Protein AF-0000000084641157 (afdb_homodimer)

Secondary structure (DSSP, 8-state):
--HHHHHHHHHTT-TTSHHHHHHHHHHHHHHHH-TTGGG-EEEEET--HHHHHT-SS--SEEEEEESS-----STTEEEEE-BTTB--HHHHT---SEEEEES-GGGS-SHHHHHHHHHHHHHH-S-EEEEEEBTTSSEETTTTEETGGGS-HHHHHHHHHHH--SS----SHHHHHHHHHH---B-HHHHHHH-TTSEEEEEEETTEEEEEEEEE-GGG-/--HHHHHHHHHTT-TTSHHHHHHHHHHHHHHHH-TTGGG-EEEEET--HHHHHT-SS--SEEEEEESS-----STTEEEEE-BTTB--HHHHT---SEEEEES-GGGS-SHHHHHHHHHHHHHH-S-EEEEEEBTTSSEETTTTEETGGGS-HHHHHHHHHHH--SS----SHHHHHHHHHH---B-HHHHHHHSTTSEEEEEEETTEEEEEEEEE-GGG-

pLDDT: mean 89.85, std 15.3, range [28.67, 98.81]

InterPro domains:
  IPR029063 S-adenosyl-L-methionine-dependent methyltransferase superfamily [G3DSA:3.40.50.150] (8-185)
  IPR029063 S-adenosyl-L-methionine-dependent methyltransferase superfamily [SSF53335] (21-195)

Sequence (442 aa):
MSNWLRDTATDINSRRSLSGRAHARRWRHVIEVFPSFAEMRVLDLGGTPESWRLAPVRPTAVTTVNLPPIESQITGITAIQGDACELPSTIANDHFDLVFSNSLLEHVGGHVRRQRLADNVHRLADRHWVQTPYRYFPIEPHWLFPGIQWLPYEARVQISMRWNRGYIRTHTREEAQEQVDEIDLIGIAQMRRYFPSSLILYERFAGLIKSLVAIKTDHDGMSNWLRDTATDINSRRSLSGRAHARRWRHVIEVFPSFAEMRVLDLGGTPESWRLAPVRPTAVTTVNLPPIESQITGITAIQGDACELPSTIANDHFDLVFSNSLLEHVGGHVRRQRLADNVHRLADRHWVQTPYRYFPIEPHWLFPGIQWLPYEARVQISMRWNRGYIRTHTREEAQEQVDEIDLIGIAQMRRYFPSSLILYERFAGLIKSLVAIKTDHDG

Radius of gyration: 23.69 Å; Cα contacts (8 Å, |Δi|>4): 798; chains: 2; bounding box: 46×70×58 Å

Nearest PDB structures (foldseek):
  3bkx-assembly1_B  TM=5.830E-01  e=1.241E-06  Lacticaseibacillus paracasei ATCC 334
  5mpt-assembly1_A  TM=5.544E-01  e=1.204E-05  Monascus purpureus
  7ec0-assembly1_A  TM=6.098E-01  e=2.913E-05  Bombyx mori
  7ebx-assembly1_A  TM=4.605E-01  e=1.812E-06  Bombyx mori
  7veo-assembly1_B  TM=4.694E-01  e=6.617E-05  Bombyx mori

Organism: NCBI:txid1299332

Solvent-accessible surface area (backbone atoms only — not comparable to full-atom values): 23690 Å² total; per-residue (Å²): 132,65,65,62,59,54,58,58,58,60,63,57,64,46,65,81,39,75,69,18,44,52,51,52,51,50,50,53,48,52,47,69,73,34,78,60,45,51,72,25,40,35,36,25,41,56,42,53,65,71,68,54,71,73,46,92,67,65,45,59,30,36,38,24,25,22,72,65,84,52,82,51,89,46,90,59,40,47,51,41,65,29,42,65,53,63,55,49,66,82,59,66,74,44,77,36,58,28,28,37,28,62,69,33,69,30,56,55,17,38,47,55,42,37,49,35,30,38,50,44,44,60,71,34,15,80,17,35,43,41,30,31,61,31,51,82,28,62,57,34,78,51,48,62,37,76,49,48,87,75,49,56,69,66,57,37,32,53,45,35,44,66,61,54,74,31,80,46,72,27,86,40,71,68,52,14,45,51,52,60,54,26,53,49,66,47,47,69,70,56,51,40,66,63,39,69,85,37,50,74,46,72,42,67,55,95,89,36,54,44,26,39,30,41,35,33,54,83,78,78,109,130,65,66,63,58,56,59,60,60,60,63,58,65,44,64,83,38,75,68,19,46,54,51,52,52,49,48,55,50,50,46,68,75,34,78,61,45,52,73,26,39,34,36,25,41,56,42,50,65,71,68,55,71,73,46,94,67,65,46,60,29,38,37,23,26,22,71,62,84,52,82,50,91,47,90,58,40,45,51,40,64,30,42,66,53,61,56,48,65,82,59,66,74,45,76,36,57,26,28,36,29,63,67,34,69,31,56,56,16,37,48,56,42,35,49,35,31,37,51,45,45,60,70,34,14,80,17,35,42,41,31,31,60,32,51,83,28,63,56,33,79,52,49,63,36,77,48,48,88,75,47,57,69,65,57,38,33,53,45,37,44,67,61,54,76,32,81,47,70,27,85,41,70,68,52,15,44,52,51,59,53,24,53,48,66,47,47,69,71,55,49,41,64,65,39,69,85,35,49,74,45,73,43,66,56,98,89,36,55,44,26,40,30,41,35,33,54,82,80,77,108

Foldseek 3Di:
DPCLVVLVLVVCPPCPDPNNVVLVVVLVVVCVQPVCQQAWEEEEEADALSSCVPRPHHHQAYEYEHQDDHQDPDPRYGYDYDHLLDGDPVQQVAAIAEYEYEAPLQQQQDDVSSLSNLVSRVRRHQKYKYKHWALPDQADQALRDGPLLPDDLVSQLVCQCPSCPGSRHDPDSVSSNSRSRRGGHDHPVVVCVSQVQFDWDFDDDPRHGTMIITTGDPVSD/DPCLVVLVLPVCPDCPDPNNVVLVVVLVVVCVQPVCQQAWEEEEEQDALSSCVPRPHHHQAYEYEHQDDHQDPDPRYGYDYDHLLDGDPVQQVAAIAEYEYEAPLQQQQDDVSSLSNLVSRVRRHQKYKYKHWALPDQADQALRDGPLLPDDLVSQLVCQCPSCPGSRHDPDSVSSNSRSRRGGHDHPVVVCVSQVQFDWDFDDDPRHGTMIITTGDPVSD

Structure (mmCIF, N/CA/C/O backbone):
data_AF-0000000084641157-model_v1
#
loop_
_entity.id
_entity.type
_entity.pdbx_description
1 polymer 'Methyltransferase type 11'
#
loop_
_atom_site.group_PDB
_atom_site.id
_atom_site.type_symbol
_atom_site.label_atom_id
_atom_site.label_alt_id
_atom_site.label_comp_id
_atom_site.label_asym_id
_atom_site.label_entity_id
_atom_site.label_seq_id
_atom_site.pdbx_PDB_ins_code
_atom_site.Cartn_x
_atom_site.Cartn_y
_atom_site.Cartn_z
_atom_site.occupancy
_atom_site.B_iso_or_equiv
_atom_site.auth_seq_id
_atom_site.auth_comp_id
_atom_site.auth_asym_id
_atom_site.auth_atom_id
_atom_site.pdbx_PDB_model_num
ATOM 1 N N . MET A 1 1 ? -11.992 -10.875 4.426 1 29.5 1 MET A N 1
ATOM 2 C CA . MET A 1 1 ? -10.922 -11.719 3.898 1 29.5 1 MET A CA 1
ATOM 3 C C . MET A 1 1 ? -11.484 -12.93 3.162 1 29.5 1 MET A C 1
ATOM 5 O O . MET A 1 1 ? -10.828 -13.484 2.281 1 29.5 1 MET A O 1
ATOM 9 N N . SER A 1 2 ? -12.609 -13.336 3.758 1 35.28 2 SER A N 1
ATOM 10 C CA . SER A 1 2 ? -13.07 -14.719 3.662 1 35.28 2 SER A CA 1
ATOM 11 C C . SER A 1 2 ? -13.664 -15.008 2.289 1 35.28 2 SER A C 1
ATOM 13 O O . SER A 1 2 ? -13.438 -16.078 1.717 1 35.28 2 SER A O 1
ATOM 15 N N . ASN A 1 3 ? -14.57 -14.188 1.964 1 37.5 3 ASN A N 1
ATOM 16 C CA . ASN A 1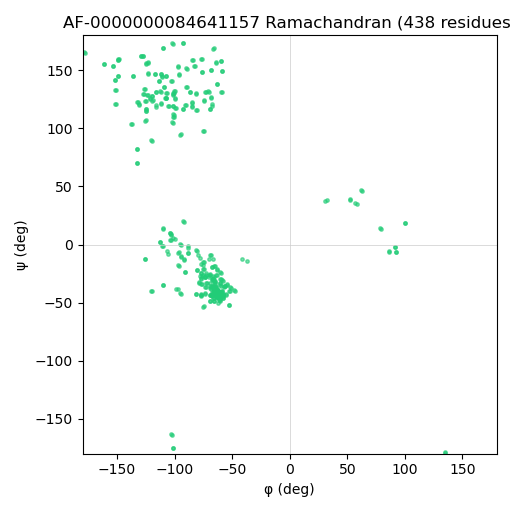 3 ? -15.539 -14.617 0.957 1 37.5 3 ASN A CA 1
ATOM 17 C C . ASN A 1 3 ? -14.914 -14.656 -0.436 1 37.5 3 ASN A C 1
ATOM 19 O O . ASN A 1 3 ? -15.492 -15.219 -1.364 1 37.5 3 ASN A O 1
ATOM 23 N N . TRP A 1 4 ? -13.961 -13.922 -0.547 1 37.59 4 TRP A N 1
ATOM 24 C CA . TRP A 1 4 ? -13.445 -13.812 -1.908 1 37.59 4 TRP A CA 1
ATOM 25 C C . TRP A 1 4 ? -12.836 -15.133 -2.365 1 37.59 4 TRP A C 1
ATOM 27 O O . TRP A 1 4 ? -13.016 -15.547 -3.514 1 37.59 4 TRP A O 1
ATOM 37 N N . LEU A 1 5 ? -12.289 -15.906 -1.414 1 38.06 5 LEU A N 1
ATOM 38 C CA . LEU A 1 5 ? -11.719 -17.203 -1.789 1 38.06 5 LEU A CA 1
ATOM 39 C C . LEU A 1 5 ? -12.797 -18.125 -2.332 1 38.06 5 LEU A C 1
ATOM 41 O O . LEU A 1 5 ? -12.562 -18.875 -3.287 1 38.06 5 LEU A O 1
ATOM 45 N N . ARG A 1 6 ? -13.906 -17.969 -1.627 1 40.38 6 ARG A N 1
ATOM 46 C CA . ARG A 1 6 ? -14.953 -18.922 -1.96 1 40.38 6 ARG A CA 1
ATOM 47 C C . ARG A 1 6 ? -15.391 -18.766 -3.41 1 40.38 6 ARG A C 1
ATOM 49 O O . ARG A 1 6 ? -15.57 -19.766 -4.121 1 40.38 6 ARG A O 1
ATOM 56 N N . ASP A 1 7 ? -15.648 -17.656 -3.736 1 40.81 7 ASP A N 1
ATOM 57 C CA . ASP A 1 7 ? -16.281 -17.484 -5.039 1 40.81 7 ASP A CA 1
ATOM 58 C C . ASP A 1 7 ? -15.289 -17.703 -6.172 1 40.81 7 ASP A C 1
ATOM 60 O O . ASP A 1 7 ? -15.68 -18.031 -7.297 1 40.81 7 ASP A O 1
ATOM 64 N N . THR A 1 8 ? -14.07 -17.469 -5.953 1 43.41 8 THR A N 1
ATOM 65 C CA . THR A 1 8 ? -13.078 -17.688 -7.004 1 43.41 8 THR A CA 1
ATOM 66 C C . THR A 1 8 ? -12.898 -19.188 -7.262 1 43.41 8 THR A C 1
ATOM 68 O O . THR A 1 8 ? -12.727 -19.609 -8.406 1 43.41 8 THR A O 1
ATOM 71 N N . ALA A 1 9 ? -13.141 -20 -6.254 1 43 9 ALA A N 1
ATOM 72 C CA . ALA A 1 9 ? -13.031 -21.453 -6.34 1 43 9 ALA A CA 1
ATOM 73 C C . ALA A 1 9 ? -14.133 -22.031 -7.223 1 43 9 ALA A C 1
ATOM 75 O O . ALA A 1 9 ? -13.891 -22.969 -7.996 1 43 9 ALA A O 1
ATOM 76 N N . THR A 1 10 ? -15.312 -21.453 -7.176 1 41.72 10 THR A N 1
ATOM 77 C CA . THR A 1 10 ? -16.438 -22.078 -7.875 1 41.72 10 THR A CA 1
ATOM 78 C C . THR A 1 10 ? -16.297 -21.891 -9.383 1 41.72 10 THR A C 1
ATOM 80 O O . THR A 1 10 ? -16.594 -22.812 -10.156 1 41.72 10 THR A O 1
ATOM 83 N N . ASP A 1 11 ? -15.914 -20.734 -9.797 1 43.72 11 ASP A N 1
ATOM 84 C CA . ASP A 1 11 ? -15.969 -20.5 -11.234 1 43.72 11 ASP A CA 1
ATOM 85 C C . ASP A 1 11 ? -14.789 -21.156 -11.945 1 43.72 11 ASP A C 1
ATOM 87 O O . ASP A 1 11 ? -14.781 -21.266 -13.18 1 43.72 11 ASP A O 1
ATOM 91 N N . ILE A 1 12 ? -13.812 -21.609 -11.281 1 45.88 12 ILE A N 1
ATOM 92 C CA . ILE A 1 12 ? -12.68 -22.312 -11.867 1 45.88 12 ILE A CA 1
ATOM 93 C C . ILE A 1 12 ? -13.133 -23.688 -12.375 1 45.88 12 ILE A C 1
ATOM 95 O O . ILE A 1 12 ? -12.406 -24.344 -13.117 1 45.88 12 ILE A O 1
ATOM 99 N N . ASN A 1 13 ? -14.25 -24.016 -11.977 1 45.12 13 ASN A N 1
ATOM 100 C CA . ASN A 1 13 ? -14.594 -25.406 -12.281 1 45.12 13 ASN A CA 1
ATOM 101 C C . ASN A 1 13 ? -14.969 -25.578 -13.75 1 45.12 13 ASN A C 1
ATOM 103 O O . ASN A 1 13 ? -14.977 -26.688 -14.266 1 45.12 13 ASN A O 1
ATOM 107 N N . SER A 1 14 ? -15.484 -24.562 -14.5 1 47.91 14 SER A N 1
ATOM 108 C CA . SER A 1 14 ? -15.867 -25.062 -15.82 1 47.91 14 SER A CA 1
ATOM 109 C C . SER A 1 14 ? -14.758 -24.844 -16.844 1 47.91 14 SER A C 1
ATOM 111 O O . SER A 1 14 ? -14.414 -23.703 -17.141 1 47.91 14 SER A O 1
ATOM 113 N N . ARG A 1 15 ? -13.875 -25.766 -17.109 1 54.28 15 ARG A N 1
ATOM 114 C CA . ARG A 1 15 ? -12.828 -25.781 -18.125 1 54.28 15 A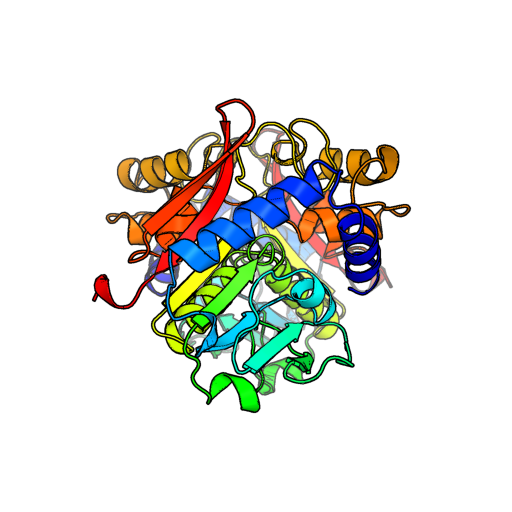RG A CA 1
ATOM 115 C C . ARG A 1 15 ? -13.312 -25.125 -19.422 1 54.28 15 ARG A C 1
ATOM 117 O O . ARG A 1 15 ? -12.508 -24.781 -20.281 1 54.28 15 ARG A O 1
ATOM 124 N N . ARG A 1 16 ? -14.586 -24.906 -19.594 1 58.34 16 ARG A N 1
ATOM 125 C CA . ARG A 1 16 ? -15.141 -24.375 -20.844 1 58.34 16 ARG A CA 1
ATOM 126 C C . ARG A 1 16 ? -15.336 -22.875 -20.766 1 58.34 16 ARG A C 1
ATOM 128 O O . ARG A 1 16 ? -15.578 -22.219 -21.781 1 58.34 16 ARG A O 1
ATOM 135 N N . SER A 1 17 ? -15.109 -22.328 -19.547 1 67.31 17 SER A N 1
ATOM 136 C CA . SER A 1 17 ? -15.266 -20.875 -19.406 1 67.31 17 SER A CA 1
ATOM 137 C C . SER A 1 17 ? -14.008 -20.141 -19.859 1 67.31 17 SER A C 1
ATOM 139 O O . SER A 1 17 ? -12.945 -20.766 -20.031 1 67.31 17 SER A O 1
ATOM 141 N N . LEU A 1 18 ? -14.094 -18.891 -20.312 1 69.94 18 LEU A N 1
ATOM 142 C CA . LEU A 1 18 ? -12.953 -18.062 -20.672 1 69.94 18 LEU A CA 1
ATOM 143 C C . LEU A 1 18 ? -11.883 -18.094 -19.594 1 69.94 18 LEU A C 1
ATOM 145 O O . LEU A 1 18 ? -10.688 -18.172 -19.891 1 69.94 18 LEU A O 1
ATOM 149 N N . SER A 1 19 ? -12.32 -18.078 -18.328 1 71.25 19 SER A N 1
ATOM 150 C CA . SER A 1 19 ? -11.391 -18.156 -17.203 1 71.25 19 SER A CA 1
ATOM 151 C C . SER A 1 19 ? -10.719 -19.516 -17.125 1 71.25 19 SER A C 1
ATOM 153 O O . SER A 1 19 ? -9.516 -19.609 -16.859 1 71.25 19 SER A O 1
ATOM 155 N N . GLY A 1 20 ? -11.469 -20.531 -17.469 1 75.12 20 GLY A N 1
ATOM 156 C CA . GLY A 1 20 ? -10.93 -21.875 -17.469 1 75.12 20 GLY A CA 1
ATOM 157 C C . GLY A 1 20 ? -9.875 -22.094 -18.547 1 75.12 20 GLY A C 1
ATOM 158 O O . GLY A 1 20 ? -8.844 -22.719 -18.297 1 75.12 20 GLY A O 1
ATOM 159 N N . ARG A 1 21 ? -10.094 -21.562 -19.719 1 78 21 ARG A N 1
ATOM 160 C CA . ARG A 1 21 ? -9.141 -21.656 -20.828 1 78 21 ARG A CA 1
ATOM 161 C C . ARG A 1 21 ? -7.848 -20.906 -20.5 1 78 21 ARG A C 1
ATOM 163 O O . ARG A 1 21 ? -6.754 -21.391 -20.812 1 78 21 ARG A O 1
ATOM 170 N N . ALA A 1 22 ? -8.016 -19.75 -19.859 1 78.56 22 ALA A N 1
ATOM 171 C CA . ALA A 1 22 ? -6.84 -18.969 -19.484 1 78.56 22 ALA A CA 1
ATOM 172 C C . ALA A 1 22 ? -5.992 -19.719 -18.469 1 78.56 22 ALA A C 1
ATOM 174 O O . ALA A 1 22 ? -4.762 -19.703 -18.547 1 78.56 22 ALA A O 1
ATOM 175 N N . HIS A 1 23 ? -6.656 -20.406 -17.609 1 80.31 23 HIS A N 1
ATOM 176 C CA . HIS A 1 23 ? -5.957 -21.188 -16.594 1 80.31 23 HIS A CA 1
ATOM 177 C C . HIS A 1 23 ? -5.219 -22.359 -17.234 1 80.31 23 HIS A C 1
ATOM 179 O O . HIS A 1 23 ? -4.059 -22.625 -16.906 1 80.31 23 HIS A O 1
ATOM 185 N N . ALA A 1 24 ? -5.898 -23 -18.141 1 83.31 24 ALA A N 1
ATOM 186 C CA . ALA A 1 24 ? -5.289 -24.125 -18.828 1 83.31 24 ALA A CA 1
ATOM 187 C C . ALA A 1 24 ? -4.07 -23.688 -19.641 1 83.31 24 ALA A C 1
ATOM 189 O O . ALA A 1 24 ? -3.039 -24.375 -19.641 1 83.31 24 ALA A O 1
ATOM 190 N N . ARG A 1 25 ? -4.227 -22.641 -20.312 1 85.94 25 ARG A N 1
ATOM 191 C CA . ARG A 1 25 ? -3.125 -22.109 -21.109 1 85.94 25 ARG A CA 1
ATOM 192 C C . ARG A 1 25 ? -1.938 -21.75 -20.219 1 85.94 25 ARG A C 1
ATOM 194 O O . ARG A 1 25 ? -0.788 -22.016 -20.578 1 85.94 25 ARG A O 1
ATOM 201 N N . ARG A 1 26 ? -2.24 -21.172 -19.125 1 88.19 26 ARG A N 1
ATOM 202 C CA . ARG A 1 26 ? -1.174 -20.781 -18.219 1 88.19 26 ARG A CA 1
ATOM 203 C C . ARG A 1 26 ? -0.411 -22 -17.703 1 88.19 26 ARG A C 1
ATOM 205 O O . ARG A 1 26 ? 0.82 -21.984 -17.641 1 88.19 26 ARG A O 1
ATOM 212 N N . TRP A 1 27 ? -1.146 -23.031 -17.453 1 90.69 27 TRP A N 1
ATOM 213 C CA . TRP A 1 27 ? -0.504 -24.266 -16.969 1 90.69 27 TRP A CA 1
ATOM 214 C C . TRP A 1 27 ? 0.416 -24.844 -18.031 1 90.69 27 TRP A C 1
ATOM 216 O O . TRP A 1 27 ? 1.516 -25.312 -17.734 1 90.69 27 TRP A O 1
ATOM 226 N N . ARG A 1 28 ? -0.034 -24.797 -19.25 1 89.69 28 ARG A N 1
ATOM 227 C CA . ARG A 1 28 ? 0.792 -25.297 -20.344 1 89.69 28 ARG A CA 1
ATOM 228 C C . ARG A 1 28 ? 2.102 -24.516 -20.438 1 89.69 28 ARG A C 1
ATOM 230 O O . ARG A 1 28 ? 3.168 -25.109 -20.625 1 89.69 28 ARG A O 1
ATOM 237 N N . HIS A 1 29 ? 2 -23.266 -20.266 1 93.19 29 HIS A N 1
ATOM 238 C CA . HIS A 1 29 ? 3.191 -22.422 -20.328 1 93.19 29 HIS A CA 1
ATOM 239 C C . HIS A 1 29 ? 4.145 -22.719 -19.188 1 93.19 29 HIS A C 1
ATOM 241 O O . HIS A 1 29 ? 5.363 -22.75 -19.359 1 93.19 29 HIS A O 1
ATOM 247 N N . VAL A 1 30 ? 3.623 -22.922 -17.984 1 94.56 30 VAL A N 1
ATOM 248 C CA . VAL A 1 30 ? 4.438 -23.219 -16.812 1 94.56 30 VAL A CA 1
ATOM 249 C C . VAL A 1 30 ? 5.266 -24.469 -17.078 1 94.56 30 VAL A C 1
ATOM 251 O O . VAL A 1 30 ? 6.473 -24.5 -16.812 1 94.56 30 VAL A O 1
ATOM 254 N N . ILE A 1 31 ? 4.66 -25.453 -17.625 1 92.69 31 ILE A N 1
ATOM 255 C CA . ILE A 1 31 ? 5.316 -26.734 -17.875 1 92.69 31 ILE A CA 1
ATOM 256 C C . ILE A 1 31 ? 6.379 -26.578 -18.953 1 92.69 31 ILE A C 1
ATOM 258 O O . ILE A 1 31 ? 7.441 -27.203 -18.891 1 92.69 31 ILE A O 1
ATOM 262 N N . GLU A 1 32 ? 6.059 -25.766 -19.938 1 93.94 32 GLU A N 1
ATOM 263 C CA . GLU A 1 32 ? 7.016 -25.516 -21.016 1 93.94 32 GLU A CA 1
ATOM 264 C C . GLU A 1 32 ? 8.25 -24.781 -20.5 1 93.94 32 GLU A C 1
ATOM 266 O O . GLU A 1 32 ? 9.375 -25.078 -20.906 1 93.94 32 GLU A O 1
ATOM 271 N N . VAL A 1 33 ? 8.023 -23.875 -19.641 1 95.25 33 VAL A N 1
ATOM 272 C CA . VAL A 1 33 ? 9.086 -23.016 -19.125 1 95.25 33 VAL A CA 1
ATOM 273 C C . VAL A 1 33 ? 9.93 -23.797 -18.109 1 95.25 33 VAL A C 1
ATOM 275 O O . VAL A 1 33 ? 11.141 -23.562 -18.016 1 95.25 33 VAL A O 1
ATOM 278 N N . PHE A 1 34 ? 9.266 -24.688 -17.359 1 96.19 34 PHE A N 1
ATOM 279 C CA . PHE A 1 34 ? 9.953 -25.469 -16.344 1 96.19 34 PHE A CA 1
ATOM 280 C C . PHE A 1 34 ? 9.828 -26.953 -16.625 1 96.19 34 PHE A C 1
ATOM 282 O O . PHE A 1 34 ? 9.031 -27.656 -16.016 1 96.19 34 PHE A O 1
ATOM 289 N N . PRO A 1 35 ? 10.703 -27.516 -17.344 1 93.56 35 PRO A N 1
ATOM 290 C CA . PRO A 1 35 ? 10.594 -28.922 -17.75 1 93.56 35 PRO A CA 1
ATOM 291 C C . PRO A 1 35 ? 10.695 -29.875 -16.578 1 93.56 35 PRO A C 1
ATOM 293 O O . PRO A 1 35 ? 10.156 -30.984 -16.625 1 93.56 35 PRO A O 1
ATOM 296 N N . SER A 1 36 ? 11.391 -29.5 -15.531 1 95.31 36 SER A N 1
ATOM 297 C CA . SER A 1 36 ? 11.547 -30.359 -14.367 1 95.31 36 SER A CA 1
ATOM 298 C C . SER A 1 36 ? 10.461 -30.094 -13.328 1 95.31 36 SER A C 1
ATOM 300 O O . SER A 1 36 ? 10.625 -30.406 -12.148 1 95.31 36 SER A O 1
ATOM 302 N N . PHE A 1 37 ? 9.391 -29.484 -13.781 1 96.62 37 PHE A N 1
ATOM 303 C CA . PHE A 1 37 ? 8.312 -29.047 -12.898 1 96.62 37 PHE A CA 1
ATOM 304 C C . PHE A 1 37 ? 7.836 -30.188 -12.016 1 96.62 37 PHE A C 1
ATOM 306 O O . PHE A 1 37 ? 7.648 -30.016 -10.805 1 96.62 37 PHE A O 1
ATOM 313 N N . ALA A 1 38 ? 7.723 -31.391 -12.531 1 95.81 38 ALA A N 1
ATOM 314 C CA . ALA A 1 38 ? 7.168 -32.531 -11.836 1 95.81 38 ALA A CA 1
ATOM 315 C C . ALA A 1 38 ? 8.07 -32.969 -10.68 1 95.81 38 ALA A C 1
ATOM 317 O O . ALA A 1 38 ? 7.629 -33.656 -9.758 1 95.81 38 ALA A O 1
ATOM 318 N N . GLU A 1 39 ? 9.297 -32.594 -10.68 1 97.31 39 GLU A N 1
ATOM 319 C CA . GLU A 1 39 ? 10.273 -33 -9.688 1 97.31 39 GLU A CA 1
ATOM 320 C C . GLU A 1 39 ? 10.492 -31.938 -8.625 1 97.31 39 GLU A C 1
ATOM 322 O O . GLU A 1 39 ? 11.281 -32.125 -7.699 1 97.31 39 GLU A O 1
ATOM 327 N N . MET A 1 40 ? 9.742 -30.906 -8.68 1 97.44 40 MET A N 1
ATOM 328 C CA . MET A 1 40 ? 10.055 -29.719 -7.887 1 97.44 40 MET A CA 1
ATOM 329 C C . MET A 1 40 ? 9.258 -29.703 -6.586 1 97.44 40 MET A C 1
ATOM 331 O O . MET A 1 40 ? 8.164 -30.266 -6.52 1 97.44 40 MET A O 1
ATOM 335 N N . ARG A 1 41 ? 9.859 -29.047 -5.613 1 98.44 41 ARG A N 1
ATOM 336 C CA . ARG A 1 41 ? 9.133 -28.531 -4.457 1 98.44 41 ARG A CA 1
ATOM 337 C C . ARG A 1 41 ? 8.695 -27.094 -4.691 1 98.44 41 ARG A C 1
ATOM 339 O O . ARG A 1 41 ? 9.531 -26.188 -4.801 1 98.44 41 ARG A O 1
ATOM 346 N N . VAL A 1 42 ? 7.375 -26.828 -4.727 1 98.44 42 VAL A N 1
ATOM 347 C CA . VAL A 1 42 ? 6.836 -25.547 -5.152 1 98.44 42 VAL A CA 1
ATOM 348 C C . VAL A 1 42 ? 6.191 -24.828 -3.965 1 98.44 42 VAL A C 1
ATOM 350 O O . VAL A 1 42 ? 5.469 -25.453 -3.182 1 98.44 42 VAL A O 1
ATOM 353 N N . LEU A 1 43 ? 6.527 -23.609 -3.797 1 98.69 43 LEU A N 1
ATOM 354 C CA . LEU A 1 43 ? 5.809 -22.719 -2.883 1 98.69 43 LEU A CA 1
ATOM 355 C C . LEU A 1 43 ? 4.824 -21.844 -3.643 1 98.69 43 LEU A C 1
ATOM 357 O O . LEU A 1 43 ? 5.223 -21.062 -4.512 1 98.69 43 LEU A O 1
ATOM 361 N N . ASP A 1 44 ? 3.564 -22 -3.352 1 98.5 44 ASP A N 1
ATOM 362 C CA . ASP A 1 44 ? 2.508 -21.203 -3.949 1 98.5 44 ASP A CA 1
ATOM 363 C C . ASP A 1 44 ? 2.033 -20.109 -2.982 1 98.5 44 ASP A C 1
ATOM 365 O O . ASP A 1 44 ? 1.291 -20.391 -2.039 1 98.5 44 ASP A O 1
ATOM 369 N N . LEU A 1 45 ? 2.424 -18.891 -3.24 1 98.62 45 LEU A N 1
ATOM 370 C CA . LEU A 1 45 ? 1.997 -17.766 -2.422 1 98.62 45 LEU A CA 1
ATOM 371 C C . LEU A 1 45 ? 0.644 -17.234 -2.887 1 98.62 45 LEU A C 1
ATOM 373 O O . LEU A 1 45 ? 0.503 -16.797 -4.031 1 98.62 45 LEU A O 1
ATOM 377 N N . GLY A 1 46 ? -0.322 -17.281 -2.041 1 97.75 46 GLY A N 1
ATOM 378 C CA . GLY A 1 46 ? -1.655 -16.781 -2.328 1 97.75 46 GLY A CA 1
ATOM 379 C C . GLY A 1 46 ? -2.582 -17.828 -2.904 1 97.75 46 GLY A C 1
ATOM 380 O O . GLY A 1 46 ? -3.76 -17.562 -3.148 1 97.75 46 GLY A O 1
ATOM 381 N N . GLY A 1 47 ? -2.076 -19 -3.104 1 95.81 47 GLY A N 1
ATOM 382 C CA . GLY A 1 47 ? -2.873 -20.047 -3.725 1 95.81 47 GLY A CA 1
ATOM 383 C C . GLY A 1 47 ? -3.596 -20.922 -2.721 1 95.81 47 GLY A C 1
ATOM 384 O O . GLY A 1 47 ? -3.467 -20.719 -1.511 1 95.81 47 GLY A O 1
ATOM 385 N N . THR A 1 48 ? -4.418 -21.781 -3.312 1 95.06 48 THR A N 1
ATOM 386 C CA . THR A 1 48 ? -5.152 -22.781 -2.531 1 95.06 48 THR A CA 1
ATOM 387 C C . THR A 1 48 ? -4.879 -24.188 -3.051 1 95.06 48 THR A C 1
ATOM 389 O O . THR A 1 48 ? -4.523 -24.359 -4.219 1 95.06 48 THR A O 1
ATOM 392 N N . PRO A 1 49 ? -5.082 -25.156 -2.113 1 95.38 49 PRO A N 1
ATOM 393 C CA . PRO A 1 49 ? -4.922 -26.531 -2.582 1 95.38 49 PRO A CA 1
ATOM 394 C C . PRO A 1 49 ? -5.828 -26.859 -3.77 1 95.38 49 PRO A C 1
ATOM 396 O O . PRO A 1 49 ? -5.398 -27.531 -4.707 1 95.38 49 PRO A O 1
ATOM 399 N N . GLU A 1 50 ? -6.957 -26.328 -3.785 1 91.38 50 GLU A N 1
ATOM 400 C CA . GLU A 1 50 ? -7.938 -26.641 -4.824 1 91.38 50 GLU A CA 1
ATOM 401 C C . GLU A 1 50 ? -7.453 -26.156 -6.191 1 91.38 50 GLU A C 1
ATOM 403 O O . GLU A 1 50 ? -7.746 -26.781 -7.215 1 91.38 50 GLU A O 1
ATOM 408 N N . SER A 1 51 ? -6.742 -25.125 -6.191 1 89.81 51 SER A N 1
ATOM 409 C CA . SER A 1 51 ? -6.246 -24.594 -7.453 1 89.81 51 SER A CA 1
ATOM 410 C C . SER A 1 51 ? -5.27 -25.562 -8.117 1 89.81 51 SER A C 1
ATOM 412 O O . SER A 1 51 ? -5.047 -25.484 -9.328 1 89.81 51 SER A O 1
ATOM 414 N N . TRP A 1 52 ? -4.742 -26.469 -7.402 1 92.69 52 TRP A N 1
ATOM 415 C CA . TRP A 1 52 ? -3.736 -27.391 -7.918 1 92.69 52 TRP A CA 1
ATOM 416 C C . TRP A 1 52 ? -4.379 -28.688 -8.391 1 92.69 52 TRP A C 1
ATOM 418 O O . TRP A 1 52 ? -3.732 -29.5 -9.055 1 92.69 52 TRP A O 1
ATOM 428 N N . ARG A 1 53 ? -5.602 -28.828 -8.062 1 85.44 53 ARG A N 1
ATOM 429 C CA . ARG A 1 53 ? -6.324 -30 -8.547 1 85.44 53 ARG A CA 1
ATOM 430 C C . ARG A 1 53 ? -6.422 -30 -10.062 1 85.44 53 ARG A C 1
ATOM 432 O O . ARG A 1 53 ? -6.453 -31.062 -10.688 1 85.44 53 ARG A O 1
ATOM 439 N N . LEU A 1 54 ? -6.363 -28.812 -10.594 1 78.75 54 LEU A N 1
ATOM 440 C CA . LEU A 1 54 ? -6.562 -28.672 -12.031 1 78.75 54 LEU A CA 1
ATOM 441 C C . LEU A 1 54 ? -5.227 -28.656 -12.766 1 78.75 54 LEU A C 1
ATOM 443 O O . LEU A 1 54 ? -5.191 -28.609 -14 1 78.75 54 LEU A O 1
ATOM 447 N N . ALA A 1 55 ? -4.16 -28.766 -12.047 1 87.19 55 ALA A N 1
ATOM 448 C CA . ALA A 1 55 ? -2.855 -28.75 -12.703 1 87.19 55 ALA A CA 1
ATOM 449 C C . ALA A 1 55 ? -2.633 -30.031 -13.508 1 87.19 55 ALA A C 1
ATOM 451 O O . ALA A 1 55 ? -2.844 -31.141 -13.008 1 87.19 55 ALA A O 1
ATOM 452 N N . PRO A 1 56 ? -2.193 -29.859 -14.781 1 87.44 56 PRO A N 1
ATOM 453 C CA . PRO A 1 56 ? -1.98 -31.047 -15.609 1 87.44 56 PRO A CA 1
ATOM 454 C C . PRO A 1 56 ? -0.838 -31.922 -15.109 1 87.44 56 PRO A C 1
ATOM 456 O O . PRO A 1 56 ? -0.813 -33.125 -15.383 1 87.44 56 PRO A O 1
ATOM 459 N N . VAL A 1 57 ? 0.16 -31.328 -14.477 1 89.75 57 VAL A N 1
ATOM 460 C CA . VAL A 1 57 ? 1.297 -32 -13.867 1 89.75 57 VAL A CA 1
ATOM 461 C C . VAL A 1 57 ? 1.438 -31.594 -12.406 1 89.75 57 VAL A C 1
ATOM 463 O O . VAL A 1 57 ? 1.351 -30.406 -12.086 1 89.75 57 VAL A O 1
ATOM 466 N N . ARG A 1 58 ? 1.645 -32.656 -11.586 1 91.25 58 ARG A N 1
ATOM 467 C CA . ARG A 1 58 ? 1.816 -32.344 -10.164 1 91.25 58 ARG A CA 1
ATOM 468 C C . ARG A 1 58 ? 3.291 -32.375 -9.773 1 91.25 58 ARG A C 1
ATOM 470 O O . ARG A 1 58 ? 4 -33.344 -10.086 1 91.25 58 ARG A O 1
ATOM 477 N N . PRO A 1 59 ? 3.664 -31.312 -9.133 1 96.19 59 PRO A N 1
ATOM 478 C CA . PRO A 1 59 ? 5.016 -31.344 -8.57 1 96.19 59 PRO A CA 1
ATOM 479 C C . PRO A 1 59 ? 5.16 -32.375 -7.457 1 96.19 59 PRO A C 1
ATOM 481 O O . PRO A 1 59 ? 4.164 -32.938 -7 1 96.19 59 PRO A O 1
ATOM 484 N N . THR A 1 60 ? 6.477 -32.625 -7.062 1 96.12 60 THR A N 1
ATOM 485 C CA . THR A 1 60 ? 6.746 -33.562 -5.98 1 96.12 60 THR A CA 1
ATOM 486 C C . THR A 1 60 ? 6.043 -33.125 -4.695 1 96.12 60 THR A C 1
ATOM 488 O O . THR A 1 60 ? 5.492 -33.969 -3.971 1 96.12 60 THR A O 1
ATOM 491 N N . ALA A 1 61 ? 6.102 -31.844 -4.438 1 97.56 61 ALA A N 1
ATOM 492 C CA . ALA A 1 61 ? 5.461 -31.266 -3.256 1 97.56 61 ALA A CA 1
ATOM 493 C C . ALA A 1 61 ? 5.062 -29.812 -3.498 1 97.56 61 ALA A C 1
ATOM 495 O O . ALA A 1 61 ? 5.773 -29.078 -4.18 1 97.56 61 ALA A O 1
ATOM 496 N N . VAL A 1 62 ? 3.887 -29.422 -2.965 1 98 62 VAL A N 1
ATOM 497 C CA . VAL A 1 62 ? 3.4 -28.062 -3.051 1 98 62 VAL A CA 1
ATOM 498 C C . VAL A 1 62 ? 3.049 -27.547 -1.656 1 98 62 VAL A C 1
ATOM 500 O O . VAL A 1 62 ? 2.4 -28.25 -0.875 1 98 62 VAL A O 1
ATOM 503 N N . THR A 1 63 ? 3.527 -26.422 -1.312 1 98.12 63 THR A N 1
ATOM 504 C CA . THR A 1 63 ? 3.1 -25.688 -0.129 1 98.12 63 THR A CA 1
ATOM 505 C C . THR A 1 63 ? 2.357 -24.422 -0.527 1 98.12 63 THR A C 1
ATOM 507 O O . THR A 1 63 ? 2.896 -23.578 -1.255 1 98.12 63 THR A O 1
ATOM 510 N N . THR A 1 64 ? 1.135 -24.281 -0.093 1 97.88 64 THR A N 1
ATOM 511 C CA . THR A 1 64 ? 0.373 -23.062 -0.34 1 97.88 64 THR A CA 1
ATOM 512 C C . THR A 1 64 ? 0.321 -22.203 0.914 1 97.88 64 THR A C 1
ATOM 514 O O . THR A 1 64 ? 0.23 -22.719 2.029 1 97.88 64 THR A O 1
ATOM 517 N N . VAL A 1 65 ? 0.423 -20.938 0.744 1 98 65 VAL A N 1
ATOM 518 C CA . VAL A 1 65 ? 0.278 -19.969 1.821 1 98 65 VAL A CA 1
ATOM 519 C C . VAL A 1 65 ? -0.859 -19 1.496 1 98 65 VAL A C 1
ATOM 521 O O . VAL A 1 65 ? -0.88 -18.391 0.421 1 98 65 VAL A O 1
ATOM 524 N N . ASN A 1 66 ? -1.76 -18.875 2.355 1 97.38 66 ASN A N 1
ATOM 525 C CA . ASN A 1 66 ? -2.891 -17.969 2.199 1 97.38 66 ASN A CA 1
ATOM 526 C C . ASN A 1 66 ? -3.365 -17.438 3.547 1 97.38 66 ASN A C 1
ATOM 528 O O . ASN A 1 66 ? -3.092 -18.031 4.59 1 97.38 66 ASN A O 1
ATOM 532 N N . LEU A 1 67 ? -4.059 -16.344 3.541 1 95.62 67 LEU A N 1
ATOM 533 C CA . LEU A 1 67 ? -4.52 -15.695 4.762 1 95.62 67 LEU A CA 1
ATOM 534 C C . LEU A 1 67 ? -5.602 -16.531 5.445 1 95.62 67 LEU A C 1
ATOM 536 O O . LEU A 1 67 ? -5.539 -16.75 6.656 1 95.62 67 LEU A O 1
ATOM 540 N N . PRO A 1 68 ? -6.609 -16.969 4.695 1 93.38 68 PRO A N 1
ATOM 541 C CA . PRO A 1 68 ? -7.598 -17.828 5.359 1 93.38 68 PRO A CA 1
ATOM 542 C C . PRO A 1 68 ? -7.031 -19.188 5.754 1 93.38 68 PRO A C 1
ATOM 544 O O . PRO A 1 68 ? -6.121 -19.703 5.09 1 93.38 68 PRO A O 1
ATOM 547 N N . PRO A 1 69 ? -7.613 -19.641 6.785 1 92.88 69 PRO A N 1
ATOM 548 C CA . PRO A 1 69 ? -7.195 -20.984 7.164 1 92.88 69 PRO A CA 1
ATOM 549 C C . PRO A 1 69 ? -7.773 -22.062 6.25 1 92.88 69 PRO A C 1
ATOM 551 O O . PRO A 1 69 ? -8.945 -22.438 6.379 1 92.88 69 PRO A O 1
ATOM 554 N N . ILE A 1 70 ? -7.035 -22.5 5.312 1 90.44 70 ILE A N 1
ATOM 555 C CA . ILE A 1 70 ? -7.457 -23.531 4.367 1 90.44 70 ILE A CA 1
ATOM 556 C C . ILE A 1 70 ? -6.734 -24.844 4.672 1 90.44 70 ILE A C 1
ATOM 558 O O . ILE A 1 70 ? -5.516 -24.859 4.859 1 90.44 70 ILE A O 1
ATOM 562 N N . GLU A 1 71 ? -7.465 -25.844 4.758 1 90.75 71 GLU A N 1
ATOM 563 C CA . GLU A 1 71 ? -6.863 -27.156 4.926 1 90.75 71 GLU A CA 1
ATOM 564 C C . GLU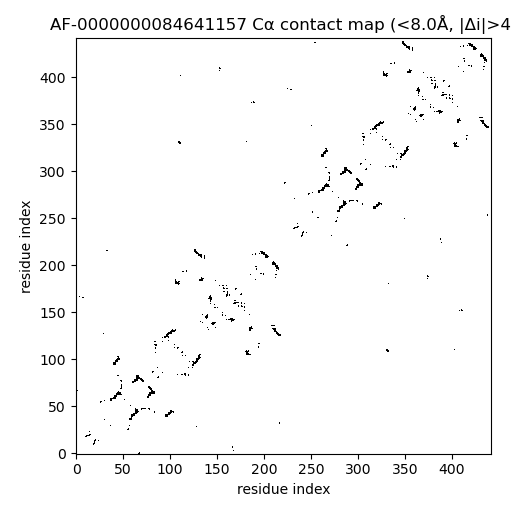 A 1 71 ? -6.715 -27.875 3.584 1 90.75 71 GLU A C 1
ATOM 566 O O . GLU A 1 71 ? -7.527 -27.672 2.678 1 90.75 71 GLU A O 1
ATOM 571 N N . SER A 1 72 ? -5.656 -28.625 3.553 1 91.69 72 SER A N 1
ATOM 572 C CA . SER A 1 72 ? -5.477 -29.422 2.34 1 91.69 72 SER A CA 1
ATOM 573 C C . SER A 1 72 ? -5.926 -30.859 2.549 1 91.69 72 SER A C 1
ATOM 575 O O . SER A 1 72 ? -5.574 -31.484 3.549 1 91.69 72 SER A O 1
ATOM 577 N N . GLN A 1 73 ? -6.738 -31.344 1.578 1 89.75 73 GLN A N 1
ATOM 578 C CA . GLN A 1 73 ? -7.117 -32.75 1.566 1 89.75 73 GLN A CA 1
ATOM 579 C C . GLN A 1 73 ? -6.457 -33.5 0.405 1 89.75 73 GLN A C 1
ATOM 581 O O . GLN A 1 73 ? -6.812 -34.625 0.103 1 89.75 73 GLN A O 1
ATOM 586 N N . ILE A 1 74 ? -5.531 -32.875 -0.159 1 91.44 74 ILE A N 1
ATOM 587 C CA . ILE A 1 74 ? -4.871 -33.438 -1.337 1 91.44 74 ILE A CA 1
ATOM 588 C C . ILE A 1 74 ? -3.469 -33.906 -0.968 1 91.44 74 ILE A C 1
ATOM 590 O O . ILE A 1 74 ? -2.674 -33.156 -0.411 1 91.44 74 ILE A O 1
ATOM 594 N N . THR A 1 75 ? -3.193 -35.125 -1.269 1 91.06 75 THR A N 1
ATOM 595 C CA . THR A 1 75 ? -1.876 -35.688 -0.986 1 91.06 75 THR A CA 1
ATOM 596 C C . THR A 1 75 ? -0.79 -34.906 -1.712 1 91.06 75 THR A C 1
ATOM 598 O O . THR A 1 75 ? -0.941 -34.562 -2.889 1 91.06 75 THR A O 1
ATOM 601 N N . GLY A 1 76 ? 0.288 -34.531 -0.97 1 94.38 76 GLY A N 1
ATOM 602 C CA . GLY A 1 76 ? 1.409 -33.844 -1.591 1 94.38 76 GLY A CA 1
ATOM 603 C C . GLY A 1 76 ? 1.289 -32.344 -1.533 1 94.38 76 GLY A C 1
ATOM 604 O O . GLY A 1 76 ? 2.195 -31.625 -1.963 1 94.38 76 GLY A O 1
ATOM 605 N N . ILE A 1 77 ? 0.151 -31.844 -1.057 1 96.88 77 ILE A N 1
ATOM 606 C CA . ILE A 1 77 ? -0.052 -30.406 -0.93 1 96.88 77 ILE A CA 1
ATOM 607 C C . ILE A 1 77 ? -0.225 -30.031 0.541 1 96.88 77 ILE A C 1
ATOM 609 O O . ILE A 1 77 ? -1.107 -30.562 1.221 1 96.88 77 ILE A O 1
ATOM 613 N N . THR A 1 78 ? 0.63 -29.234 1.054 1 96.75 78 THR A N 1
ATOM 614 C CA . THR A 1 78 ? 0.545 -28.688 2.404 1 96.75 78 THR A CA 1
ATOM 615 C C . THR A 1 78 ? 0.004 -27.25 2.379 1 96.75 78 THR A C 1
ATOM 617 O O . THR A 1 78 ? 0.462 -26.422 1.59 1 96.75 78 THR A O 1
ATOM 620 N N . ALA A 1 79 ? -0.975 -26.984 3.195 1 97.31 79 ALA A N 1
ATOM 621 C CA . ALA A 1 79 ? -1.542 -25.641 3.293 1 97.31 79 ALA A CA 1
ATOM 622 C C . ALA A 1 79 ? -1.136 -24.969 4.602 1 97.31 79 ALA A C 1
ATOM 624 O O . ALA A 1 79 ? -1.326 -25.547 5.684 1 97.31 79 ALA A O 1
ATOM 625 N N . ILE A 1 80 ? -0.592 -23.844 4.488 1 97.19 80 ILE A N 1
ATOM 626 C CA . ILE A 1 80 ? -0.159 -23.078 5.652 1 97.19 80 ILE A CA 1
ATOM 627 C C . ILE A 1 80 ? -0.9 -21.75 5.695 1 97.19 80 ILE A C 1
ATOM 629 O O . ILE A 1 80 ? -0.993 -21.047 4.684 1 97.19 80 ILE A O 1
ATOM 633 N N . GLN A 1 81 ? -1.49 -21.469 6.832 1 97.06 81 GLN A N 1
ATOM 634 C CA . GLN A 1 81 ? -2.057 -20.141 7.027 1 97.06 81 GLN A CA 1
ATOM 635 C C . GLN A 1 81 ? -0.96 -19.109 7.266 1 97.06 81 GLN A C 1
ATOM 637 O O . GLN A 1 81 ? -0.13 -19.266 8.164 1 97.06 81 GLN A O 1
ATOM 642 N N . GLY A 1 82 ? -0.971 -18.078 6.434 1 97.38 82 GLY A N 1
ATOM 643 C CA . GLY A 1 82 ? 0.033 -17.047 6.605 1 97.38 82 GLY A CA 1
ATOM 644 C C . GLY A 1 82 ? -0.11 -15.898 5.613 1 97.38 82 GLY A C 1
ATOM 645 O O . GLY A 1 82 ? -0.883 -15.992 4.66 1 97.38 82 GLY A O 1
ATOM 646 N N . ASP A 1 83 ? 0.565 -14.836 5.91 1 97.69 83 ASP A N 1
ATOM 647 C CA . ASP A 1 83 ? 0.667 -13.672 5.039 1 97.69 83 ASP A CA 1
ATOM 648 C C . ASP A 1 83 ? 1.871 -13.781 4.109 1 97.69 83 ASP A C 1
ATOM 650 O O . ASP A 1 83 ? 3.016 -13.805 4.562 1 97.69 83 ASP A O 1
ATOM 654 N N . ALA A 1 84 ? 1.617 -13.766 2.852 1 98.31 84 ALA A N 1
ATOM 655 C CA . ALA A 1 84 ? 2.668 -13.953 1.854 1 98.31 84 ALA A CA 1
ATOM 656 C C . ALA A 1 84 ? 3.691 -12.82 1.92 1 98.31 84 ALA A C 1
ATOM 658 O O . ALA A 1 84 ? 4.816 -12.961 1.44 1 98.31 84 ALA A O 1
ATOM 659 N N . CYS A 1 85 ? 3.273 -11.672 2.5 1 98.06 85 CYS A N 1
ATOM 660 C CA . CYS A 1 85 ? 4.172 -10.523 2.604 1 98.06 85 CYS A CA 1
ATOM 661 C C . CYS A 1 85 ? 4.949 -10.555 3.916 1 98.06 85 CYS A C 1
ATOM 663 O O . CYS A 1 85 ? 5.949 -9.852 4.066 1 98.06 85 CYS A O 1
ATOM 665 N N . GLU A 1 86 ? 4.43 -11.211 4.879 1 96.75 86 GLU A N 1
ATOM 666 C CA . GLU A 1 86 ? 5.043 -11.43 6.188 1 96.75 86 GLU A CA 1
ATOM 667 C C . GLU A 1 86 ? 4.953 -12.898 6.598 1 96.75 86 GLU A C 1
ATOM 669 O O . GLU A 1 86 ? 4.145 -13.258 7.457 1 96.75 86 GLU A O 1
ATOM 674 N N . LEU A 1 87 ? 5.824 -13.656 6.125 1 97.62 87 LEU A N 1
ATOM 675 C CA . LEU A 1 87 ? 5.715 -15.109 6.184 1 97.62 87 LEU A CA 1
ATOM 676 C C . LEU A 1 87 ? 6.035 -15.625 7.582 1 97.62 87 LEU A C 1
ATOM 678 O O . LEU A 1 87 ? 6.918 -15.094 8.258 1 97.62 87 LEU A O 1
ATOM 682 N N . PRO A 1 88 ? 5.387 -16.719 7.953 1 95.75 88 PRO A N 1
ATOM 683 C CA . PRO A 1 88 ? 5.824 -17.391 9.172 1 95.75 88 PRO A CA 1
ATOM 684 C C . PRO A 1 88 ? 7.242 -17.953 9.062 1 95.75 88 PRO A C 1
ATOM 686 O O . PRO A 1 88 ? 7.723 -18.219 7.961 1 95.75 88 PRO A O 1
ATOM 689 N N . SER A 1 89 ? 7.793 -18.109 10.172 1 95.06 89 SER A N 1
ATOM 690 C CA . SER A 1 89 ? 9.188 -18.547 10.219 1 95.06 89 SER A CA 1
ATOM 691 C C . SER A 1 89 ? 9.375 -19.891 9.547 1 95.06 89 SER A C 1
ATOM 693 O O . SER A 1 89 ? 10.414 -20.156 8.945 1 95.06 89 SER A O 1
ATOM 695 N N . THR A 1 90 ? 8.43 -20.75 9.664 1 92.75 90 THR A N 1
ATOM 696 C CA . THR A 1 90 ? 8.5 -22.094 9.094 1 92.75 90 THR A CA 1
ATOM 697 C C . THR A 1 90 ? 8.711 -22.031 7.582 1 92.75 90 THR A C 1
ATOM 699 O O . THR A 1 90 ? 9.375 -22.891 7.004 1 92.75 90 THR A O 1
ATOM 702 N N . ILE A 1 91 ? 8.195 -21 6.973 1 96.69 91 ILE A N 1
ATOM 703 C CA . ILE A 1 91 ? 8.336 -20.828 5.531 1 96.69 91 ILE A CA 1
ATOM 704 C C . ILE A 1 91 ? 9.539 -19.938 5.23 1 96.69 91 ILE A C 1
ATOM 706 O O . ILE A 1 91 ? 10.344 -20.25 4.348 1 96.69 91 ILE A O 1
ATOM 710 N N . ALA A 1 92 ? 9.648 -18.891 6.027 1 95.19 92 ALA A N 1
ATOM 711 C CA . ALA A 1 92 ? 10.672 -17.891 5.785 1 95.19 92 ALA A CA 1
ATOM 712 C C . ALA A 1 92 ? 12.07 -18.5 5.836 1 95.19 92 ALA A C 1
ATOM 714 O O . ALA A 1 92 ? 13 -17.984 5.203 1 95.19 92 ALA A O 1
ATOM 715 N N . ASN A 1 93 ? 12.234 -19.562 6.496 1 94 93 ASN A N 1
ATOM 716 C CA . ASN A 1 93 ? 13.539 -20.172 6.668 1 94 93 ASN A CA 1
ATOM 717 C C . ASN A 1 93 ? 13.711 -21.391 5.766 1 94 93 ASN A C 1
ATOM 719 O O . ASN A 1 93 ? 14.688 -22.141 5.887 1 94 93 ASN A O 1
ATOM 723 N N . ASP A 1 94 ? 12.852 -21.625 4.914 1 94.94 94 ASP A N 1
ATOM 724 C CA . ASP A 1 94 ? 12.898 -22.75 3.984 1 94.94 94 ASP A CA 1
ATOM 725 C C . ASP A 1 94 ? 13.359 -22.297 2.602 1 94.94 94 ASP A C 1
ATOM 727 O O . ASP A 1 94 ? 13.625 -21.109 2.387 1 94.94 94 ASP A O 1
ATOM 731 N N . HIS A 1 95 ? 13.578 -23.266 1.769 1 96.88 95 HIS A N 1
ATOM 732 C CA . HIS A 1 95 ? 13.914 -23.016 0.371 1 96.88 95 HIS A CA 1
ATOM 733 C C . HIS A 1 95 ? 13.133 -23.953 -0.558 1 96.88 95 HIS A C 1
ATOM 735 O O . HIS A 1 95 ? 12.922 -25.125 -0.238 1 96.88 95 HIS A O 1
ATOM 741 N N . PHE A 1 96 ? 12.781 -23.438 -1.688 1 98.56 96 PHE A N 1
ATOM 742 C CA . PHE A 1 96 ? 11.969 -24.172 -2.658 1 98.56 96 PHE A CA 1
ATOM 743 C C . PHE A 1 96 ? 12.633 -24.156 -4.031 1 98.56 96 PHE A C 1
ATOM 745 O O . PHE A 1 96 ? 13.555 -23.375 -4.277 1 98.56 96 PHE A O 1
ATOM 752 N N . ASP A 1 97 ? 12.203 -25.031 -4.824 1 98.31 97 ASP A N 1
ATOM 753 C CA . ASP A 1 97 ? 12.711 -25.047 -6.191 1 98.31 97 ASP A CA 1
ATOM 754 C C . ASP A 1 97 ? 12.07 -23.953 -7.035 1 98.31 97 ASP A C 1
ATOM 756 O O . ASP A 1 97 ? 12.695 -23.438 -7.969 1 98.31 97 ASP A O 1
ATOM 760 N N . LEU A 1 98 ? 10.844 -23.609 -6.676 1 98.5 98 LEU A N 1
ATOM 761 C CA . LEU A 1 98 ? 10.055 -22.641 -7.43 1 98.5 98 LEU A CA 1
ATOM 762 C C . LEU A 1 98 ? 9.07 -21.906 -6.516 1 98.5 98 LEU A C 1
ATOM 764 O O . LEU A 1 98 ? 8.383 -22.547 -5.711 1 98.5 98 LEU A O 1
ATOM 768 N N . VAL A 1 99 ? 9.031 -20.625 -6.641 1 98.81 99 VAL A N 1
ATOM 769 C CA . VAL A 1 99 ? 7.922 -19.859 -6.074 1 98.81 99 VAL A CA 1
ATOM 770 C C . VAL A 1 99 ? 6.91 -19.531 -7.168 1 98.81 99 VAL A C 1
ATOM 772 O O . VAL A 1 99 ? 7.277 -19.031 -8.234 1 98.81 99 VAL A O 1
ATOM 775 N N . PHE A 1 100 ? 5.73 -19.906 -6.895 1 98.44 100 PHE A N 1
ATOM 776 C CA . PHE A 1 100 ? 4.59 -19.719 -7.785 1 98.44 100 PHE A CA 1
ATOM 777 C C . PHE A 1 100 ? 3.553 -18.797 -7.156 1 98.44 100 PHE A C 1
ATOM 779 O O . PHE A 1 100 ? 3.219 -18.938 -5.977 1 98.44 100 PHE A O 1
ATOM 786 N N . SER A 1 101 ? 3.088 -17.812 -7.895 1 98.5 101 SER A N 1
ATOM 787 C CA . SER A 1 101 ? 2.047 -16.922 -7.402 1 98.5 101 SER A CA 1
ATOM 788 C C . SER A 1 101 ? 1.207 -16.359 -8.547 1 98.5 101 SER A C 1
ATOM 790 O O . SER A 1 101 ? 1.732 -15.711 -9.453 1 98.5 101 SER A O 1
ATOM 792 N N . ASN A 1 102 ? -0.05 -16.641 -8.477 1 96.19 102 ASN A N 1
ATOM 793 C CA . ASN A 1 102 ? -0.992 -16.125 -9.469 1 96.19 102 ASN A CA 1
ATOM 794 C C . ASN A 1 102 ? -2.051 -15.234 -8.828 1 96.19 102 ASN A C 1
ATOM 796 O O . ASN A 1 102 ? -2.746 -15.656 -7.902 1 96.19 102 ASN A O 1
ATOM 800 N N . SER A 1 103 ? -2.143 -14.016 -9.352 1 95.88 103 SER A N 1
ATOM 801 C CA . SER A 1 103 ? -3.213 -13.102 -8.969 1 95.88 103 SER A CA 1
ATOM 802 C C . SER A 1 103 ? -3.143 -12.766 -7.484 1 95.88 103 SER A C 1
ATOM 804 O O . SER A 1 103 ? -4.148 -12.836 -6.777 1 95.88 103 SER A O 1
ATOM 806 N N . LEU A 1 104 ? -2.01 -12.445 -6.969 1 97.94 104 LEU A N 1
ATOM 807 C CA . LEU A 1 104 ? -1.825 -12.039 -5.582 1 97.94 104 LEU A CA 1
ATOM 808 C C . LEU A 1 104 ? -1.238 -10.633 -5.5 1 97.94 104 LEU A C 1
ATOM 810 O O . LEU A 1 104 ? -1.668 -9.828 -4.672 1 97.94 104 LEU A O 1
ATOM 814 N N . LEU A 1 105 ? -0.299 -10.328 -6.371 1 98.25 105 LEU A N 1
ATOM 815 C CA . LEU A 1 105 ? 0.467 -9.086 -6.336 1 98.25 105 LEU A CA 1
ATOM 816 C C . LEU A 1 105 ? -0.46 -7.879 -6.254 1 98.25 105 LEU A C 1
ATOM 818 O O . LEU A 1 105 ? -0.147 -6.898 -5.574 1 98.25 105 LEU A O 1
ATOM 822 N N . GLU A 1 106 ? -1.618 -7.891 -6.922 1 97.75 106 GLU A N 1
ATOM 823 C CA . GLU A 1 106 ? -2.568 -6.781 -6.992 1 97.75 106 GLU A CA 1
ATOM 824 C C . GLU A 1 106 ? -3.447 -6.73 -5.746 1 97.75 106 GLU A C 1
ATOM 826 O O . GLU A 1 106 ? -4.164 -5.754 -5.527 1 97.75 106 GLU A O 1
ATOM 831 N N . HIS A 1 107 ? -3.322 -7.68 -4.875 1 97.19 107 HIS A N 1
ATOM 832 C CA . HIS A 1 107 ? -4.25 -7.785 -3.758 1 97.19 107 HIS A CA 1
ATOM 833 C C . HIS A 1 107 ? -3.551 -7.512 -2.432 1 97.19 107 HIS A C 1
ATOM 835 O O . HIS A 1 107 ? -4.164 -7.613 -1.366 1 97.19 107 HIS A O 1
ATOM 841 N N . VAL A 1 108 ? -2.309 -7.188 -2.453 1 96.75 108 VAL A N 1
ATOM 842 C CA . VAL A 1 108 ? -1.589 -7.188 -1.184 1 96.75 108 VAL A CA 1
ATOM 843 C C . VAL A 1 108 ? -1.722 -5.82 -0.514 1 96.75 108 VAL A C 1
ATOM 845 O O . VAL A 1 108 ? -1.293 -5.637 0.628 1 96.75 108 VAL A O 1
ATOM 848 N N . GLY A 1 109 ? -2.285 -4.848 -1.176 1 93.81 109 GLY A N 1
ATOM 849 C CA . GLY A 1 109 ? -2.717 -3.658 -0.458 1 93.81 109 GLY A CA 1
ATOM 850 C C . GLY A 1 109 ? -1.744 -2.502 -0.578 1 93.81 109 GLY A C 1
ATOM 851 O O . GLY A 1 109 ? -1.736 -1.601 0.263 1 93.81 109 GLY A O 1
ATOM 852 N N . GLY A 1 110 ? -0.795 -2.529 -1.636 1 94 110 GLY A N 1
ATOM 853 C CA . GLY A 1 110 ? 0.046 -1.363 -1.859 1 94 110 GLY A CA 1
ATOM 854 C C . GLY A 1 110 ? 1.505 -1.715 -2.084 1 94 110 GLY A C 1
ATOM 855 O O . GLY A 1 110 ? 1.893 -2.879 -1.971 1 94 110 GLY A O 1
ATOM 856 N N . HIS A 1 111 ? 2.295 -0.661 -2.27 1 95.25 111 HIS A N 1
ATOM 857 C CA . HIS A 1 111 ? 3.672 -0.792 -2.729 1 95.25 111 HIS A CA 1
ATOM 858 C C . HIS A 1 111 ? 4.531 -1.509 -1.692 1 95.25 111 HIS A C 1
ATOM 860 O O . HIS A 1 111 ? 5.27 -2.439 -2.027 1 95.25 111 HIS A O 1
ATOM 866 N N . VAL A 1 112 ? 4.426 -1.057 -0.453 1 95.81 112 VAL A N 1
ATOM 867 C CA . VAL A 1 112 ? 5.324 -1.592 0.562 1 95.81 112 VAL A CA 1
ATOM 868 C C . VAL A 1 112 ? 5.125 -3.1 0.69 1 95.81 112 VAL A C 1
ATOM 870 O O . VAL A 1 112 ? 6.094 -3.859 0.741 1 95.81 112 VAL A O 1
ATOM 873 N N . ARG A 1 113 ? 3.877 -3.492 0.691 1 96.94 113 ARG A N 1
ATOM 874 C CA . ARG A 1 113 ? 3.598 -4.918 0.819 1 96.94 113 ARG A CA 1
ATOM 875 C C . ARG A 1 113 ? 3.947 -5.66 -0.466 1 96.94 113 ARG A C 1
ATOM 877 O O . ARG A 1 113 ? 4.391 -6.809 -0.423 1 96.94 113 ARG A O 1
ATOM 884 N N . ARG A 1 114 ? 3.787 -5.035 -1.642 1 97.94 114 ARG A N 1
ATOM 885 C CA . ARG A 1 114 ? 4.211 -5.645 -2.896 1 97.94 114 ARG A CA 1
ATOM 886 C C . ARG A 1 114 ? 5.715 -5.906 -2.898 1 97.94 114 ARG A C 1
ATOM 888 O O . ARG A 1 114 ? 6.164 -6.965 -3.34 1 97.94 114 ARG A O 1
ATOM 895 N N . GLN A 1 115 ? 6.43 -4.926 -2.428 1 97.69 115 GLN A N 1
ATOM 896 C CA . GLN A 1 115 ? 7.879 -5.086 -2.361 1 97.69 115 GLN A CA 1
ATOM 897 C C . GLN A 1 115 ? 8.258 -6.23 -1.427 1 97.69 115 GLN A C 1
ATOM 899 O O . GLN A 1 115 ? 9.156 -7.016 -1.734 1 97.69 115 GLN A O 1
ATOM 904 N N . ARG A 1 116 ? 7.598 -6.328 -0.316 1 97.69 116 ARG A N 1
ATOM 905 C CA . ARG A 1 116 ? 7.863 -7.418 0.617 1 97.69 116 ARG A CA 1
ATOM 906 C C . ARG A 1 116 ? 7.586 -8.773 -0.029 1 97.69 116 ARG A C 1
ATOM 908 O O . ARG A 1 116 ? 8.352 -9.719 0.15 1 97.69 116 ARG A O 1
ATOM 915 N N . LEU A 1 117 ? 6.48 -8.859 -0.774 1 98.62 117 LEU A N 1
ATOM 916 C CA . LEU A 1 117 ? 6.156 -10.086 -1.488 1 98.62 117 LEU A CA 1
ATOM 917 C C . LEU A 1 117 ? 7.25 -10.438 -2.492 1 98.62 117 LEU A C 1
ATOM 919 O O . LEU A 1 117 ? 7.711 -11.578 -2.535 1 98.62 117 LEU A O 1
ATOM 923 N N . ALA A 1 118 ? 7.641 -9.469 -3.256 1 98.69 118 ALA A N 1
ATOM 924 C CA . ALA A 1 118 ? 8.688 -9.688 -4.25 1 98.69 118 ALA A CA 1
ATOM 925 C C . ALA A 1 118 ? 9.984 -10.141 -3.584 1 98.69 118 ALA A C 1
ATOM 927 O O . ALA A 1 118 ? 10.648 -11.055 -4.07 1 98.69 118 ALA A O 1
ATOM 928 N N . ASP A 1 119 ? 10.336 -9.508 -2.457 1 98.38 119 ASP A N 1
ATOM 929 C CA . ASP A 1 119 ? 11.539 -9.891 -1.725 1 98.38 119 ASP A CA 1
ATOM 930 C C . ASP A 1 119 ? 11.469 -11.352 -1.279 1 98.38 119 ASP A C 1
ATOM 932 O O . ASP A 1 119 ? 12.453 -12.086 -1.375 1 98.38 119 ASP A O 1
ATOM 936 N N . ASN A 1 120 ? 10.312 -11.719 -0.797 1 98.62 120 ASN A N 1
ATOM 937 C CA . ASN A 1 120 ? 10.117 -13.102 -0.381 1 98.62 120 ASN A CA 1
ATOM 938 C C . ASN A 1 120 ? 10.258 -14.07 -1.557 1 98.62 120 ASN A C 1
ATOM 940 O O . ASN A 1 120 ? 10.883 -15.125 -1.432 1 98.62 120 ASN A O 1
ATOM 944 N N . VAL A 1 121 ? 9.703 -13.695 -2.662 1 98.75 121 VAL A N 1
ATOM 945 C CA . VAL A 1 121 ? 9.805 -14.516 -3.861 1 98.75 121 VAL A CA 1
ATOM 946 C C . VAL A 1 121 ? 11.273 -14.734 -4.223 1 98.75 121 VAL A C 1
ATOM 948 O O . VAL A 1 121 ? 11.703 -15.859 -4.453 1 98.75 121 VAL A O 1
ATOM 951 N N . HIS A 1 122 ? 12.062 -13.664 -4.191 1 98.06 122 HIS A N 1
ATOM 952 C CA . HIS A 1 122 ? 13.469 -13.727 -4.566 1 98.06 122 HIS A CA 1
ATOM 953 C C . HIS A 1 122 ? 14.266 -14.57 -3.574 1 98.06 122 HIS A C 1
ATOM 955 O O . HIS A 1 122 ? 15.188 -15.289 -3.963 1 98.06 122 HIS A O 1
ATOM 961 N N . ARG A 1 123 ? 13.906 -14.492 -2.334 1 97.69 123 ARG A N 1
ATOM 962 C CA . ARG A 1 123 ? 14.672 -15.133 -1.274 1 97.69 123 ARG A CA 1
ATOM 963 C C . ARG A 1 123 ? 14.383 -16.625 -1.216 1 97.69 123 ARG A C 1
ATOM 965 O O . ARG A 1 123 ? 15.273 -17.438 -0.929 1 97.69 123 ARG A O 1
ATOM 972 N N . LEU A 1 124 ? 13.188 -17.031 -1.533 1 98.38 124 LEU A N 1
ATOM 973 C CA . LEU A 1 124 ? 12.711 -18.375 -1.183 1 98.38 124 LEU A CA 1
ATOM 974 C C . LEU A 1 124 ? 12.992 -19.359 -2.309 1 98.38 124 LEU A C 1
ATOM 976 O O . LEU A 1 124 ? 12.922 -20.578 -2.105 1 98.38 124 LEU A O 1
ATOM 980 N N . ALA A 1 125 ? 13.359 -18.844 -3.516 1 98.06 125 ALA A N 1
ATOM 981 C CA . ALA A 1 125 ? 13.719 -19.719 -4.633 1 98.06 125 ALA A CA 1
ATOM 982 C C . ALA A 1 125 ? 14.516 -18.953 -5.688 1 98.06 125 ALA A C 1
ATOM 984 O O . ALA A 1 125 ? 14.352 -17.75 -5.844 1 98.06 125 ALA A O 1
ATOM 985 N N . ASP A 1 126 ? 15.266 -19.703 -6.395 1 96.62 126 ASP A N 1
ATOM 986 C CA . ASP A 1 126 ? 15.992 -19.125 -7.523 1 96.62 126 ASP A CA 1
ATOM 987 C C . ASP A 1 126 ? 15.086 -18.984 -8.742 1 96.62 126 ASP A C 1
ATOM 989 O O . ASP A 1 126 ? 15.375 -18.203 -9.648 1 96.62 126 ASP A O 1
ATOM 993 N N . ARG A 1 127 ? 14.016 -19.766 -8.781 1 98.25 127 ARG A N 1
ATOM 994 C CA . ARG A 1 127 ? 13.039 -19.719 -9.859 1 98.25 127 ARG A CA 1
ATOM 995 C C . ARG A 1 127 ? 11.703 -19.172 -9.367 1 98.25 127 ARG A C 1
ATOM 997 O O . ARG A 1 127 ? 11.32 -19.406 -8.219 1 98.25 127 ARG A O 1
ATOM 1004 N N . HIS A 1 128 ? 11.055 -18.469 -10.289 1 98.75 128 HIS A N 1
ATOM 1005 C CA . HIS A 1 128 ? 9.711 -18.047 -9.891 1 98.75 128 HIS A CA 1
ATOM 1006 C C . HIS A 1 128 ? 8.812 -17.844 -11.109 1 98.75 128 HIS A C 1
ATOM 1008 O O . HIS A 1 128 ? 9.305 -17.719 -12.234 1 98.75 128 HIS A O 1
ATOM 1014 N N . TRP A 1 129 ? 7.59 -18 -10.906 1 98.56 129 TRP A N 1
ATOM 1015 C CA . TRP A 1 129 ? 6.457 -17.656 -11.758 1 98.56 129 TRP A CA 1
ATOM 1016 C C . TRP A 1 129 ? 5.465 -16.766 -11.008 1 98.56 129 TRP A C 1
ATOM 1018 O O . TRP A 1 129 ? 4.754 -17.25 -10.117 1 98.56 129 TRP A O 1
ATOM 1028 N N . VAL A 1 130 ? 5.383 -15.461 -11.32 1 98.75 130 VAL A N 1
ATOM 1029 C CA . VAL A 1 130 ? 4.5 -14.523 -10.633 1 98.75 130 VAL A CA 1
ATOM 1030 C C . VAL A 1 130 ? 3.609 -13.82 -11.648 1 98.75 130 VAL A C 1
ATOM 1032 O O . VAL A 1 130 ? 4.098 -13.062 -12.492 1 98.75 130 VAL A O 1
ATOM 1035 N N . GLN A 1 131 ? 2.352 -14.062 -11.555 1 98.19 131 GLN A N 1
ATOM 1036 C CA . GLN A 1 131 ? 1.393 -13.547 -12.523 1 98.19 131 GLN A CA 1
ATOM 1037 C C . GLN A 1 131 ? 0.457 -12.523 -11.875 1 98.19 131 GLN A C 1
ATOM 1039 O O . GLN A 1 131 ? 0.019 -12.711 -10.742 1 98.19 131 GLN A O 1
ATOM 1044 N N . THR A 1 132 ? 0.118 -11.438 -12.578 1 98.12 132 THR A N 1
ATOM 1045 C CA . THR A 1 132 ? -0.859 -10.453 -12.133 1 98.12 132 THR A CA 1
ATOM 1046 C C . THR A 1 132 ? -1.582 -9.828 -13.32 1 98.12 132 THR A C 1
ATOM 1048 O O . THR A 1 132 ? -0.996 -9.672 -14.391 1 98.12 132 THR A O 1
ATOM 1051 N N . PRO A 1 133 ? -2.865 -9.5 -13.195 1 97.19 133 PRO A N 1
ATOM 1052 C CA . PRO A 1 133 ? -3.537 -8.781 -14.281 1 97.19 133 PRO A CA 1
ATOM 1053 C C . PRO A 1 133 ? -2.873 -7.441 -14.602 1 97.19 133 PRO A C 1
ATOM 1055 O O . PRO A 1 133 ? -2.258 -6.828 -13.727 1 97.19 133 PRO A O 1
ATOM 1058 N N . TYR A 1 134 ? -2.98 -7.051 -15.914 1 97.94 134 TYR A N 1
ATOM 1059 C CA . TYR A 1 134 ? -2.338 -5.848 -16.438 1 97.94 134 TYR A CA 1
ATOM 1060 C C . TYR A 1 134 ? -3.227 -4.625 -16.234 1 97.94 134 TYR A C 1
ATOM 1062 O O . TYR A 1 134 ? -4.395 -4.625 -16.625 1 97.94 134 TYR A O 1
ATOM 1070 N N . ARG A 1 135 ? -2.672 -3.582 -15.711 1 97.12 135 ARG A N 1
ATOM 1071 C CA . ARG A 1 135 ? -3.402 -2.377 -15.328 1 97.12 135 ARG A CA 1
ATOM 1072 C C . ARG A 1 135 ? -4.086 -1.749 -16.547 1 97.12 135 ARG A C 1
ATOM 1074 O O . ARG A 1 135 ? -5.168 -1.168 -16.422 1 97.12 135 ARG A O 1
ATOM 1081 N N . TYR A 1 136 ? -3.52 -1.833 -17.703 1 96.25 136 TYR A N 1
ATOM 1082 C CA . TYR A 1 136 ? -4.016 -1.034 -18.812 1 96.25 136 TYR A CA 1
ATOM 1083 C C . TYR A 1 136 ? -4.828 -1.891 -19.781 1 96.25 136 TYR A C 1
ATOM 1085 O O . TYR A 1 136 ? -5.066 -1.493 -20.922 1 96.25 136 TYR A O 1
ATOM 1093 N N . PHE A 1 137 ? -5.137 -3.162 -19.359 1 96.56 137 PHE A N 1
ATOM 1094 C CA . PHE A 1 137 ? -6.184 -3.881 -20.078 1 96.56 137 PHE A CA 1
ATOM 1095 C C . PHE A 1 137 ? -7.523 -3.17 -19.938 1 96.56 137 PHE A C 1
ATOM 1097 O O . PHE A 1 137 ? -7.879 -2.707 -18.859 1 96.56 137 PHE A O 1
ATOM 1104 N N . PRO A 1 138 ? -8.289 -3.055 -20.938 1 96.06 138 PRO A N 1
ATOM 1105 C CA . PRO A 1 138 ? -9.469 -2.184 -20.922 1 96.06 138 PRO A CA 1
ATOM 1106 C C . PRO A 1 138 ? -10.547 -2.658 -19.953 1 96.06 138 PRO A C 1
ATOM 1108 O O . PRO A 1 138 ? -11.352 -1.854 -19.484 1 96.06 138 PRO A O 1
ATOM 1111 N N . ILE A 1 139 ? -10.633 -3.963 -19.719 1 94.38 139 ILE A N 1
ATOM 1112 C CA . ILE A 1 139 ? -11.625 -4.5 -18.781 1 94.38 139 ILE A CA 1
ATOM 1113 C C . ILE A 1 139 ? -10.938 -4.91 -17.484 1 94.38 139 ILE A C 1
ATOM 1115 O O . ILE A 1 139 ? -10.047 -5.766 -17.484 1 94.38 139 ILE A O 1
ATOM 1119 N N . GLU A 1 140 ? -11.359 -4.262 -16.406 1 94 140 GLU A N 1
ATOM 1120 C CA . GLU A 1 140 ? -10.859 -4.684 -15.109 1 94 140 GLU A CA 1
ATOM 1121 C C . GLU A 1 140 ? -11.391 -6.062 -14.734 1 94 140 GLU A C 1
ATOM 1123 O O . GLU A 1 140 ? -12.602 -6.289 -14.742 1 94 140 GLU A O 1
ATOM 1128 N N . PRO A 1 141 ? -10.516 -6.945 -14.406 1 91.25 141 PRO A N 1
ATOM 1129 C CA . PRO A 1 141 ? -10.922 -8.352 -14.336 1 91.25 141 PRO A CA 1
ATOM 1130 C C . PRO A 1 141 ? -11.742 -8.672 -13.094 1 91.25 141 PRO A C 1
ATOM 1132 O O . PRO A 1 141 ? -12.461 -9.672 -13.062 1 91.25 141 PRO A O 1
ATOM 1135 N N . HIS A 1 142 ? -11.695 -7.941 -12.094 1 93.56 142 HIS A N 1
ATOM 1136 C CA . HIS A 1 142 ? -12.375 -8.289 -10.852 1 93.56 142 HIS A CA 1
ATOM 1137 C C . HIS A 1 142 ? -13.852 -7.914 -10.906 1 93.56 142 HIS A C 1
ATOM 1139 O O . HIS A 1 142 ? -14.719 -8.719 -10.547 1 93.56 142 HIS A O 1
ATOM 1145 N N . TRP A 1 143 ? -14.125 -6.789 -11.414 1 93.88 143 TRP A N 1
ATOM 1146 C CA . TRP A 1 143 ? -15.5 -6.312 -11.531 1 93.88 143 TRP A CA 1
ATOM 1147 C C . TRP A 1 143 ? -16.062 -6.609 -12.922 1 93.88 143 TRP A C 1
ATOM 1149 O O . TRP A 1 143 ? -17.281 -6.582 -13.117 1 93.88 143 TRP A O 1
ATOM 1159 N N . LEU A 1 144 ? -15.141 -6.871 -13.875 1 92.88 144 LEU A N 1
ATOM 1160 C CA . LEU A 1 144 ? -15.523 -7.035 -15.273 1 92.88 144 LEU A CA 1
ATOM 1161 C C . LEU A 1 144 ? -16.234 -5.789 -15.789 1 92.88 144 LEU A C 1
ATOM 1163 O O . LEU A 1 144 ? -17.266 -5.895 -16.469 1 92.88 144 LEU A O 1
ATOM 1167 N N . PHE A 1 145 ? -15.875 -4.676 -15.367 1 93.31 145 PHE A N 1
ATOM 1168 C CA . PHE A 1 145 ? -16.359 -3.361 -15.773 1 93.31 145 PHE A CA 1
ATOM 1169 C C . PHE A 1 145 ? -15.297 -2.627 -16.578 1 93.31 145 PHE A C 1
ATOM 1171 O O . PHE A 1 145 ? -14.117 -2.617 -16.219 1 93.31 145 PHE A O 1
ATOM 1178 N N . PRO A 1 146 ? -15.734 -2.029 -17.641 1 95.12 146 PRO A N 1
ATOM 1179 C CA . PRO A 1 146 ? -14.75 -1.349 -18.484 1 95.12 146 PRO A CA 1
ATOM 1180 C C . PRO A 1 146 ? -14.164 -0.105 -17.828 1 95.12 146 PRO A C 1
ATOM 1182 O O . PRO A 1 146 ? -14.898 0.83 -17.5 1 95.12 146 PRO A O 1
ATOM 1185 N N . GLY A 1 147 ? -12.93 -0.065 -17.562 1 95.5 147 GLY A N 1
ATOM 1186 C CA . GLY A 1 147 ? -12.156 1.114 -17.219 1 95.5 147 GLY A CA 1
ATOM 1187 C C . GLY A 1 147 ? -12.336 1.541 -15.766 1 95.5 147 GLY A C 1
ATOM 1188 O O . GLY A 1 147 ? -12.016 2.672 -15.406 1 95.5 147 GLY A O 1
ATOM 1189 N N . ILE A 1 148 ? -12.914 0.713 -14.93 1 95.19 148 ILE A N 1
ATOM 1190 C CA . ILE A 1 148 ? -13.195 1.115 -13.555 1 95.19 148 ILE A CA 1
ATOM 1191 C C . ILE A 1 148 ? -11.891 1.477 -12.844 1 95.19 148 ILE A C 1
ATOM 1193 O O . ILE A 1 148 ? -11.867 2.369 -12 1 95.19 148 ILE A O 1
ATOM 1197 N N . GLN A 1 149 ? -10.719 0.864 -13.203 1 93.62 149 GLN A N 1
ATOM 1198 C CA . GLN A 1 149 ? -9.438 1.056 -12.531 1 93.62 149 GLN A CA 1
ATOM 1199 C C . GLN A 1 149 ? -8.898 2.465 -12.758 1 93.62 149 GLN A C 1
ATOM 1201 O O . GLN A 1 149 ? -7.973 2.9 -12.078 1 93.62 149 GLN A O 1
ATOM 1206 N N . TRP A 1 150 ? -9.484 3.242 -13.617 1 93.12 150 TRP A N 1
ATOM 1207 C CA . TRP A 1 150 ? -8.992 4.578 -13.93 1 93.12 150 TRP A CA 1
ATOM 1208 C C . TRP A 1 150 ? -9.938 5.648 -13.391 1 93.12 150 TRP A C 1
ATOM 1210 O O . TRP A 1 150 ? -9.68 6.848 -13.531 1 93.12 150 TRP A O 1
ATOM 1220 N N . LEU A 1 151 ? -11.008 5.277 -12.789 1 94.5 151 LEU A N 1
ATOM 1221 C CA . LEU A 1 151 ? -12 6.223 -12.273 1 94.5 151 LEU A CA 1
ATOM 1222 C C . LEU A 1 151 ? -11.609 6.719 -10.891 1 94.5 151 LEU A C 1
ATOM 1224 O O . LEU A 1 151 ? -10.82 6.074 -10.188 1 94.5 151 LEU A O 1
ATOM 1228 N N . PRO A 1 152 ? -12.172 7.898 -10.5 1 93.69 152 PRO A N 1
ATOM 1229 C CA . PRO A 1 152 ? -11.938 8.375 -9.133 1 93.69 152 PRO A CA 1
ATOM 1230 C C . PRO A 1 152 ? -12.438 7.395 -8.078 1 93.69 152 PRO A C 1
ATOM 1232 O O . PRO A 1 152 ? -13.336 6.59 -8.344 1 93.69 152 PRO A O 1
ATOM 1235 N N . TYR A 1 153 ? -11.898 7.508 -6.945 1 95.25 153 TYR A N 1
ATOM 1236 C CA . TYR A 1 153 ? -12.133 6.57 -5.852 1 95.25 153 TYR A CA 1
ATOM 1237 C C . TYR A 1 153 ? -13.625 6.395 -5.598 1 95.25 153 TYR A C 1
ATOM 1239 O O . TYR A 1 153 ? -14.133 5.27 -5.59 1 95.25 153 TYR A O 1
ATOM 1247 N N . GLU A 1 154 ? -14.328 7.488 -5.43 1 95.19 154 GLU A N 1
ATOM 1248 C CA . GLU A 1 154 ? -15.742 7.398 -5.082 1 95.19 154 GLU A CA 1
ATOM 1249 C C . GLU A 1 154 ? -16.547 6.75 -6.203 1 95.19 154 GLU A C 1
ATOM 1251 O O . GLU A 1 154 ? -17.5 6.012 -5.945 1 95.19 154 GLU A O 1
ATOM 1256 N N . ALA A 1 155 ? -16.203 7.039 -7.414 1 96.62 155 ALA A N 1
ATOM 1257 C CA . ALA A 1 155 ? -16.891 6.402 -8.539 1 96.62 155 ALA A CA 1
ATOM 1258 C C . ALA A 1 155 ? -16.672 4.895 -8.531 1 96.62 155 ALA A C 1
ATOM 1260 O O . ALA A 1 155 ? -17.594 4.125 -8.797 1 96.62 155 ALA A O 1
ATOM 1261 N N . ARG A 1 156 ? -15.492 4.48 -8.195 1 97.12 156 ARG A N 1
ATOM 1262 C CA . ARG A 1 156 ? -15.195 3.051 -8.109 1 97.12 156 ARG A CA 1
ATOM 1263 C C . ARG A 1 156 ? -16.031 2.387 -7.016 1 97.12 156 ARG A C 1
ATOM 1265 O O . ARG A 1 156 ? -16.562 1.295 -7.211 1 97.12 156 ARG A O 1
ATOM 1272 N N . VAL A 1 157 ? -16.109 3.061 -5.938 1 96.75 157 VAL A N 1
ATOM 1273 C CA . VAL A 1 157 ? -16.891 2.543 -4.812 1 96.75 157 VAL A CA 1
ATOM 1274 C C . VAL A 1 157 ? -18.359 2.393 -5.223 1 96.75 157 VAL A C 1
ATOM 1276 O O . VAL A 1 157 ? -18.969 1.344 -4.992 1 96.75 157 VAL A O 1
ATOM 1279 N N . GLN A 1 158 ? -18.922 3.389 -5.871 1 96.5 158 GLN A N 1
ATOM 1280 C CA . GLN A 1 158 ? -20.312 3.363 -6.285 1 96.5 158 GLN A CA 1
ATOM 1281 C C . GLN A 1 158 ? -20.562 2.264 -7.309 1 96.5 158 GLN A C 1
ATOM 1283 O O . GLN A 1 158 ? -21.578 1.552 -7.23 1 96.5 158 GLN A O 1
ATOM 1288 N N . ILE A 1 159 ? -19.656 2.137 -8.242 1 96.31 159 ILE A N 1
ATOM 1289 C CA . ILE A 1 159 ? -19.781 1.095 -9.25 1 96.31 159 ILE A CA 1
ATOM 1290 C C . ILE A 1 159 ? -19.719 -0.28 -8.586 1 96.31 159 ILE A C 1
ATOM 1292 O O . ILE A 1 159 ? -20.5 -1.175 -8.906 1 96.31 159 ILE A O 1
ATOM 1296 N N . SER A 1 160 ? -18.766 -0.427 -7.664 1 95.31 160 SER A N 1
ATOM 1297 C CA . SER A 1 160 ? -18.641 -1.699 -6.961 1 95.31 160 SER A CA 1
ATOM 1298 C C . SER A 1 160 ? -19.938 -2.076 -6.254 1 95.31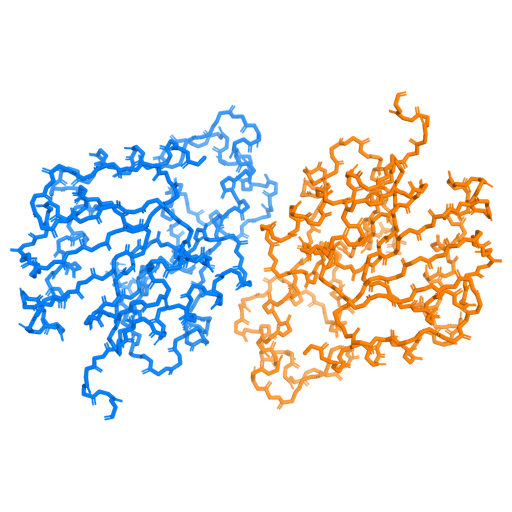 160 SER A C 1
ATOM 1300 O O . SER A 1 160 ? -20.328 -3.244 -6.25 1 95.31 160 SER A O 1
ATOM 1302 N N . MET A 1 161 ? -20.641 -1.135 -5.73 1 94.19 161 MET A N 1
ATOM 1303 C CA . MET A 1 161 ? -21.859 -1.381 -4.973 1 94.19 161 MET A CA 1
ATOM 1304 C C . MET A 1 161 ? -23.031 -1.704 -5.906 1 94.19 161 MET A C 1
ATOM 1306 O O . MET A 1 161 ? -23.938 -2.447 -5.539 1 94.19 161 MET A O 1
ATOM 1310 N N . ARG A 1 162 ? -23 -1.281 -7.148 1 93.88 162 ARG A N 1
ATOM 1311 C CA . ARG A 1 162 ? -24.172 -1.328 -8.008 1 93.88 162 ARG A CA 1
ATOM 1312 C C . ARG A 1 162 ? -24.016 -2.367 -9.109 1 93.88 162 ARG A C 1
ATOM 1314 O O . ARG A 1 162 ? -25 -2.912 -9.609 1 93.88 162 ARG A O 1
ATOM 1321 N N . TRP A 1 163 ? -22.938 -2.607 -9.641 1 87 163 TRP A N 1
ATOM 1322 C CA . TRP A 1 163 ? -22.688 -3.434 -10.82 1 87 163 TRP A CA 1
ATOM 1323 C C . TRP A 1 163 ? -22.75 -4.914 -10.469 1 87 163 TRP A C 1
ATOM 1325 O O . TRP A 1 163 ? -23.469 -5.68 -11.109 1 87 163 TRP A O 1
ATOM 1335 N N . ASN A 1 164 ? -22.203 -5.453 -9.422 1 82.38 164 ASN A N 1
ATOM 1336 C CA . ASN A 1 164 ? -22.156 -6.809 -8.875 1 82.38 164 ASN A CA 1
ATOM 1337 C C . ASN A 1 164 ? -22.188 -7.859 -9.984 1 82.38 164 ASN A C 1
ATOM 1339 O O . ASN A 1 164 ? -22.891 -8.875 -9.859 1 82.38 164 ASN A O 1
ATOM 1343 N N . ARG A 1 165 ? -21.562 -7.785 -11.195 1 81.62 165 ARG A N 1
ATOM 1344 C CA . ARG A 1 165 ? -21.516 -8.734 -12.305 1 81.62 165 ARG A CA 1
ATOM 1345 C C . ARG A 1 165 ? -20.156 -9.406 -12.398 1 81.62 165 ARG A C 1
ATOM 1347 O O . ARG A 1 165 ? -20 -10.406 -13.102 1 81.62 165 ARG A O 1
ATOM 1354 N N . GLY A 1 166 ? -19.281 -9.062 -11.703 1 82.12 166 GLY A N 1
ATOM 1355 C CA . GLY A 1 166 ? -17.953 -9.664 -11.688 1 82.12 166 GLY A CA 1
ATOM 1356 C C . GLY A 1 166 ? -17.734 -10.586 -10.508 1 82.12 166 GLY A C 1
ATOM 1357 O O . GLY A 1 166 ? -18.688 -11.133 -9.945 1 82.12 166 GLY A O 1
ATOM 1358 N N . TYR A 1 167 ? -16.5 -10.852 -10.266 1 83.75 167 TYR A N 1
ATOM 1359 C CA . TYR A 1 167 ? -16.125 -11.766 -9.188 1 83.75 167 TYR A CA 1
ATOM 1360 C C . TYR A 1 167 ? -16.234 -11.086 -7.832 1 83.75 167 TYR A C 1
ATOM 1362 O O . TYR A 1 167 ? -16.234 -11.75 -6.797 1 83.75 167 TYR A O 1
ATOM 1370 N N . ILE A 1 168 ? -16.281 -9.789 -7.934 1 84.12 168 ILE A N 1
ATOM 1371 C CA . ILE A 1 168 ? -16.453 -9.008 -6.719 1 84.12 168 ILE A CA 1
ATOM 1372 C C . ILE A 1 168 ? -17.906 -8.547 -6.594 1 84.12 168 ILE A C 1
ATOM 1374 O O . ILE A 1 168 ? -18.422 -7.859 -7.477 1 84.12 168 ILE A O 1
ATOM 1378 N N . ARG A 1 169 ? -18.516 -8.953 -5.566 1 87.19 169 ARG A N 1
ATOM 1379 C CA . ARG A 1 169 ? -19.875 -8.547 -5.242 1 87.19 169 ARG A CA 1
ATOM 1380 C C . ARG A 1 169 ? -19.938 -7.945 -3.84 1 87.19 169 ARG A C 1
ATOM 1382 O O . ARG A 1 169 ? -19.578 -8.602 -2.861 1 87.19 169 ARG A O 1
ATOM 1389 N N . THR A 1 170 ? -20.297 -6.676 -3.855 1 89.94 170 THR A N 1
ATOM 1390 C CA . THR A 1 170 ? -20.391 -5.953 -2.592 1 89.94 170 THR A CA 1
ATOM 1391 C C . THR A 1 170 ? -21.797 -5.367 -2.404 1 89.94 170 THR A C 1
ATOM 1393 O O . THR A 1 170 ? -22.469 -5.027 -3.379 1 89.94 170 THR A O 1
ATOM 1396 N N . HIS A 1 171 ? -22.188 -5.328 -1.176 1 90.12 171 HIS A N 1
ATOM 1397 C CA . HIS A 1 171 ? -23.547 -4.887 -0.908 1 90.12 171 HIS A CA 1
ATOM 1398 C C . HIS A 1 171 ? -23.562 -3.73 0.084 1 90.12 171 HIS A C 1
ATOM 1400 O O . HIS A 1 171 ? -24.625 -3.146 0.34 1 90.12 171 HIS A O 1
ATOM 1406 N N . THR A 1 172 ? -22.5 -3.498 0.682 1 94.25 172 THR A N 1
ATOM 1407 C CA . THR A 1 172 ? -22.375 -2.352 1.575 1 94.25 172 THR A CA 1
ATOM 1408 C C . THR A 1 172 ? -21.219 -1.45 1.136 1 94.25 172 THR A C 1
ATOM 1410 O O . THR A 1 172 ? -20.312 -1.895 0.432 1 94.25 172 THR A O 1
ATOM 1413 N N . ARG A 1 173 ? -21.328 -0.233 1.526 1 95.25 173 ARG A N 1
ATOM 1414 C CA . ARG A 1 173 ? -20.266 0.717 1.212 1 95.25 173 ARG A CA 1
ATOM 1415 C C . ARG A 1 173 ? -18.938 0.251 1.782 1 95.25 173 ARG A C 1
ATOM 1417 O O . ARG A 1 173 ? -17.891 0.369 1.125 1 95.25 173 ARG A O 1
ATOM 1424 N N . GLU A 1 174 ? -18.922 -0.263 2.92 1 93.81 174 GLU A N 1
ATOM 1425 C CA . GLU A 1 174 ? -17.719 -0.738 3.572 1 93.81 174 GLU A CA 1
ATOM 1426 C C . GLU A 1 174 ? -17.062 -1.871 2.779 1 93.81 174 GLU A C 1
ATOM 1428 O O . GLU A 1 174 ? -15.852 -1.878 2.572 1 93.81 174 GLU A O 1
ATOM 1433 N N . GLU A 1 175 ? -17.906 -2.773 2.344 1 94.62 175 GLU A N 1
ATOM 1434 C CA . GLU A 1 175 ? -17.391 -3.875 1.53 1 94.62 175 GLU A CA 1
ATOM 1435 C C . GLU A 1 175 ? -16.781 -3.361 0.235 1 94.62 175 GLU A C 1
ATOM 1437 O O . GLU A 1 175 ? -15.703 -3.814 -0.165 1 94.62 175 GLU A O 1
ATOM 1442 N N . ALA A 1 176 ? -17.484 -2.459 -0.387 1 96.12 176 ALA A N 1
ATOM 1443 C CA . ALA A 1 176 ? -17 -1.882 -1.642 1 96.12 176 ALA A CA 1
ATOM 1444 C C . ALA A 1 176 ? -15.672 -1.166 -1.447 1 96.12 176 ALA A C 1
ATOM 1446 O O . ALA A 1 176 ? -14.742 -1.351 -2.234 1 96.12 176 ALA A O 1
ATOM 1447 N N . GLN A 1 177 ? -15.562 -0.387 -0.374 1 95.75 177 GLN A N 1
ATOM 1448 C CA . GLN A 1 177 ? -14.328 0.341 -0.075 1 95.75 177 GLN A CA 1
ATOM 1449 C C . GLN A 1 177 ? -13.172 -0.618 0.18 1 95.75 177 GLN A C 1
ATOM 1451 O O . GLN A 1 177 ? -12.047 -0.375 -0.266 1 95.75 177 GLN A O 1
ATOM 1456 N N . GLU A 1 178 ? -13.453 -1.675 0.846 1 94.06 178 GLU A N 1
ATOM 1457 C CA . GLU A 1 178 ? -12.414 -2.66 1.128 1 94.06 178 GLU A CA 1
ATOM 1458 C C . GLU A 1 178 ? -11.836 -3.238 -0.16 1 94.06 178 GLU A C 1
ATOM 1460 O O . GLU A 1 178 ? -10.617 -3.352 -0.304 1 94.06 178 GLU A O 1
ATOM 1465 N N . GLN A 1 179 ? -12.703 -3.59 -1.082 1 94.75 179 GLN A N 1
ATOM 1466 C CA . GLN A 1 179 ? -12.258 -4.168 -2.344 1 94.75 179 GLN A CA 1
ATOM 1467 C C . GLN A 1 179 ? -11.5 -3.145 -3.184 1 94.75 179 GLN A C 1
ATOM 1469 O O . GLN A 1 179 ? -10.422 -3.438 -3.713 1 94.75 179 GLN A O 1
ATOM 1474 N N . VAL A 1 180 ? -12.008 -1.918 -3.264 1 95.88 180 VAL A N 1
ATOM 1475 C CA . VAL A 1 180 ? -11.414 -0.859 -4.07 1 95.88 180 VAL A CA 1
ATOM 1476 C C . VAL A 1 180 ? -10.047 -0.487 -3.504 1 95.88 180 VAL A C 1
ATOM 1478 O O . VAL A 1 180 ? -9.102 -0.243 -4.258 1 95.88 180 VAL A O 1
ATOM 1481 N N . ASP A 1 181 ? -9.914 -0.49 -2.221 1 94.38 181 ASP A N 1
ATOM 1482 C CA . ASP A 1 181 ? -8.664 -0.131 -1.564 1 94.38 181 ASP A CA 1
ATOM 1483 C C . ASP A 1 181 ? -7.625 -1.238 -1.722 1 94.38 181 ASP A C 1
ATOM 1485 O O . ASP A 1 181 ? -6.434 -0.962 -1.862 1 94.38 181 ASP A O 1
ATOM 1489 N N . GLU A 1 182 ? -8.102 -2.4 -1.677 1 92.69 182 GLU A N 1
ATOM 1490 C CA . GLU A 1 182 ? -7.195 -3.547 -1.672 1 92.69 182 GLU A CA 1
ATOM 1491 C C . GLU A 1 182 ? -6.645 -3.822 -3.068 1 92.69 182 GLU A C 1
ATOM 1493 O O . GLU A 1 182 ? -5.457 -4.105 -3.229 1 92.69 182 GLU A O 1
ATOM 1498 N N . ILE A 1 183 ? -7.492 -3.766 -4.012 1 95.19 183 ILE A N 1
ATOM 1499 C CA . ILE A 1 183 ? -7.117 -4.156 -5.363 1 95.19 183 ILE A CA 1
ATOM 1500 C C . ILE A 1 183 ? -6.379 -3.006 -6.047 1 95.19 183 ILE A C 1
ATOM 1502 O O . ILE A 1 183 ? -6.945 -1.925 -6.234 1 95.19 183 ILE A O 1
ATOM 1506 N N . ASP A 1 184 ? -5.223 -3.223 -6.344 1 94.88 184 ASP A N 1
ATOM 1507 C CA . ASP A 1 184 ? -4.371 -2.244 -7.016 1 94.88 184 ASP A CA 1
ATOM 1508 C C . ASP A 1 184 ? -3.537 -2.9 -8.109 1 94.88 184 ASP A C 1
ATOM 1510 O O . ASP A 1 184 ? -2.539 -3.564 -7.82 1 94.88 184 ASP A O 1
ATOM 1514 N N . LEU A 1 185 ? -3.938 -2.695 -9.391 1 97.12 185 LEU A N 1
ATOM 1515 C CA . LEU A 1 185 ? -3.252 -3.303 -10.523 1 97.12 185 LEU A CA 1
ATOM 1516 C C . LEU A 1 185 ? -1.95 -2.568 -10.828 1 97.12 185 LEU A C 1
ATOM 1518 O O . LEU A 1 185 ? -1.781 -1.409 -10.445 1 97.12 185 LEU A O 1
ATOM 1522 N N . ILE A 1 186 ? -1.053 -3.236 -11.531 1 96.94 186 ILE A N 1
ATOM 1523 C CA . ILE A 1 186 ? 0.223 -2.6 -11.844 1 96.94 186 ILE A CA 1
ATOM 1524 C C . ILE A 1 186 ? 0.504 -2.715 -13.336 1 96.94 186 ILE A C 1
ATOM 1526 O O . ILE A 1 186 ? -0.139 -3.5 -14.039 1 96.94 186 ILE A O 1
ATOM 1530 N N . GLY A 1 187 ? 1.423 -1.868 -13.773 1 96.75 187 GLY A N 1
ATOM 1531 C CA . GLY A 1 187 ? 1.867 -1.897 -15.156 1 96.75 187 GLY A CA 1
ATOM 1532 C C . GLY A 1 187 ? 3.205 -2.588 -15.344 1 96.75 187 GLY A C 1
ATOM 1533 O O . GLY A 1 187 ? 3.756 -3.148 -14.391 1 96.75 187 GLY A O 1
ATOM 1534 N N . ILE A 1 188 ? 3.664 -2.527 -16.562 1 97.44 188 ILE A N 1
ATOM 1535 C CA . ILE A 1 188 ? 4.891 -3.203 -16.969 1 97.44 188 ILE A CA 1
ATOM 1536 C C . ILE A 1 188 ? 6.078 -2.607 -16.219 1 97.44 188 ILE A C 1
ATOM 1538 O O . ILE A 1 188 ? 6.926 -3.34 -15.695 1 97.44 188 ILE A O 1
ATOM 1542 N N . ALA A 1 189 ? 6.164 -1.271 -16.125 1 96 189 ALA A N 1
ATOM 1543 C CA . ALA A 1 189 ? 7.285 -0.61 -15.453 1 96 189 ALA A CA 1
ATOM 1544 C C . ALA A 1 189 ? 7.379 -1.032 -13.992 1 96 189 ALA A C 1
ATOM 1546 O O . ALA A 1 189 ? 8.477 -1.278 -13.484 1 96 189 ALA A O 1
ATOM 1547 N N . GLN A 1 190 ? 6.285 -1.134 -13.367 1 96.88 190 GLN A N 1
ATOM 1548 C CA . GLN A 1 190 ? 6.27 -1.561 -11.977 1 96.88 190 GLN A CA 1
ATOM 1549 C C . GLN A 1 190 ? 6.664 -3.029 -11.844 1 96.88 190 GLN A C 1
ATOM 1551 O O . GLN A 1 190 ? 7.406 -3.398 -10.93 1 96.88 190 GLN A O 1
ATOM 1556 N N . MET A 1 191 ? 6.129 -3.861 -12.727 1 98.06 191 MET A N 1
ATOM 1557 C CA . MET A 1 191 ? 6.512 -5.27 -12.711 1 98.06 191 MET A CA 1
ATOM 1558 C C . MET A 1 191 ? 8.023 -5.422 -12.828 1 98.06 191 MET A C 1
ATOM 1560 O O . MET A 1 191 ? 8.633 -6.207 -12.102 1 98.06 191 MET A O 1
ATOM 1564 N N . ARG A 1 192 ? 8.648 -4.684 -13.688 1 96.88 192 ARG A N 1
ATOM 1565 C CA . ARG A 1 192 ? 10.094 -4.73 -13.891 1 96.88 192 ARG A CA 1
ATOM 1566 C C . ARG A 1 192 ? 10.844 -4.266 -12.648 1 96.88 192 ARG A C 1
ATOM 1568 O O . ARG A 1 192 ? 11.93 -4.762 -12.344 1 96.88 192 ARG A O 1
ATOM 1575 N N . ARG A 1 193 ? 10.203 -3.352 -11.992 1 95.69 193 ARG A N 1
ATOM 1576 C CA . ARG A 1 193 ? 10.82 -2.859 -10.758 1 95.69 193 ARG A CA 1
ATOM 1577 C C . ARG A 1 193 ? 10.875 -3.953 -9.703 1 95.69 193 ARG A C 1
ATOM 1579 O O . ARG A 1 193 ? 11.906 -4.145 -9.047 1 95.69 193 ARG A O 1
ATOM 1586 N N . TYR A 1 194 ? 9.797 -4.656 -9.523 1 97.62 194 TYR A N 1
ATOM 1587 C CA . TYR A 1 194 ? 9.711 -5.688 -8.492 1 97.62 194 TYR A CA 1
ATOM 1588 C C . TYR A 1 194 ? 10.508 -6.922 -8.891 1 97.62 194 TYR A C 1
ATOM 1590 O O . TYR A 1 194 ? 11.008 -7.652 -8.031 1 97.62 194 TYR A O 1
ATOM 1598 N N . PHE A 1 195 ? 10.641 -7.141 -10.195 1 98.19 195 PHE A N 1
ATOM 1599 C CA . PHE A 1 195 ? 11.32 -8.32 -10.703 1 98.19 195 PHE A CA 1
ATOM 1600 C C . PHE A 1 195 ? 12.32 -7.945 -11.789 1 98.19 195 PHE A C 1
ATOM 1602 O O . PHE A 1 195 ? 12.18 -8.352 -12.945 1 98.19 195 PHE A O 1
ATOM 1609 N N . PRO A 1 196 ? 13.359 -7.32 -11.43 1 96.06 196 PRO A N 1
ATOM 1610 C CA . PRO A 1 196 ? 14.266 -6.699 -12.391 1 96.06 196 PRO A CA 1
ATOM 1611 C C . PRO A 1 196 ? 15.031 -7.727 -13.227 1 96.06 196 PRO A C 1
ATOM 1613 O O . PRO A 1 196 ? 15.438 -7.434 -14.352 1 96.06 196 PRO A O 1
ATOM 1616 N N . SER A 1 197 ? 15.242 -8.906 -12.75 1 95.44 197 SER A N 1
ATOM 1617 C CA . SER A 1 197 ? 16.047 -9.883 -13.477 1 95.44 197 SER A CA 1
ATOM 1618 C C . SER A 1 197 ? 15.164 -10.93 -14.148 1 95.44 197 SER A C 1
ATOM 1620 O O . SER A 1 197 ? 15.664 -11.883 -14.742 1 95.44 197 SER A O 1
ATOM 1622 N N . SER A 1 198 ? 13.914 -10.773 -14.062 1 97.94 198 SER A N 1
ATOM 1623 C CA . SER A 1 198 ? 12.984 -11.75 -14.625 1 97.94 198 SER A CA 1
ATOM 1624 C C . SER A 1 198 ? 12.648 -11.43 -16.078 1 97.94 198 SER A C 1
ATOM 1626 O O . SER A 1 198 ? 12.711 -10.266 -16.484 1 97.94 198 SER A O 1
ATOM 1628 N N . LEU A 1 199 ? 12.344 -12.445 -16.828 1 97.31 199 LEU A N 1
ATOM 1629 C CA . LEU A 1 199 ? 11.625 -12.258 -18.078 1 97.31 199 LEU A CA 1
ATOM 1630 C C . LEU A 1 199 ? 10.164 -11.914 -17.828 1 97.31 199 LEU A C 1
ATOM 1632 O O . LEU A 1 199 ? 9.5 -12.562 -17.016 1 97.31 199 LEU A O 1
ATOM 1636 N N . ILE A 1 200 ? 9.719 -10.898 -18.484 1 98.19 200 ILE A N 1
ATOM 1637 C CA . ILE A 1 200 ? 8.312 -10.547 -18.359 1 98.19 200 ILE A CA 1
ATOM 1638 C C . ILE A 1 200 ? 7.535 -11.047 -19.578 1 98.19 200 ILE A C 1
ATOM 1640 O O . ILE A 1 200 ? 7.73 -10.562 -20.688 1 98.19 200 ILE A O 1
ATOM 1644 N N . LEU A 1 201 ? 6.707 -11.992 -19.328 1 97.19 201 LEU A N 1
ATOM 1645 C CA . LEU A 1 201 ? 5.828 -12.539 -20.359 1 97.19 201 LEU A CA 1
ATOM 1646 C C . LEU A 1 201 ? 4.504 -11.781 -20.391 1 97.19 201 LEU A C 1
ATOM 1648 O O . LEU A 1 201 ? 3.922 -11.477 -19.359 1 97.19 201 LEU A O 1
ATOM 1652 N N . TYR A 1 202 ? 4.059 -11.469 -21.578 1 97.06 202 TYR A N 1
ATOM 1653 C CA . TYR A 1 202 ? 2.773 -10.812 -21.797 1 97.06 202 TYR A CA 1
ATOM 1654 C C . TYR A 1 202 ? 1.718 -11.82 -22.25 1 97.06 202 TYR A C 1
ATOM 1656 O O . TYR A 1 202 ? 1.818 -12.383 -23.328 1 97.06 202 TYR A O 1
ATOM 1664 N N . GLU A 1 203 ? 0.792 -12.062 -21.344 1 95.38 203 GLU A N 1
ATOM 1665 C CA . GLU A 1 203 ? -0.367 -12.844 -21.781 1 95.38 203 GLU A CA 1
ATOM 1666 C C . GLU A 1 203 ? -1.384 -11.961 -22.5 1 95.38 203 GLU A C 1
ATOM 1668 O O . GLU A 1 203 ? -1.83 -10.945 -21.953 1 95.38 203 GLU A O 1
ATOM 1673 N N . ARG A 1 204 ? -1.797 -12.406 -23.656 1 93.62 204 ARG A N 1
ATOM 1674 C CA . ARG A 1 204 ? -2.609 -11.531 -24.5 1 93.62 204 ARG A CA 1
ATOM 1675 C C . ARG A 1 204 ? -3.998 -12.125 -24.719 1 93.62 204 ARG A C 1
ATOM 1677 O O . ARG A 1 204 ? -4.172 -13.344 -24.688 1 93.62 204 ARG A O 1
ATOM 1684 N N . PHE A 1 205 ? -4.973 -11.266 -24.828 1 91.25 205 PHE A N 1
ATOM 1685 C CA . PHE A 1 205 ? -6.344 -11.531 -25.25 1 91.25 205 PHE A CA 1
ATOM 1686 C C . PHE A 1 205 ? -6.797 -10.516 -26.297 1 91.25 205 PHE A C 1
ATOM 1688 O O . PHE A 1 205 ? -6.754 -9.312 -26.047 1 91.25 205 PHE A O 1
ATOM 1695 N N . ALA A 1 206 ? -7.223 -11.016 -27.5 1 92.62 206 ALA A N 1
ATOM 1696 C CA . ALA A 1 206 ? -7.664 -10.188 -28.609 1 92.62 206 ALA A CA 1
ATOM 1697 C C . ALA A 1 206 ? -6.625 -9.125 -28.953 1 92.62 206 ALA A C 1
ATOM 1699 O O . ALA A 1 206 ? -6.965 -7.957 -29.141 1 92.62 206 ALA A O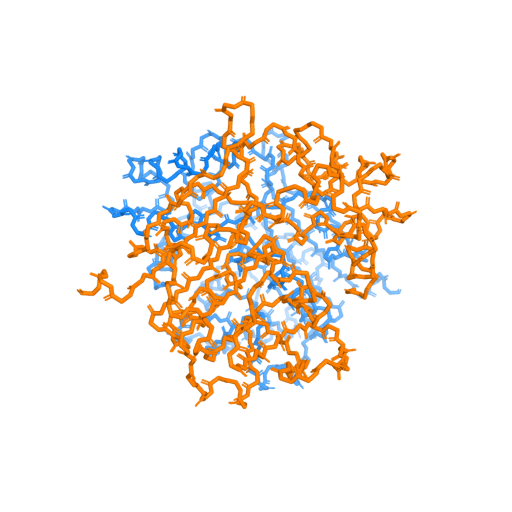 1
ATOM 1700 N N . GLY A 1 207 ? -5.348 -9.453 -28.891 1 93.88 207 GLY A N 1
ATOM 1701 C CA . GLY A 1 207 ? -4.246 -8.602 -29.312 1 93.88 207 GLY A CA 1
ATOM 1702 C C . GLY A 1 207 ? -3.777 -7.66 -28.219 1 93.88 207 GLY A C 1
ATOM 1703 O O . GLY A 1 207 ? -2.748 -6.996 -28.359 1 93.88 207 GLY A O 1
ATOM 1704 N N . LEU A 1 208 ? -4.48 -7.648 -27.125 1 96.31 208 LEU A N 1
ATOM 1705 C CA . LEU A 1 208 ? -4.125 -6.742 -26.031 1 96.31 208 LEU A CA 1
ATOM 1706 C C . LEU A 1 208 ? -3.51 -7.512 -24.875 1 96.31 208 LEU A C 1
ATOM 1708 O O . LEU A 1 208 ? -3.902 -8.648 -24.594 1 96.31 208 LEU A O 1
ATOM 1712 N N . ILE A 1 209 ? -2.562 -6.922 -24.188 1 96.62 209 ILE A N 1
ATOM 1713 C CA . ILE A 1 209 ? -1.973 -7.539 -23 1 96.62 209 ILE A CA 1
ATOM 1714 C C . ILE A 1 209 ? -3.012 -7.602 -21.891 1 96.62 209 ILE A C 1
ATOM 1716 O O . ILE A 1 209 ? -3.537 -6.574 -21.453 1 96.62 209 ILE A O 1
ATOM 1720 N N . LYS A 1 210 ? -3.303 -8.781 -21.438 1 96 210 LYS A N 1
ATOM 1721 C CA . LYS A 1 210 ? -4.301 -9 -20.406 1 96 210 LYS A CA 1
ATOM 1722 C C . LYS A 1 210 ? -3.645 -9.156 -19.031 1 96 210 LYS A C 1
ATOM 1724 O O . LYS A 1 210 ? -4.191 -8.703 -18.031 1 96 210 LYS A O 1
ATOM 1729 N N . SER A 1 211 ? -2.502 -9.836 -18.984 1 97.19 211 SER A N 1
ATOM 1730 C CA . SER A 1 211 ? -1.788 -10.062 -17.734 1 97.19 211 SER A CA 1
ATOM 1731 C C . SER A 1 211 ? -0.282 -10.148 -17.969 1 97.19 211 SER A C 1
ATOM 1733 O O . SER A 1 211 ? 0.172 -10.258 -19.109 1 97.19 211 SER A O 1
ATOM 1735 N N . LEU A 1 212 ? 0.445 -9.914 -16.938 1 98.12 212 LEU A N 1
ATOM 1736 C CA . LEU A 1 212 ? 1.901 -9.984 -16.922 1 98.12 212 LEU A CA 1
ATOM 1737 C C . LEU A 1 212 ? 2.371 -11.172 -16.078 1 98.12 212 LEU A C 1
ATOM 1739 O O . LEU A 1 212 ? 1.773 -11.484 -15.047 1 98.12 212 LEU A O 1
ATOM 1743 N N . VAL A 1 213 ? 3.457 -11.805 -16.5 1 98.56 213 VAL A N 1
ATOM 1744 C CA . VAL A 1 213 ? 4.078 -12.867 -15.711 1 98.56 213 VAL A CA 1
ATOM 1745 C C . VAL A 1 213 ? 5.578 -12.617 -15.594 1 98.56 213 VAL A C 1
ATOM 1747 O O . VAL A 1 213 ? 6.273 -12.484 -16.609 1 98.56 213 VAL A O 1
ATOM 1750 N N . ALA A 1 214 ? 6.094 -12.477 -14.391 1 98.75 214 ALA A N 1
ATOM 1751 C CA . ALA A 1 214 ? 7.535 -12.477 -14.148 1 98.75 214 ALA A CA 1
ATOM 1752 C C . ALA A 1 214 ? 8.062 -13.906 -14 1 98.75 214 ALA A C 1
ATOM 1754 O O . ALA A 1 214 ? 7.625 -14.648 -13.117 1 98.75 214 ALA A O 1
ATOM 1755 N N . ILE A 1 215 ? 9.023 -14.242 -14.859 1 98.62 215 ILE A N 1
ATOM 1756 C CA . ILE A 1 215 ? 9.555 -15.602 -14.883 1 98.62 215 ILE A CA 1
ATOM 1757 C C . ILE A 1 215 ? 11.062 -15.57 -14.68 1 98.62 215 ILE A C 1
ATOM 1759 O O . ILE A 1 215 ? 11.773 -14.781 -15.32 1 98.62 215 ILE A O 1
ATOM 1763 N N . LYS A 1 216 ? 11.531 -16.297 -13.797 1 98.12 216 LYS A N 1
ATOM 1764 C CA . LYS A 1 216 ? 12.961 -16.562 -13.648 1 98.12 216 LYS A CA 1
ATOM 1765 C C . LYS A 1 216 ? 13.25 -18.062 -13.656 1 98.12 216 LYS A C 1
ATOM 1767 O O . LYS A 1 216 ? 12.664 -18.828 -12.867 1 98.12 216 LYS A O 1
ATOM 1772 N N . THR A 1 217 ? 14.109 -18.453 -14.586 1 96 217 THR A N 1
ATOM 1773 C CA . THR A 1 217 ? 14.523 -19.859 -14.703 1 96 217 THR A CA 1
ATOM 1774 C C . THR A 1 217 ? 15.984 -20.016 -14.289 1 96 217 THR A C 1
ATOM 1776 O O . THR A 1 217 ? 16.656 -19.047 -13.945 1 96 217 THR A O 1
ATOM 1779 N N . ASP A 1 218 ? 16.562 -21.344 -14.094 1 79.56 218 ASP A N 1
ATOM 1780 C CA . ASP A 1 218 ? 17.969 -21.609 -13.781 1 79.56 218 ASP A CA 1
ATOM 1781 C C . ASP A 1 218 ? 18.891 -20.953 -14.805 1 79.56 218 ASP A C 1
ATOM 1783 O O . ASP A 1 218 ? 20.031 -20.594 -14.484 1 79.56 218 ASP A O 1
ATOM 1787 N N . HIS A 1 219 ? 18.531 -20.875 -16.047 1 60 219 HIS A N 1
ATOM 1788 C CA . HIS A 1 219 ? 19.438 -20.469 -17.109 1 60 219 HIS A CA 1
ATOM 1789 C C . HIS A 1 219 ? 19.703 -18.953 -17.062 1 60 219 HIS A C 1
ATOM 1791 O O . HIS A 1 219 ? 20.625 -18.469 -17.719 1 60 219 HIS A O 1
ATOM 1797 N N . ASP A 1 220 ? 18.969 -18.25 -16.391 1 51.5 220 ASP A N 1
ATOM 1798 C CA . ASP A 1 220 ? 19.141 -16.797 -16.453 1 51.5 220 ASP A CA 1
ATOM 1799 C C . ASP A 1 220 ? 20.156 -16.328 -15.414 1 51.5 220 ASP A C 1
ATOM 1801 O O . ASP A 1 220 ? 20.391 -15.125 -15.273 1 51.5 220 ASP A O 1
ATOM 1805 N N . GLY A 1 221 ? 20.734 -17.188 -14.594 1 39.41 221 GLY A N 1
ATOM 1806 C CA . GLY A 1 221 ? 21.922 -16.812 -13.844 1 39.41 221 GLY A CA 1
ATOM 1807 C C . GLY A 1 221 ? 23.203 -16.953 -14.641 1 39.41 221 GLY A C 1
ATOM 1808 O O . GLY A 1 221 ? 23.234 -17.672 -15.641 1 39.41 221 GLY A O 1
ATOM 1809 N N . MET B 1 1 ? 15.375 6.449 2.062 1 28.67 1 MET B N 1
ATOM 1810 C CA . MET B 1 1 ? 14.547 6.926 3.164 1 28.67 1 MET B CA 1
ATOM 1811 C C . MET B 1 1 ? 15.008 8.305 3.637 1 28.67 1 MET B C 1
ATOM 1813 O O . MET B 1 1 ? 14.219 9.07 4.195 1 28.67 1 MET B O 1
ATOM 1817 N N . SER B 1 2 ? 16.328 8.422 3.516 1 34.78 2 SER B N 1
ATOM 1818 C CA . SER B 1 2 ? 17.078 9.375 4.324 1 34.78 2 SER B CA 1
ATOM 1819 C C . SER B 1 2 ? 16.875 10.805 3.828 1 34.78 2 SER B C 1
ATOM 1821 O O . SER B 1 2 ? 16.75 11.727 4.629 1 34.78 2 SER B O 1
ATOM 1823 N N . ASN B 1 3 ? 17.109 10.945 2.605 1 36.03 3 ASN B N 1
ATOM 1824 C CA . ASN B 1 3 ? 17.422 12.281 2.119 1 36.03 3 ASN B CA 1
ATOM 1825 C C . ASN B 1 3 ? 16.188 13.18 2.104 1 36.03 3 ASN B C 1
ATOM 1827 O O . ASN B 1 3 ? 16.297 14.398 2.027 1 36.03 3 ASN B O 1
ATOM 1831 N N . TRP B 1 4 ? 15.125 12.562 1.993 1 36.91 4 TRP B N 1
ATOM 1832 C CA . TRP B 1 4 ? 13.945 13.391 1.785 1 36.91 4 TRP B CA 1
ATOM 1833 C C . TRP B 1 4 ? 13.633 14.219 3.029 1 36.91 4 TRP B C 1
ATOM 1835 O O . TRP B 1 4 ? 13.281 15.391 2.928 1 36.91 4 TRP B O 1
ATOM 1845 N N . LEU B 1 5 ? 13.984 13.695 4.223 1 37.34 5 LEU B N 1
ATOM 1846 C CA . LEU B 1 5 ? 13.75 14.469 5.434 1 37.34 5 LEU B CA 1
ATOM 1847 C C . LEU B 1 5 ? 14.578 15.75 5.426 1 37.34 5 LEU B C 1
ATOM 1849 O O . LEU B 1 5 ? 14.125 16.797 5.91 1 37.34 5 LEU B O 1
ATOM 1853 N N . ARG B 1 6 ? 15.766 15.5 4.867 1 39.41 6 ARG B N 1
ATOM 1854 C CA . ARG B 1 6 ? 16.688 16.625 4.953 1 39.41 6 ARG B CA 1
ATOM 1855 C C . ARG B 1 6 ? 16.156 17.844 4.215 1 39.41 6 ARG B C 1
ATOM 1857 O O . ARG B 1 6 ? 16.219 18.969 4.719 1 39.41 6 ARG B O 1
ATOM 1864 N N . ASP B 1 7 ? 15.75 17.625 3.104 1 39.97 7 ASP B N 1
ATOM 1865 C CA . ASP B 1 7 ? 15.445 18.781 2.289 1 39.97 7 ASP B CA 1
ATOM 1866 C C . ASP B 1 7 ? 14.125 19.422 2.721 1 39.97 7 ASP B C 1
ATOM 1868 O O . ASP B 1 7 ? 13.883 20.609 2.439 1 39.97 7 ASP B O 1
ATOM 1872 N N . THR B 1 8 ? 13.242 18.703 3.283 1 43.22 8 THR B N 1
ATOM 1873 C CA . THR B 1 8 ? 11.984 19.281 3.725 1 43.22 8 THR B CA 1
ATOM 1874 C C . THR B 1 8 ? 12.203 20.203 4.93 1 43.22 8 THR B C 1
ATOM 1876 O O . THR B 1 8 ? 11.539 21.234 5.066 1 43.22 8 THR B O 1
ATOM 1879 N N . ALA B 1 9 ? 13.227 19.953 5.684 1 42.22 9 ALA B N 1
ATOM 1880 C CA . ALA B 1 9 ? 13.586 20.734 6.859 1 42.22 9 ALA B CA 1
ATOM 1881 C C . ALA B 1 9 ? 14.078 22.125 6.461 1 42.22 9 ALA B C 1
ATOM 1883 O O . ALA B 1 9 ? 13.797 23.109 7.145 1 42.22 9 ALA B O 1
ATOM 1884 N N . THR B 1 10 ? 14.742 22.234 5.316 1 40.78 10 THR B N 1
ATOM 1885 C CA . THR B 1 10 ? 15.383 23.5 5.004 1 40.78 10 THR B CA 1
ATOM 1886 C C . THR B 1 10 ? 14.352 24.562 4.609 1 40.78 10 THR B C 1
ATOM 1888 O O . THR B 1 10 ? 14.469 25.719 4.992 1 40.78 10 THR B O 1
ATOM 1891 N N . ASP B 1 11 ? 13.398 24.156 3.826 1 43.41 11 ASP B N 1
ATOM 1892 C CA . ASP B 1 11 ? 12.555 25.219 3.271 1 43.41 11 ASP B CA 1
ATOM 1893 C C . ASP B 1 11 ? 11.516 25.688 4.293 1 43.41 11 ASP B C 1
ATOM 1895 O O . ASP B 1 11 ? 10.797 26.656 4.055 1 43.41 11 ASP B O 1
ATOM 1899 N N . ILE B 1 12 ? 11.359 25.078 5.355 1 45.25 12 ILE B N 1
ATOM 1900 C CA . ILE B 1 12 ? 10.445 25.5 6.418 1 45.25 12 ILE B CA 1
ATOM 1901 C C . ILE B 1 12 ? 10.938 26.812 7.039 1 45.25 12 ILE B C 1
ATOM 1903 O O . ILE B 1 12 ? 10.203 27.469 7.773 1 45.25 12 ILE B O 1
ATOM 1907 N N . ASN B 1 13 ? 12.094 27.125 6.715 1 44.81 13 ASN B N 1
ATOM 1908 C CA . ASN B 1 13 ? 12.656 28.219 7.484 1 44.81 13 ASN B CA 1
ATOM 1909 C C . ASN B 1 13 ? 12.109 29.562 7.012 1 44.81 13 ASN B C 1
ATOM 1911 O O . ASN B 1 13 ? 12.203 30.562 7.73 1 44.81 13 ASN B O 1
ATOM 1915 N N . SER B 1 14 ? 11.68 29.781 5.75 1 47.72 14 SER B N 1
ATOM 1916 C CA . SER B 1 14 ? 11.359 31.188 5.562 1 47.72 14 SER B CA 1
ATOM 1917 C C . SER B 1 14 ? 9.875 31.453 5.789 1 47.72 14 SER B C 1
ATOM 1919 O O . SER B 1 14 ? 9.031 30.953 5.047 1 47.72 14 SER B O 1
ATOM 1921 N N . ARG B 1 15 ? 9.406 31.859 6.93 1 53.84 15 ARG B N 1
ATOM 1922 C CA . ARG B 1 15 ? 8.055 32.25 7.305 1 53.84 15 ARG B CA 1
ATOM 1923 C C . ARG B 1 15 ? 7.398 33.094 6.199 1 53.84 15 ARG B C 1
ATOM 1925 O O . ARG B 1 15 ? 6.18 33.281 6.195 1 53.84 15 ARG B O 1
ATOM 1932 N N . ARG B 1 16 ? 8.141 33.562 5.23 1 57.97 16 ARG B N 1
ATOM 1933 C CA . ARG B 1 16 ? 7.613 34.438 4.188 1 57.97 16 ARG B CA 1
ATOM 1934 C C . ARG B 1 16 ? 7.258 33.656 2.936 1 57.97 16 ARG B C 1
ATOM 1936 O O . ARG B 1 16 ? 6.598 34.156 2.033 1 57.97 16 ARG B O 1
ATOM 1943 N N . SER B 1 17 ? 7.629 32.344 2.947 1 66.69 17 SER B N 1
ATOM 1944 C CA . SER B 1 17 ? 7.305 31.516 1.785 1 66.69 17 SER B CA 1
ATOM 1945 C C . SER B 1 17 ? 5.867 31.016 1.847 1 66.69 17 SER B C 1
ATOM 1947 O O . SER B 1 17 ? 5.219 31.094 2.895 1 66.69 17 SER B O 1
ATOM 1949 N N . LEU B 1 18 ? 5.219 30.719 0.705 1 69.62 18 LEU B N 1
ATOM 1950 C CA . LEU B 1 18 ? 3.875 30.141 0.653 1 69.62 18 LEU B CA 1
ATOM 1951 C C . LEU B 1 18 ? 3.754 28.953 1.597 1 69.62 18 LEU B C 1
ATOM 1953 O O . LEU B 1 18 ? 2.736 28.797 2.275 1 69.62 18 LEU B O 1
ATOM 1957 N N . SER B 1 19 ? 4.801 28.141 1.671 1 70.56 19 SER B N 1
ATOM 1958 C CA . SER B 1 19 ? 4.82 26.984 2.574 1 70.56 19 SER B CA 1
ATOM 1959 C C . SER B 1 19 ? 4.855 27.438 4.031 1 70.56 19 SER B C 1
ATOM 1961 O O . SER B 1 19 ? 4.184 26.844 4.883 1 70.56 19 SER B O 1
ATOM 1963 N N . GLY B 1 20 ? 5.566 28.516 4.262 1 74 20 GLY B N 1
ATOM 1964 C CA . GLY B 1 20 ? 5.645 29.062 5.605 1 74 20 GLY B CA 1
ATOM 1965 C C . GLY B 1 20 ? 4.324 29.609 6.102 1 74 20 GLY B C 1
ATOM 1966 O O . GLY B 1 20 ? 3.947 29.391 7.254 1 74 20 GLY B O 1
ATOM 1967 N N . ARG B 1 21 ? 3.586 30.297 5.27 1 77.94 21 ARG B N 1
ATOM 1968 C CA . ARG B 1 21 ? 2.277 30.859 5.617 1 77.94 21 ARG B CA 1
ATOM 1969 C C . ARG B 1 21 ? 1.272 29.734 5.887 1 77.94 21 ARG B C 1
ATOM 1971 O O . ARG B 1 21 ? 0.459 29.844 6.809 1 77.94 21 ARG B O 1
ATOM 1978 N N . ALA B 1 22 ? 1.359 28.688 5.062 1 78.12 22 ALA B N 1
ATOM 1979 C CA . ALA B 1 22 ? 0.456 27.547 5.258 1 78.12 22 ALA B CA 1
ATOM 1980 C C . ALA B 1 22 ? 0.71 26.859 6.598 1 78.12 22 ALA B C 1
ATOM 1982 O O . ALA B 1 22 ? -0.231 26.469 7.289 1 78.12 22 ALA B O 1
ATOM 1983 N N . HIS B 1 23 ? 1.942 26.828 6.961 1 80 23 HIS B N 1
ATOM 1984 C CA . HIS B 1 23 ? 2.312 26.234 8.242 1 80 23 HIS B CA 1
ATOM 1985 C C . HIS B 1 23 ? 1.816 27.078 9.406 1 80 23 HIS B C 1
ATOM 1987 O O . HIS B 1 23 ? 1.265 26.547 10.375 1 80 23 HIS B O 1
ATOM 1993 N N . ALA B 1 24 ? 1.995 28.375 9.25 1 83.19 24 ALA B N 1
ATOM 1994 C CA . ALA B 1 24 ? 1.548 29.281 10.297 1 83.19 24 ALA B CA 1
ATOM 1995 C C . ALA B 1 24 ? 0.033 29.219 10.469 1 83.19 24 ALA B C 1
ATOM 1997 O O . ALA B 1 24 ? -0.471 29.219 11.594 1 83.19 24 ALA B O 1
ATOM 1998 N N . ARG B 1 25 ? -0.627 29.219 9.406 1 85.81 25 ARG B N 1
ATOM 1999 C CA . ARG B 1 25 ? -2.084 29.141 9.438 1 85.81 25 ARG B CA 1
ATOM 2000 C C . ARG B 1 25 ? -2.545 27.844 10.086 1 85.81 25 ARG B C 1
ATOM 2002 O O . ARG B 1 25 ? -3.49 27.844 10.883 1 85.81 25 ARG B O 1
ATOM 2009 N N . ARG B 1 26 ? -1.883 26.812 9.758 1 88.06 26 ARG B N 1
ATOM 2010 C CA . ARG B 1 26 ? -2.252 25.516 10.328 1 88.06 26 ARG B CA 1
ATOM 2011 C C . ARG B 1 26 ? -2.068 25.516 11.844 1 88.06 26 ARG B C 1
ATOM 2013 O O . ARG B 1 26 ? -2.926 25.016 12.578 1 88.06 26 ARG B O 1
ATOM 2020 N N . TRP B 1 27 ? -1.017 26.141 12.266 1 90.56 27 TRP B N 1
ATOM 2021 C CA . TRP B 1 27 ? -0.762 26.203 13.703 1 90.56 27 TRP B CA 1
ATOM 2022 C C . TRP B 1 27 ? -1.852 27 14.414 1 90.56 27 TRP B C 1
ATOM 2024 O O . TRP B 1 27 ? -2.297 26.625 15.5 1 90.56 27 TRP B O 1
ATOM 2034 N N . ARG B 1 28 ? -2.256 28.062 13.797 1 89.62 28 ARG B N 1
ATOM 2035 C CA . ARG B 1 28 ? -3.322 28.875 14.383 1 89.62 28 ARG B CA 1
ATOM 2036 C C . ARG B 1 28 ? -4.602 28.062 14.539 1 89.62 28 ARG B C 1
ATOM 2038 O O . ARG B 1 28 ? -5.266 28.125 15.578 1 89.62 28 ARG B O 1
ATOM 2045 N N . HIS B 1 29 ? -4.875 27.281 13.555 1 93.12 29 HIS B N 1
ATOM 2046 C CA . HIS B 1 29 ? -6.074 26.453 13.602 1 93.12 29 HIS B CA 1
ATOM 2047 C C . HIS B 1 29 ? -5.977 25.406 14.695 1 93.12 29 HIS B C 1
ATOM 2049 O O . HIS B 1 29 ? -6.957 25.125 15.391 1 93.12 29 HIS B O 1
ATOM 2055 N N . VAL B 1 30 ? -4.824 24.781 14.852 1 94.44 30 VAL B N 1
ATOM 2056 C CA . VAL B 1 30 ? -4.613 23.75 15.875 1 94.44 30 VAL B CA 1
ATOM 2057 C C . VAL B 1 30 ? -4.914 24.344 17.25 1 94.44 30 VAL B C 1
ATOM 2059 O O . VAL B 1 30 ? -5.633 23.719 18.047 1 94.44 30 VAL B O 1
ATOM 2062 N N . ILE B 1 31 ? -4.453 25.516 17.5 1 92.62 31 ILE B N 1
ATOM 2063 C CA . ILE B 1 31 ? -4.609 26.141 18.797 1 92.62 31 ILE B CA 1
ATOM 2064 C C . ILE B 1 31 ? -6.074 26.5 19.031 1 92.62 31 ILE B C 1
ATOM 2066 O O . ILE B 1 31 ? -6.578 26.406 20.156 1 92.62 31 ILE B O 1
ATOM 2070 N N . GLU B 1 32 ? -6.715 26.922 17.969 1 93.88 32 GLU B N 1
ATOM 2071 C CA . GLU B 1 32 ? -8.133 27.266 18.062 1 93.88 32 GLU B CA 1
ATOM 2072 C C . GLU B 1 32 ? -8.977 26.047 18.359 1 93.88 32 GLU B C 1
ATOM 2074 O O . GLU B 1 32 ? -9.922 26.109 19.156 1 93.88 32 GLU B O 1
ATOM 2079 N N . VAL B 1 33 ? -8.625 25 17.766 1 95.19 33 VAL B N 1
ATOM 2080 C CA . VAL B 1 33 ? -9.398 23.766 17.859 1 95.19 33 VAL B CA 1
ATOM 2081 C C . VAL B 1 33 ? -9.133 23.094 19.219 1 95.19 33 VAL B C 1
ATOM 2083 O O . VAL B 1 33 ? -10.031 22.469 19.797 1 95.19 33 VAL B O 1
ATOM 2086 N N . PHE B 1 34 ? -7.887 23.234 19.719 1 96.12 34 PHE B N 1
ATOM 2087 C CA . PHE B 1 34 ? -7.496 22.641 20.984 1 96.12 34 PHE B CA 1
ATOM 2088 C C . PHE B 1 34 ? -7.051 23.703 21.969 1 96.12 34 PHE B C 1
ATOM 2090 O O . PHE B 1 34 ? -5.852 23.906 22.188 1 96.12 34 PHE B O 1
ATOM 2097 N N . PRO B 1 35 ? -7.902 24.234 22.719 1 93.5 35 PRO B N 1
ATOM 2098 C CA . PRO B 1 35 ? -7.566 25.344 23.609 1 93.5 35 PRO B CA 1
ATOM 2099 C C . PRO B 1 35 ? -6.594 24.938 24.719 1 93.5 35 PRO B C 1
ATOM 2101 O O . PRO B 1 35 ? -5.84 25.781 25.219 1 93.5 35 PRO B O 1
ATOM 2104 N N . SER B 1 36 ? -6.602 23.688 25.109 1 95.31 36 SER B N 1
ATOM 2105 C CA . SER B 1 36 ? -5.711 23.219 26.156 1 95.31 36 SER B CA 1
ATOM 2106 C C . SER B 1 36 ? -4.414 22.672 25.578 1 95.31 36 SER B C 1
ATOM 2108 O O . SER B 1 36 ? -3.723 21.875 26.219 1 95.31 36 SER B O 1
ATOM 2110 N N . PHE B 1 37 ? -4.129 23.062 24.375 1 96.62 37 PHE B N 1
ATOM 2111 C CA . PHE B 1 37 ? -2.99 22.531 23.625 1 96.62 37 PHE B CA 1
ATOM 2112 C C . PHE B 1 37 ? -1.711 22.656 24.453 1 96.62 37 PHE B C 1
ATOM 2114 O O . PHE B 1 37 ? -0.925 21.703 24.516 1 96.62 37 PHE B O 1
ATOM 2121 N N . ALA B 1 38 ? -1.504 23.734 25.172 1 95.81 38 ALA B N 1
ATOM 2122 C CA . ALA B 1 38 ? -0.276 24.016 25.906 1 95.81 38 ALA B CA 1
ATOM 2123 C C . ALA B 1 38 ? -0.093 23.047 27.062 1 95.81 38 ALA B C 1
ATOM 2125 O O . ALA B 1 38 ? 1.021 22.859 27.562 1 95.81 38 ALA B O 1
ATOM 2126 N N . GLU B 1 39 ? -1.112 22.391 27.5 1 97.31 39 GLU B N 1
ATOM 2127 C CA . GLU B 1 39 ? -1.077 21.516 28.656 1 97.31 39 GLU B CA 1
ATOM 2128 C C . GLU B 1 39 ? -0.99 20.047 28.25 1 97.31 39 GLU B C 1
ATOM 2130 O O . GLU B 1 39 ? -0.938 19.156 29.094 1 97.31 39 GLU B O 1
ATOM 2135 N N . MET B 1 40 ? -0.854 19.797 26.984 1 97.44 40 MET B N 1
ATOM 2136 C CA . MET B 1 40 ? -1.035 18.438 26.484 1 97.44 40 MET B CA 1
ATOM 2137 C C . MET B 1 40 ? 0.306 17.734 26.344 1 97.44 40 MET B C 1
ATOM 2139 O O . MET B 1 40 ? 1.338 18.375 26.141 1 97.44 40 MET B O 1
ATOM 2143 N N . ARG B 1 41 ? 0.22 16.422 26.438 1 98.44 41 ARG B N 1
ATOM 2144 C CA . ARG B 1 41 ? 1.241 15.523 25.906 1 98.44 41 ARG B CA 1
ATOM 2145 C C . ARG B 1 41 ? 0.902 15.086 24.484 1 98.44 41 ARG B C 1
ATOM 2147 O O . ARG B 1 41 ? -0.093 14.391 24.266 1 98.44 41 ARG B O 1
ATOM 2154 N N . VAL B 1 42 ? 1.737 15.438 23.516 1 98.44 42 VAL B N 1
ATOM 2155 C CA . VAL B 1 42 ? 1.41 15.266 22.094 1 98.44 42 VAL B CA 1
ATOM 2156 C C . VAL B 1 42 ? 2.324 14.211 21.484 1 98.44 42 VAL B C 1
ATOM 2158 O O . VAL B 1 42 ? 3.533 14.203 21.719 1 98.44 42 VAL B O 1
ATOM 2161 N N . LEU B 1 43 ? 1.747 13.305 20.781 1 98.69 43 LEU B N 1
ATOM 2162 C CA . LEU B 1 43 ? 2.488 12.391 19.922 1 98.69 43 LEU B CA 1
ATOM 2163 C C . LEU B 1 43 ? 2.432 12.852 18.469 1 98.69 43 LEU B C 1
ATOM 2165 O O . LEU B 1 43 ? 1.349 12.953 17.875 1 98.69 43 LEU B O 1
ATOM 2169 N N . ASP B 1 44 ? 3.564 13.156 17.922 1 98.5 44 ASP B N 1
ATOM 2170 C CA . ASP B 1 44 ? 3.68 13.555 16.516 1 98.5 44 ASP B CA 1
ATOM 2171 C C . ASP B 1 44 ? 4.207 12.406 15.664 1 98.5 44 ASP B C 1
ATOM 2173 O O . ASP B 1 44 ? 5.402 12.109 15.688 1 98.5 44 ASP B O 1
ATOM 2177 N N . LEU B 1 45 ? 3.342 11.812 14.906 1 98.62 45 LEU B N 1
ATOM 2178 C CA . LEU B 1 45 ? 3.729 10.734 14.008 1 98.62 45 LEU B CA 1
ATOM 2179 C C . LEU B 1 45 ? 4.238 11.297 12.68 1 98.62 45 LEU B C 1
ATOM 2181 O O . LEU B 1 45 ? 3.502 11.977 11.969 1 98.62 45 LEU B O 1
ATOM 2185 N N . GLY B 1 46 ? 5.457 11.023 12.352 1 97.75 46 GLY B N 1
ATOM 2186 C CA . GLY B 1 46 ? 6.066 11.453 11.102 1 97.75 46 GLY B CA 1
ATOM 2187 C C . GLY B 1 46 ? 6.766 12.789 11.211 1 97.75 46 GLY B C 1
ATOM 2188 O O . GLY B 1 46 ? 7.363 13.266 10.242 1 97.75 46 GLY B O 1
ATOM 2189 N N . GLY B 1 47 ? 6.703 13.391 12.359 1 95.81 47 GLY B N 1
ATOM 2190 C CA . GLY B 1 47 ? 7.281 14.711 12.531 1 95.81 47 GLY B CA 1
ATOM 2191 C C . GLY B 1 47 ? 8.711 14.68 13.031 1 95.81 47 GLY B C 1
ATOM 2192 O O . GLY B 1 47 ? 9.273 13.602 13.266 1 95.81 47 GLY B O 1
ATOM 2193 N N . THR B 1 48 ? 9.266 15.898 13.047 1 95.06 48 THR B N 1
ATOM 2194 C CA . THR B 1 48 ? 10.609 16.094 13.57 1 95.06 48 THR B CA 1
ATOM 2195 C C . THR B 1 48 ? 10.617 17.156 14.68 1 95.06 48 THR B C 1
ATOM 2197 O O . THR B 1 48 ? 9.727 18.016 14.727 1 95.06 48 THR B O 1
ATOM 2200 N N . PRO B 1 49 ? 11.656 17.016 15.531 1 95.38 49 PRO B N 1
ATOM 2201 C CA . PRO B 1 49 ? 11.758 18.062 16.562 1 95.38 49 PRO B CA 1
ATOM 2202 C C . PRO B 1 49 ? 11.828 19.469 15.961 1 95.38 49 PRO B C 1
ATOM 2204 O O . PRO B 1 49 ? 11.203 20.391 16.484 1 95.38 49 PRO B O 1
ATOM 2207 N N . GLU B 1 50 ? 12.445 19.609 14.891 1 91.31 50 GLU B N 1
ATOM 2208 C CA . GLU B 1 50 ? 12.641 20.922 14.266 1 91.31 50 GLU B CA 1
ATOM 2209 C C . GLU B 1 50 ? 11.312 21.531 13.828 1 91.31 50 GLU B C 1
ATOM 2211 O O . GLU B 1 50 ? 11.141 22.75 13.867 1 91.31 50 GLU B O 1
ATOM 2216 N N . SER B 1 51 ? 10.43 20.719 13.477 1 89.81 51 SER B N 1
ATOM 2217 C CA . SER B 1 51 ? 9.125 21.219 13.031 1 89.81 51 SER B CA 1
ATOM 2218 C C . SER B 1 51 ? 8.375 21.891 14.172 1 89.81 51 SER B C 1
ATOM 2220 O O . SER B 1 51 ? 7.473 22.688 13.938 1 89.81 51 SER B O 1
ATOM 2222 N N . TRP B 1 52 ? 8.75 21.625 15.367 1 92.75 52 TRP B N 1
ATOM 2223 C CA . TRP B 1 52 ? 8.039 22.156 16.531 1 92.75 52 TRP B CA 1
ATOM 2224 C C . TRP B 1 52 ? 8.695 23.438 17.016 1 92.75 52 TRP B C 1
ATOM 2226 O O . TRP B 1 52 ? 8.125 24.156 17.859 1 92.75 52 TRP B O 1
ATOM 2236 N N . ARG B 1 53 ? 9.828 23.719 16.484 1 85.38 53 ARG B N 1
ATOM 2237 C CA . ARG B 1 53 ? 10.484 24.969 16.828 1 85.38 53 ARG B CA 1
ATOM 2238 C C . ARG B 1 53 ? 9.656 26.172 16.375 1 85.38 53 ARG B C 1
ATOM 2240 O O . ARG B 1 53 ? 9.688 27.219 17.016 1 85.38 53 ARG B O 1
ATOM 2247 N N . LEU B 1 54 ? 8.883 25.906 15.359 1 78.69 54 LEU B N 1
ATOM 2248 C CA . LEU B 1 54 ? 8.125 27 14.758 1 78.69 54 LEU B CA 1
ATOM 2249 C C . LEU B 1 54 ? 6.719 27.078 15.359 1 78.69 54 LEU B C 1
ATOM 2251 O O . LEU B 1 54 ? 5.949 27.969 15.016 1 78.69 54 LEU B O 1
ATOM 2255 N N . ALA B 1 55 ? 6.414 26.203 16.266 1 87 55 ALA B N 1
ATOM 2256 C CA . ALA B 1 55 ? 5.078 26.234 16.844 1 87 55 ALA B CA 1
ATOM 2257 C C . ALA B 1 55 ? 4.898 27.453 17.75 1 87 55 ALA B C 1
ATOM 2259 O O . ALA B 1 55 ? 5.746 27.734 18.594 1 87 55 ALA B O 1
ATOM 2260 N N . PRO B 1 56 ? 3.77 28.172 17.547 1 87.25 56 PRO B N 1
ATOM 2261 C CA . PRO B 1 56 ? 3.545 29.359 18.359 1 87.25 56 PRO B CA 1
ATOM 2262 C C . PRO B 1 56 ? 3.328 29.047 19.844 1 87.25 56 PRO B C 1
ATOM 2264 O O . PRO B 1 56 ? 3.572 29.891 20.703 1 87.25 56 PRO B O 1
ATOM 2267 N N . VAL B 1 57 ? 2.773 27.891 20.141 1 89.62 57 VAL B N 1
ATOM 2268 C CA . VAL B 1 57 ? 2.553 27.375 21.484 1 89.62 57 VAL B CA 1
ATOM 2269 C C . VAL B 1 57 ? 3.164 25.984 21.625 1 89.62 57 VAL B C 1
ATOM 2271 O O . VAL B 1 57 ? 2.992 25.141 20.75 1 89.62 57 VAL B O 1
ATOM 2274 N N . ARG B 1 58 ? 3.885 25.859 22.781 1 91.19 58 ARG B N 1
ATOM 2275 C CA . ARG B 1 58 ? 4.496 24.547 23.016 1 91.19 58 ARG B CA 1
ATOM 2276 C C . ARG B 1 58 ? 3.678 23.734 24.016 1 91.19 58 ARG B C 1
ATOM 2278 O O . ARG B 1 58 ? 3.328 24.234 25.094 1 91.19 58 ARG B O 1
ATOM 2285 N N . PRO B 1 59 ? 3.406 22.547 23.578 1 96.19 59 PRO B N 1
ATOM 2286 C CA . PRO B 1 59 ? 2.781 21.656 24.562 1 96.19 59 PRO B CA 1
ATOM 2287 C C . PRO B 1 59 ? 3.709 21.312 25.719 1 96.19 59 PRO B C 1
ATOM 2289 O O . PRO B 1 59 ? 4.902 21.625 25.688 1 96.19 59 PRO B O 1
ATOM 2292 N N . THR B 1 60 ? 3.08 20.672 26.781 1 96.12 60 THR B N 1
ATOM 2293 C CA . THR B 1 60 ? 3.867 20.25 27.938 1 96.12 60 THR B CA 1
ATOM 2294 C C . THR B 1 60 ? 4.977 19.297 27.531 1 96.12 60 THR B C 1
ATOM 2296 O O . THR B 1 60 ? 6.102 19.391 28.031 1 96.12 60 THR B O 1
ATOM 2299 N N . ALA B 1 61 ? 4.621 18.375 26.641 1 97.56 61 ALA B N 1
ATOM 2300 C CA . ALA B 1 61 ? 5.578 17.391 26.141 1 97.56 61 ALA B CA 1
ATOM 2301 C C . ALA B 1 61 ? 5.203 16.938 24.719 1 97.56 61 ALA B C 1
ATOM 2303 O O . ALA B 1 61 ? 4.02 16.812 24.406 1 97.56 61 ALA B O 1
ATOM 2304 N N . VAL B 1 62 ? 6.227 16.734 23.875 1 98 62 VAL B N 1
ATOM 2305 C CA . VAL B 1 62 ? 6.035 16.25 22.516 1 98 62 VAL B CA 1
ATOM 2306 C C . VAL B 1 62 ? 6.934 15.031 22.281 1 98 62 VAL B C 1
ATOM 2308 O O . VAL B 1 62 ? 8.117 15.047 22.641 1 98 62 VAL B O 1
ATOM 2311 N N . THR B 1 63 ? 6.395 14.008 21.797 1 98.12 63 THR B N 1
ATOM 2312 C CA . THR B 1 63 ? 7.141 12.859 21.281 1 98.12 63 THR B CA 1
ATOM 2313 C C . THR B 1 63 ? 6.98 12.742 19.766 1 98.12 63 THR B C 1
ATOM 2315 O O . THR B 1 63 ? 5.859 12.656 19.266 1 98.12 63 THR B O 1
ATOM 2318 N N . THR B 1 64 ? 8.07 12.789 19.062 1 97.88 64 THR B N 1
ATOM 2319 C CA . THR B 1 64 ? 8.031 12.594 17.625 1 97.88 64 THR B CA 1
ATOM 2320 C C . THR B 1 64 ? 8.5 11.188 17.25 1 97.88 64 THR B C 1
ATOM 2322 O O . THR B 1 64 ? 9.414 10.648 17.891 1 97.88 64 THR B O 1
ATOM 2325 N N . VAL B 1 65 ? 7.883 10.609 16.312 1 98 65 VAL B N 1
ATOM 2326 C CA . VAL B 1 65 ? 8.273 9.312 15.766 1 98 65 VAL B CA 1
ATOM 2327 C C . VAL B 1 65 ? 8.555 9.445 14.266 1 98 65 VAL B C 1
ATOM 2329 O O . VAL B 1 65 ? 7.719 9.945 13.516 1 98 65 VAL B O 1
ATOM 2332 N N . ASN B 1 66 ? 9.664 9.047 13.875 1 97.38 66 ASN B N 1
ATOM 2333 C CA . ASN B 1 66 ? 10.062 9.078 12.469 1 97.38 66 ASN B CA 1
ATOM 2334 C C . ASN B 1 66 ? 11.008 7.93 12.133 1 97.38 66 ASN B C 1
ATOM 2336 O O . ASN B 1 66 ? 11.641 7.355 13.016 1 97.38 66 ASN B O 1
ATOM 2340 N N . LEU B 1 67 ? 11.117 7.598 10.883 1 95.75 67 LEU B N 1
ATOM 2341 C CA . LEU B 1 67 ? 11.938 6.484 10.43 1 95.75 67 LEU B CA 1
ATOM 2342 C C . LEU B 1 67 ? 13.422 6.797 10.602 1 95.75 67 LEU B C 1
ATOM 2344 O O . LEU B 1 67 ? 14.172 5.98 11.125 1 95.75 67 LEU B O 1
ATOM 2348 N N . PRO B 1 68 ? 13.859 7.973 10.148 1 93.5 68 PRO B N 1
ATOM 2349 C CA . PRO B 1 68 ? 15.273 8.281 10.383 1 93.5 68 PRO B CA 1
ATOM 2350 C C . PRO B 1 68 ? 15.586 8.516 11.859 1 93.5 68 PRO B C 1
ATOM 2352 O O . PRO B 1 68 ? 14.719 8.961 12.617 1 93.5 68 PRO B O 1
ATOM 2355 N N . PRO B 1 69 ? 16.781 8.188 12.141 1 93 69 PRO B N 1
ATOM 2356 C CA . PRO B 1 69 ? 17.188 8.477 13.516 1 93 69 PRO B CA 1
ATOM 2357 C C . PRO B 1 69 ? 17.453 9.961 13.758 1 93 69 PRO B C 1
ATOM 2359 O O . PRO B 1 69 ? 18.484 10.484 13.344 1 93 69 PRO B O 1
ATOM 2362 N N . ILE B 1 70 ? 16.516 10.641 14.281 1 90.5 70 ILE B N 1
ATOM 2363 C CA . ILE B 1 70 ? 16.625 12.07 14.57 1 90.5 70 ILE B CA 1
ATOM 2364 C C . ILE B 1 70 ? 16.766 12.281 16.078 1 90.5 70 ILE B C 1
ATOM 2366 O O . ILE B 1 70 ? 16 11.703 16.859 1 90.5 70 ILE B O 1
ATOM 2370 N N . GLU B 1 71 ? 17.688 13.016 16.422 1 90.75 71 GLU B N 1
ATOM 2371 C CA . GLU B 1 71 ? 17.828 13.383 17.828 1 90.75 71 GLU B CA 1
ATOM 2372 C C . GLU B 1 71 ? 17.188 14.734 18.125 1 90.75 71 GLU B C 1
ATOM 2374 O O . GLU B 1 71 ? 17.156 15.617 17.25 1 90.75 71 GLU B O 1
ATOM 2379 N N . SER B 1 72 ? 16.672 14.789 19.312 1 91.94 72 SER B N 1
ATOM 2380 C CA . SER B 1 72 ? 16.109 16.078 19.703 1 91.94 72 SER B CA 1
ATOM 2381 C C . SER B 1 72 ? 17.078 16.844 20.594 1 91.94 72 SER B C 1
ATOM 2383 O O . SER B 1 72 ? 17.641 16.281 21.547 1 91.94 72 SER B O 1
ATOM 2385 N N . GLN B 1 73 ? 17.266 18.141 20.234 1 89.81 73 GLN B N 1
ATOM 2386 C CA . GLN B 1 73 ? 18.031 19.031 21.094 1 89.81 73 GLN B CA 1
ATOM 2387 C C . GLN B 1 73 ? 17.125 20.078 21.75 1 89.81 73 GLN B C 1
ATOM 2389 O O . GLN B 1 73 ? 17.609 21.047 22.344 1 89.81 73 GLN B O 1
ATOM 2394 N N . ILE B 1 74 ? 15.906 19.844 21.672 1 91.44 74 ILE B N 1
ATOM 2395 C CA . ILE B 1 74 ? 14.938 20.812 22.172 1 91.44 74 ILE B CA 1
ATOM 2396 C C . ILE B 1 74 ? 14.312 20.281 23.469 1 91.44 74 ILE B C 1
ATOM 2398 O O . ILE B 1 74 ? 13.789 19.156 23.5 1 91.44 74 ILE B O 1
ATOM 2402 N N . THR B 1 75 ? 14.375 21.062 24.484 1 91.06 75 THR B N 1
ATOM 2403 C CA . THR B 1 75 ? 13.789 20.688 25.75 1 91.06 75 THR B CA 1
ATOM 2404 C C . THR B 1 75 ? 12.289 20.422 25.609 1 91.06 75 THR B C 1
ATOM 2406 O O . THR B 1 75 ? 11.586 21.188 24.953 1 91.06 75 THR B O 1
ATOM 2409 N N . GLY B 1 76 ? 11.836 19.266 26.156 1 94.38 76 GLY B N 1
ATOM 2410 C CA . GLY B 1 76 ? 10.414 18.969 26.141 1 94.38 76 GLY B CA 1
ATOM 2411 C C . GLY B 1 76 ? 9.992 18.156 24.938 1 94.38 76 GLY B C 1
ATOM 2412 O O . GLY B 1 76 ? 8.828 17.766 24.812 1 94.38 76 GLY B O 1
ATOM 2413 N N . ILE B 1 77 ? 10.914 17.938 24 1 96.88 77 ILE B N 1
ATOM 2414 C CA . ILE B 1 77 ? 10.617 17.141 22.828 1 96.88 77 ILE B CA 1
ATOM 2415 C C . ILE B 1 77 ? 11.484 15.875 22.812 1 96.88 77 ILE B C 1
ATOM 2417 O O . ILE B 1 77 ? 12.711 15.961 22.875 1 96.88 77 ILE B O 1
ATOM 2421 N N . THR B 1 78 ? 10.883 14.758 22.828 1 96.75 78 THR B N 1
ATOM 2422 C CA . THR B 1 78 ? 11.547 13.461 22.719 1 96.75 78 THR B CA 1
ATOM 2423 C C . THR B 1 78 ? 11.406 12.914 21.297 1 96.75 78 THR B C 1
ATOM 2425 O O . THR B 1 78 ? 10.312 12.906 20.734 1 96.75 78 THR B O 1
ATOM 2428 N N . ALA B 1 79 ? 12.508 12.492 20.734 1 97.38 79 ALA B N 1
ATOM 2429 C CA . ALA B 1 79 ? 12.492 11.898 19.391 1 97.38 79 ALA B CA 1
ATOM 2430 C C . ALA B 1 79 ? 12.734 10.391 19.469 1 97.38 79 ALA B C 1
ATOM 2432 O O . ALA B 1 79 ? 13.719 9.945 20.062 1 97.38 79 ALA B O 1
ATOM 2433 N N . ILE B 1 80 ? 11.875 9.688 18.906 1 97.25 80 ILE B N 1
ATOM 2434 C CA . ILE B 1 80 ? 11.977 8.227 18.875 1 97.25 80 ILE B CA 1
ATOM 2435 C C . ILE B 1 80 ? 12.055 7.742 17.438 1 97.25 80 ILE B C 1
ATOM 2437 O O . ILE B 1 80 ? 11.266 8.172 16.578 1 97.25 80 ILE B O 1
ATOM 2441 N N . GLN B 1 81 ? 13.055 6.934 17.172 1 97.12 81 GLN B N 1
ATOM 2442 C CA . GLN B 1 81 ? 13.102 6.27 15.867 1 97.12 81 GLN B CA 1
ATOM 2443 C C . GLN B 1 81 ? 12.086 5.137 15.789 1 97.12 81 GLN B C 1
ATOM 2445 O O . GLN B 1 81 ? 12.078 4.246 16.641 1 97.12 81 GLN B O 1
ATOM 2450 N N . GLY B 1 82 ? 11.227 5.223 14.789 1 97.44 82 GLY B N 1
ATOM 2451 C CA . GLY B 1 82 ? 10.234 4.172 14.641 1 97.44 82 GLY B CA 1
ATOM 2452 C C . GLY B 1 82 ? 9.344 4.359 13.43 1 97.44 82 GLY B C 1
ATOM 2453 O O . GLY B 1 82 ? 9.367 5.418 12.797 1 97.44 82 GLY B O 1
ATOM 2454 N N . ASP B 1 83 ? 8.664 3.32 13.086 1 97.69 83 ASP B N 1
ATOM 2455 C CA . ASP B 1 83 ? 7.656 3.314 12.031 1 97.69 83 ASP B CA 1
ATOM 2456 C C . ASP B 1 83 ? 6.273 3.652 12.586 1 97.69 83 ASP B C 1
ATOM 2458 O O . ASP B 1 83 ? 5.727 2.904 13.398 1 97.69 83 ASP B O 1
ATOM 2462 N N . ALA B 1 84 ? 5.699 4.691 12.102 1 98.31 84 ALA B N 1
ATOM 2463 C CA . ALA B 1 84 ? 4.418 5.176 12.609 1 98.31 84 ALA B CA 1
ATOM 2464 C C . ALA B 1 84 ? 3.312 4.148 12.375 1 98.31 84 ALA B C 1
ATOM 2466 O O . ALA B 1 84 ? 2.27 4.188 13.031 1 98.31 84 ALA B O 1
ATOM 2467 N N . CYS B 1 85 ? 3.539 3.232 11.398 1 98.06 85 CYS B N 1
ATOM 2468 C CA . CYS B 1 85 ? 2.541 2.215 11.094 1 98.06 85 CYS B CA 1
ATOM 2469 C C . CYS B 1 85 ? 2.771 0.954 11.914 1 98.06 85 CYS B C 1
ATOM 2471 O O . CYS B 1 85 ? 1.888 0.101 12.016 1 98.06 85 CYS B O 1
ATOM 2473 N N . GLU B 1 86 ? 3.951 0.762 12.352 1 96.81 86 GLU B N 1
ATOM 2474 C CA . GLU B 1 86 ? 4.367 -0.333 13.219 1 96.81 86 GLU B CA 1
ATOM 2475 C C . GLU B 1 86 ? 5.203 0.179 14.391 1 96.81 86 GLU B C 1
ATOM 2477 O O . GLU B 1 86 ? 6.426 0.015 14.406 1 96.81 86 GLU B O 1
ATOM 2482 N N . LEU B 1 87 ? 4.562 0.631 15.367 1 97.69 87 LEU B N 1
ATOM 2483 C CA . LEU B 1 87 ? 5.195 1.412 16.422 1 97.69 87 LEU B CA 1
ATOM 2484 C C . LEU B 1 87 ? 5.984 0.51 17.359 1 97.69 87 LEU B C 1
ATOM 2486 O O . LEU B 1 87 ? 5.559 -0.61 17.656 1 97.69 87 LEU B O 1
ATOM 2490 N N . PRO B 1 88 ? 7.066 1.051 17.906 1 95.94 88 PRO B N 1
ATOM 2491 C CA . PRO B 1 88 ? 7.723 0.333 19.016 1 95.94 88 PRO B CA 1
ATOM 2492 C C . PRO B 1 88 ? 6.836 0.209 20.25 1 95.94 88 PRO B C 1
ATOM 2494 O O . PRO B 1 88 ? 5.934 1.027 20.453 1 95.94 88 PRO B O 1
ATOM 2497 N N . SER B 1 89 ? 7.148 -0.746 20.984 1 95.25 89 SER B N 1
ATOM 2498 C CA . SER B 1 89 ? 6.324 -1.05 22.141 1 95.25 89 SER B CA 1
ATOM 2499 C C . SER B 1 89 ? 6.281 0.125 23.109 1 95.25 89 SER B C 1
ATOM 2501 O O . SER B 1 89 ? 5.266 0.356 23.766 1 95.25 89 SER B O 1
ATOM 2503 N N . THR B 1 90 ? 7.328 0.835 23.234 1 93.06 90 THR B N 1
ATOM 2504 C CA . THR B 1 90 ? 7.418 1.968 24.156 1 93.06 90 THR B CA 1
ATOM 2505 C C . THR B 1 90 ? 6.352 3.008 23.828 1 93.06 90 THR B C 1
ATOM 2507 O O . THR B 1 90 ? 5.84 3.676 24.734 1 93.06 90 THR B O 1
ATOM 2510 N N . ILE B 1 91 ? 5.992 3.098 22.578 1 96.81 91 ILE B N 1
ATOM 2511 C CA . ILE B 1 91 ? 4.977 4.055 22.156 1 96.81 91 ILE B CA 1
ATOM 2512 C C . ILE B 1 91 ? 3.613 3.371 22.109 1 96.81 91 ILE B C 1
ATOM 2514 O O . ILE B 1 91 ? 2.621 3.924 22.594 1 96.81 91 ILE B O 1
ATOM 2518 N N . ALA B 1 92 ? 3.637 2.164 21.594 1 95.56 92 ALA B N 1
ATOM 2519 C CA . ALA B 1 92 ? 2.391 1.436 21.359 1 95.56 92 ALA B CA 1
ATOM 2520 C C . ALA B 1 92 ? 1.634 1.223 22.672 1 95.56 92 ALA B C 1
ATOM 2522 O O . ALA B 1 92 ? 0.407 1.094 22.672 1 95.56 92 ALA B O 1
ATOM 2523 N N . ASN B 1 93 ? 2.303 1.238 23.75 1 94.31 93 ASN B N 1
ATOM 2524 C CA . ASN B 1 93 ? 1.685 0.969 25.047 1 94.31 93 ASN B CA 1
ATOM 2525 C C . ASN B 1 93 ? 1.464 2.254 25.844 1 94.31 93 ASN B C 1
ATOM 2527 O O . ASN B 1 93 ? 1.104 2.207 27.016 1 94.31 93 ASN B O 1
ATOM 2531 N N . ASP B 1 94 ? 1.652 3.332 25.281 1 95.12 94 ASP B N 1
ATOM 2532 C CA . ASP B 1 94 ? 1.465 4.629 25.938 1 95.12 94 ASP B CA 1
ATOM 2533 C C . ASP B 1 94 ? 0.146 5.266 25.5 1 95.12 94 ASP B C 1
ATOM 2535 O O . ASP B 1 94 ? -0.597 4.695 24.703 1 95.12 94 ASP B O 1
ATOM 2539 N N . HIS B 1 95 ? -0.156 6.359 26.156 1 96.94 95 HIS B N 1
ATOM 2540 C CA . HIS B 1 95 ? -1.318 7.168 25.797 1 96.94 95 HIS B CA 1
ATOM 2541 C C . HIS B 1 95 ? -0.979 8.656 25.797 1 96.94 95 HIS B C 1
ATOM 2543 O O . HIS B 1 95 ? -0.221 9.117 26.656 1 96.94 95 HIS B O 1
ATOM 2549 N N . PHE B 1 96 ? -1.579 9.375 24.906 1 98.56 96 PHE B N 1
ATOM 2550 C CA . PHE B 1 96 ? -1.312 10.797 24.734 1 98.56 96 PHE B CA 1
ATOM 2551 C C . PHE B 1 96 ? -2.609 11.594 24.766 1 98.56 96 PHE B C 1
ATOM 2553 O O . PHE B 1 96 ? -3.697 11.023 24.656 1 98.56 96 PHE B O 1
ATOM 2560 N N . ASP B 1 97 ? -2.449 12.82 24.969 1 98.31 97 ASP B N 1
ATOM 2561 C CA . ASP B 1 97 ? -3.619 13.695 24.938 1 98.31 97 ASP B CA 1
ATOM 2562 C C . ASP B 1 97 ? -4.055 13.969 23.5 1 98.31 97 ASP B C 1
ATOM 2564 O O . ASP B 1 97 ? -5.242 14.18 23.234 1 98.31 97 ASP B O 1
ATOM 2568 N N . LEU B 1 98 ? -3.088 13.953 22.594 1 98.44 98 LEU B N 1
ATOM 2569 C CA . LEU B 1 98 ? -3.314 14.289 21.188 1 98.44 98 LEU B CA 1
ATOM 2570 C C . LEU B 1 98 ? -2.322 13.555 20.297 1 98.44 98 LEU B C 1
ATOM 2572 O O . LEU B 1 98 ? -1.123 13.531 20.578 1 98.44 98 LEU B O 1
ATOM 2576 N N . VAL B 1 99 ? -2.818 12.969 19.25 1 98.81 99 VAL B N 1
ATOM 2577 C CA . VAL B 1 99 ? -1.951 12.531 18.172 1 98.81 99 VAL B CA 1
ATOM 2578 C C . VAL B 1 99 ? -1.987 13.547 17.031 1 98.81 99 VAL B C 1
ATOM 2580 O O . VAL B 1 99 ? -3.064 13.953 16.594 1 98.81 99 VAL B O 1
ATOM 2583 N N . PHE B 1 100 ? -0.853 13.961 16.688 1 98.38 100 PHE B N 1
ATOM 2584 C CA . PHE B 1 100 ? -0.625 14.945 15.633 1 98.38 100 PHE B CA 1
ATOM 2585 C C . PHE B 1 100 ? 0.167 14.344 14.477 1 98.38 100 PHE B C 1
ATOM 2587 O O . PHE B 1 100 ? 1.158 13.641 14.703 1 98.38 100 PHE B O 1
ATOM 2594 N N . SER B 1 101 ? -0.284 14.531 13.266 1 98.44 101 SER B N 1
ATOM 2595 C CA . SER B 1 101 ? 0.436 14.047 12.094 1 98.44 101 SER B CA 1
ATOM 2596 C C . SER B 1 101 ? 0.166 14.922 10.875 1 98.44 101 SER B C 1
ATOM 2598 O O . SER B 1 101 ? -0.982 15.07 10.445 1 98.44 101 SER B O 1
ATOM 2600 N N . ASN B 1 102 ? 1.217 15.461 10.359 1 96.12 102 ASN B N 1
ATOM 2601 C CA . ASN B 1 102 ? 1.126 16.281 9.156 1 96.12 102 ASN B CA 1
ATOM 2602 C C . ASN B 1 102 ? 1.946 15.703 8.016 1 96.12 102 ASN B C 1
ATOM 2604 O O . ASN B 1 102 ? 3.146 15.469 8.156 1 96.12 102 ASN B O 1
ATOM 2608 N N . SER B 1 103 ? 1.255 15.469 6.895 1 95.81 103 SER B N 1
ATOM 2609 C CA . SER B 1 103 ? 1.925 15.07 5.664 1 95.81 103 SER B CA 1
ATOM 2610 C C . SER B 1 103 ? 2.631 13.727 5.832 1 95.81 103 SER B C 1
ATOM 2612 O O . SER B 1 103 ? 3.801 13.586 5.469 1 95.81 103 SER B O 1
ATOM 2614 N N . LEU B 1 104 ? 2.01 12.766 6.398 1 97.94 104 LEU B N 1
ATOM 2615 C CA . LEU B 1 104 ? 2.557 11.422 6.559 1 97.94 104 LEU B CA 1
ATOM 2616 C C . LEU B 1 104 ? 1.679 10.391 5.855 1 97.94 104 LEU B C 1
ATOM 2618 O O . LEU B 1 104 ? 2.189 9.484 5.199 1 97.94 104 LEU B O 1
ATOM 2622 N N . LEU B 1 105 ? 0.372 10.555 5.953 1 98.19 105 LEU B N 1
ATOM 2623 C CA . LEU B 1 105 ? -0.603 9.586 5.465 1 98.19 105 LEU B CA 1
ATOM 2624 C C . LEU B 1 105 ? -0.313 9.203 4.016 1 98.19 105 LEU B C 1
ATOM 2626 O O . LEU B 1 105 ? -0.485 8.039 3.629 1 98.19 105 LEU B O 1
ATOM 2630 N N . GLU B 1 106 ? 0.133 10.141 3.168 1 97.75 106 GLU B N 1
ATOM 2631 C CA . GLU B 1 106 ? 0.38 9.938 1.743 1 97.75 106 GLU B CA 1
ATOM 2632 C C . GLU B 1 106 ? 1.734 9.273 1.507 1 97.75 106 GLU B C 1
ATOM 2634 O O . GLU B 1 106 ? 2.027 8.828 0.394 1 97.75 106 GLU B O 1
ATOM 2639 N N . HIS B 1 107 ? 2.494 9.086 2.525 1 97.19 107 HIS B N 1
ATOM 2640 C CA . HIS B 1 107 ? 3.867 8.625 2.352 1 97.19 107 HIS B CA 1
ATOM 2641 C C . HIS B 1 107 ? 4.047 7.211 2.898 1 97.19 107 HIS B C 1
ATOM 2643 O O . HIS B 1 107 ? 5.156 6.672 2.879 1 97.19 107 HIS B O 1
ATOM 2649 N N . VAL B 1 108 ? 3.023 6.609 3.381 1 96.75 108 VAL B N 1
ATOM 2650 C CA . VAL B 1 108 ? 3.256 5.383 4.137 1 96.75 108 VAL B CA 1
ATOM 2651 C C . VAL B 1 108 ? 3.262 4.184 3.186 1 96.75 108 VAL B C 1
ATOM 2653 O O . VAL B 1 108 ? 3.561 3.061 3.594 1 96.75 108 VAL B O 1
ATOM 2656 N N . GLY B 1 109 ? 2.93 4.367 1.938 1 93.75 109 GLY B N 1
ATOM 2657 C CA . GLY B 1 109 ? 3.242 3.34 0.958 1 93.75 109 GLY B CA 1
ATOM 2658 C C . GLY B 1 109 ? 2.057 2.457 0.619 1 93.75 109 GLY B C 1
ATOM 2659 O O . GLY B 1 109 ? 2.227 1.329 0.153 1 93.75 109 GLY B O 1
ATOM 2660 N N . GLY B 1 110 ? 0.749 2.934 0.932 1 94 110 GLY B N 1
ATOM 2661 C CA . GLY B 1 110 ? -0.407 2.172 0.484 1 94 110 GLY B CA 1
ATOM 2662 C C . GLY B 1 110 ? -1.465 2.006 1.56 1 94 110 GLY B C 1
ATOM 2663 O O . GLY B 1 110 ? -1.262 2.412 2.705 1 94 110 GLY B O 1
ATOM 2664 N N . HIS B 1 111 ? -2.525 1.289 1.18 1 95.31 111 HIS B N 1
ATOM 2665 C CA . HIS B 1 111 ? -3.746 1.216 1.976 1 95.31 111 HIS B CA 1
ATOM 2666 C C . HIS B 1 111 ? -3.498 0.503 3.301 1 95.31 111 HIS B C 1
ATOM 2668 O O . HIS B 1 111 ? -3.896 0.995 4.359 1 95.31 111 HIS B O 1
ATOM 2674 N N . VAL B 1 112 ? -2.844 -0.643 3.221 1 95.94 112 VAL B N 1
ATOM 2675 C CA . VAL B 1 112 ? -2.699 -1.451 4.426 1 95.94 112 VAL B CA 1
ATOM 2676 C C . VAL B 1 112 ? -1.935 -0.665 5.488 1 95.94 112 VAL B C 1
ATOM 2678 O O . VAL B 1 112 ? -2.328 -0.644 6.656 1 95.94 112 VAL B O 1
ATOM 2681 N N . ARG B 1 113 ? -0.892 -0.013 5.047 1 96.94 113 ARG B N 1
ATOM 2682 C CA . ARG B 1 113 ? -0.102 0.761 6 1 96.94 113 ARG B CA 1
ATOM 2683 C C . ARG B 1 113 ? -0.852 2.014 6.441 1 96.94 113 ARG B C 1
ATOM 2685 O O . ARG B 1 113 ? -0.734 2.439 7.594 1 96.94 113 ARG B O 1
ATOM 2692 N N . ARG B 1 114 ? -1.656 2.627 5.57 1 97.88 114 ARG B N 1
ATOM 2693 C CA . ARG B 1 114 ? -2.488 3.76 5.957 1 97.88 114 ARG B CA 1
ATOM 2694 C C . ARG B 1 114 ? -3.48 3.363 7.047 1 97.88 114 ARG B C 1
ATOM 2696 O O . ARG B 1 114 ? -3.693 4.113 8 1 97.88 114 ARG B O 1
ATOM 2703 N N . GLN B 1 115 ? -4.066 2.223 6.844 1 97.69 115 GLN B N 1
ATOM 2704 C CA . GLN B 1 115 ? -5.012 1.736 7.844 1 97.69 115 GLN B CA 1
ATOM 2705 C C . GLN B 1 115 ? -4.324 1.505 9.188 1 97.69 115 GLN B C 1
ATOM 2707 O O . GLN B 1 115 ? -4.875 1.839 10.234 1 97.69 115 GLN B O 1
ATOM 2712 N N . ARG B 1 116 ? -3.16 0.95 9.148 1 97.75 116 ARG B N 1
ATOM 2713 C CA . ARG B 1 116 ? -2.408 0.731 10.383 1 97.75 116 ARG B CA 1
ATOM 2714 C C . ARG B 1 116 ? -2.107 2.053 11.078 1 97.75 116 ARG B C 1
ATOM 2716 O O . ARG B 1 116 ? -2.213 2.15 12.305 1 97.75 116 ARG B O 1
ATOM 2723 N N . LEU B 1 117 ? -1.723 3.062 10.305 1 98.62 117 LEU B N 1
ATOM 2724 C CA . LEU B 1 117 ? -1.472 4.387 10.859 1 98.62 117 LEU B CA 1
ATOM 2725 C C . LEU B 1 117 ? -2.729 4.945 11.516 1 98.62 117 LEU B C 1
ATOM 2727 O O . LEU B 1 117 ? -2.68 5.426 12.648 1 98.62 117 LEU B O 1
ATOM 2731 N N . ALA B 1 118 ? -3.811 4.863 10.805 1 98.69 118 ALA B N 1
ATOM 2732 C CA . ALA B 1 118 ? -5.078 5.363 11.336 1 98.69 118 ALA B CA 1
ATOM 2733 C C . ALA B 1 118 ? -5.457 4.633 12.617 1 98.69 118 ALA B C 1
ATOM 2735 O O . ALA B 1 118 ? -5.898 5.258 13.586 1 98.69 118 ALA B O 1
ATOM 2736 N N . ASP B 1 119 ? -5.27 3.312 12.641 1 98.44 119 ASP B N 1
ATOM 2737 C CA . ASP B 1 119 ? -5.566 2.529 13.836 1 98.44 119 ASP B CA 1
ATOM 2738 C C . ASP B 1 119 ? -4.73 3 15.023 1 98.44 119 ASP B C 1
ATOM 2740 O O . ASP B 1 119 ? -5.238 3.113 16.141 1 98.44 119 ASP B O 1
ATOM 2744 N N . ASN B 1 120 ? -3.475 3.246 14.75 1 98.62 120 ASN B N 1
ATOM 2745 C CA . ASN B 1 120 ? -2.596 3.744 15.805 1 98.62 120 ASN B CA 1
ATOM 2746 C C . ASN B 1 120 ? -3.051 5.109 16.312 1 98.62 120 ASN B C 1
ATOM 2748 O O . ASN B 1 120 ? -3.053 5.355 17.516 1 98.62 120 ASN B O 1
ATOM 2752 N N . VAL B 1 121 ? -3.432 5.949 15.406 1 98.75 121 VAL B N 1
ATOM 2753 C CA . VAL B 1 121 ? -3.922 7.273 15.781 1 98.75 121 VAL B CA 1
ATOM 2754 C C . VAL B 1 121 ? -5.121 7.137 16.719 1 98.75 121 VAL B C 1
ATOM 2756 O O . VAL B 1 121 ? -5.164 7.766 17.781 1 98.75 121 VAL B O 1
ATOM 2759 N N . HIS B 1 122 ? -6.047 6.262 16.375 1 98.06 122 HIS B N 1
ATOM 2760 C CA . HIS B 1 122 ? -7.266 6.07 17.172 1 98.06 122 HIS B CA 1
ATOM 2761 C C . HIS B 1 122 ? -6.949 5.484 18.531 1 98.06 122 HIS B C 1
ATOM 2763 O O . HIS B 1 122 ? -7.594 5.832 19.531 1 98.06 122 HIS B O 1
ATOM 2769 N N . ARG B 1 123 ? -5.988 4.621 18.594 1 97.75 123 ARG B N 1
ATOM 2770 C CA . ARG B 1 123 ? -5.688 3.885 19.812 1 97.75 123 ARG B CA 1
ATOM 2771 C C . ARG B 1 123 ? -4.906 4.754 20.797 1 97.75 123 ARG B C 1
ATOM 2773 O O . ARG B 1 123 ? -5.094 4.648 22 1 97.75 123 ARG B O 1
ATOM 2780 N N . LEU B 1 124 ? -4.086 5.641 20.312 1 98.44 124 LEU B N 1
ATOM 2781 C CA . LEU B 1 124 ? -3.059 6.262 21.141 1 98.44 124 LEU B CA 1
ATOM 2782 C C . LEU B 1 124 ? -3.572 7.555 21.766 1 98.44 124 LEU B C 1
ATOM 2784 O O . LEU B 1 124 ? -2.969 8.086 22.703 1 98.44 124 LEU B O 1
ATOM 2788 N N . ALA B 1 125 ? -4.738 8.078 21.281 1 98.06 125 ALA B N 1
ATOM 2789 C CA . ALA B 1 125 ? -5.348 9.266 21.875 1 98.06 125 ALA B CA 1
ATOM 2790 C C . ALA B 1 125 ? -6.82 9.375 21.484 1 98.06 125 ALA B C 1
ATOM 2792 O O . ALA B 1 125 ? -7.227 8.898 20.422 1 98.06 125 ALA B O 1
ATOM 2793 N N . ASP B 1 126 ? -7.508 10.055 22.328 1 96.62 126 ASP B N 1
ATOM 2794 C CA . ASP B 1 126 ? -8.906 10.344 22.016 1 96.62 126 ASP B CA 1
ATOM 2795 C C . ASP B 1 126 ? -9.023 11.523 21.047 1 96.62 126 ASP B C 1
ATOM 2797 O O . ASP B 1 126 ? -10.047 11.688 20.375 1 96.62 126 ASP B O 1
ATOM 2801 N N . ARG B 1 127 ? -8 12.352 21 1 98.25 127 ARG B N 1
ATOM 2802 C CA . ARG B 1 127 ? -7.953 13.5 20.094 1 98.25 127 ARG B CA 1
ATOM 2803 C C . ARG B 1 127 ? -6.891 13.305 19.016 1 98.25 127 ARG B C 1
ATOM 2805 O O . ARG B 1 127 ? -5.852 12.695 19.266 1 98.25 127 ARG B O 1
ATOM 2812 N N . HIS B 1 128 ? -7.211 13.859 17.844 1 98.75 128 HIS B N 1
ATOM 2813 C CA . HIS B 1 128 ? -6.164 13.812 16.844 1 98.75 128 HIS B CA 1
ATOM 2814 C C . HIS B 1 128 ? -6.309 14.961 15.844 1 98.75 128 HIS B C 1
ATOM 2816 O O . HIS B 1 128 ? -7.375 15.57 15.742 1 98.75 128 HIS B O 1
ATOM 2822 N N . TRP B 1 129 ? -5.246 15.32 15.297 1 98.5 129 TRP B N 1
ATOM 2823 C CA . TRP B 1 129 ? -5.059 16.188 14.141 1 98.5 129 TRP B CA 1
ATOM 2824 C C . TRP B 1 129 ? -4.215 15.5 13.07 1 98.5 129 TRP B C 1
ATOM 2826 O O . TRP B 1 129 ? -3.004 15.336 13.234 1 98.5 129 TRP B O 1
ATOM 2836 N N . VAL B 1 130 ? -4.812 15.055 11.945 1 98.75 130 VAL B N 1
ATOM 2837 C CA . VAL B 1 130 ? -4.105 14.344 10.891 1 98.75 130 VAL B CA 1
ATOM 2838 C C . VAL B 1 130 ? -4.32 15.047 9.555 1 98.75 130 VAL B C 1
ATOM 2840 O O . VAL B 1 130 ? -5.445 15.117 9.055 1 98.75 130 VAL B O 1
ATOM 2843 N N . GLN B 1 131 ? -3.27 15.562 9.023 1 98.19 131 GLN B N 1
ATOM 2844 C CA . GLN B 1 131 ? -3.342 16.359 7.805 1 98.19 131 GLN B CA 1
ATOM 2845 C C . GLN B 1 131 ? -2.648 15.664 6.641 1 98.19 131 GLN B C 1
ATOM 2847 O O . GLN B 1 131 ? -1.592 15.055 6.82 1 98.19 131 GLN B O 1
ATOM 2852 N N . THR B 1 132 ? -3.209 15.734 5.426 1 98.06 132 THR B N 1
ATOM 2853 C CA . THR B 1 132 ? -2.594 15.211 4.211 1 98.06 132 THR B CA 1
ATOM 2854 C C . THR B 1 132 ? -3.006 16.047 2.998 1 98.06 132 THR B C 1
ATOM 2856 O O . THR B 1 132 ? -4.125 16.562 2.943 1 98.06 132 THR B O 1
ATOM 2859 N N . PRO B 1 133 ? -2.131 16.234 2.012 1 97.19 133 PRO B N 1
ATOM 2860 C CA . PRO B 1 133 ? -2.547 16.906 0.783 1 97.19 133 PRO B CA 1
ATOM 2861 C C . PRO B 1 133 ? -3.699 16.188 0.077 1 97.19 133 PRO B C 1
ATOM 2863 O O . PRO B 1 133 ? -3.842 14.977 0.2 1 97.19 133 PRO B O 1
ATOM 2866 N N . TYR B 1 134 ? -4.527 17.016 -0.617 1 97.88 134 TYR B N 1
ATOM 2867 C CA . TYR B 1 134 ? -5.727 16.531 -1.291 1 97.88 134 TYR B CA 1
ATOM 2868 C C . TYR B 1 134 ? -5.402 16.031 -2.695 1 97.88 134 TYR B C 1
ATOM 2870 O O . TYR B 1 134 ? -4.801 16.75 -3.492 1 97.88 134 TYR B O 1
ATOM 2878 N N . ARG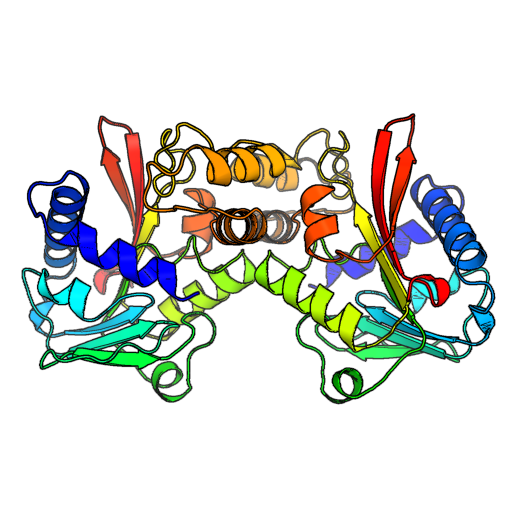 B 1 135 ? -5.871 14.883 -3.016 1 97.06 135 ARG B N 1
ATOM 2879 C CA . ARG B 1 135 ? -5.551 14.203 -4.27 1 97.06 135 ARG B CA 1
ATOM 2880 C C . ARG B 1 135 ? -5.996 15.031 -5.469 1 97.06 135 ARG B C 1
ATOM 2882 O O . ARG B 1 135 ? -5.348 15.008 -6.52 1 97.06 135 ARG B O 1
ATOM 2889 N N . TYR B 1 136 ? -7.062 15.766 -5.379 1 96.19 136 TYR B N 1
ATOM 2890 C CA . TYR B 1 136 ? -7.652 16.359 -6.574 1 96.19 136 TYR B CA 1
ATOM 2891 C C . TYR B 1 136 ? -7.332 17.844 -6.652 1 96.19 136 TYR B C 1
ATOM 2893 O O . TYR B 1 136 ? -7.977 18.594 -7.398 1 96.19 136 TYR B O 1
ATOM 2901 N N . PHE B 1 137 ? -6.406 18.328 -5.754 1 96.5 137 PHE B N 1
ATOM 2902 C CA . PHE B 1 137 ? -5.824 19.641 -6.012 1 96.5 137 PHE B CA 1
ATOM 2903 C C . PHE B 1 137 ? -5.027 19.625 -7.312 1 96.5 137 PHE B C 1
ATOM 2905 O O . PHE B 1 137 ? -4.289 18.672 -7.586 1 96.5 137 PHE B O 1
ATOM 2912 N N . PRO B 1 138 ? -5.102 20.594 -8.109 1 95.94 138 PRO B N 1
ATOM 2913 C CA . PRO B 1 138 ? -4.562 20.547 -9.469 1 95.94 138 PRO B CA 1
ATOM 2914 C C . PRO B 1 138 ? -3.037 20.453 -9.492 1 95.94 138 PRO B C 1
ATOM 2916 O O . PRO B 1 138 ? -2.461 19.938 -10.461 1 95.94 138 PRO B O 1
ATOM 2919 N N . ILE B 1 139 ? -2.363 21 -8.492 1 94.25 139 ILE B N 1
ATOM 2920 C CA . ILE B 1 139 ? -0.906 20.938 -8.43 1 94.25 139 ILE B CA 1
ATOM 2921 C C . ILE B 1 139 ? -0.479 19.922 -7.371 1 94.25 139 ILE B C 1
ATOM 2923 O O . ILE B 1 139 ? -0.821 20.062 -6.191 1 94.25 139 ILE B O 1
ATOM 2927 N N . GLU B 1 140 ? 0.234 18.906 -7.84 1 93.81 140 GLU B N 1
ATOM 2928 C CA . GLU B 1 140 ? 0.796 17.969 -6.883 1 93.81 140 GLU B CA 1
ATOM 2929 C C . GLU B 1 140 ? 1.901 18.609 -6.051 1 93.81 140 GLU B C 1
ATOM 2931 O O . GLU B 1 140 ? 2.852 19.172 -6.602 1 93.81 140 GLU B O 1
ATOM 2936 N N . PRO B 1 141 ? 1.776 18.531 -4.777 1 90.94 141 PRO B N 1
ATOM 2937 C CA . PRO B 1 141 ? 2.613 19.375 -3.93 1 90.94 141 PRO B CA 1
ATOM 2938 C C . PRO B 1 141 ? 4.059 18.891 -3.85 1 90.94 141 PRO B C 1
ATOM 2940 O O . PRO B 1 141 ? 4.957 19.656 -3.508 1 90.94 141 PRO B O 1
ATOM 2943 N N . HIS B 1 142 ? 4.352 17.719 -4.109 1 93.25 142 HIS B N 1
ATOM 2944 C CA . HIS B 1 142 ? 5.699 17.188 -3.922 1 93.25 142 HIS B CA 1
ATOM 2945 C C . HIS B 1 142 ? 6.602 17.562 -5.098 1 93.25 142 HIS B C 1
ATOM 2947 O O . HIS B 1 142 ? 7.73 18.016 -4.898 1 93.25 142 HIS B O 1
ATOM 2953 N N . TRP B 1 143 ? 6.086 17.453 -6.246 1 93.56 143 TRP B N 1
ATOM 2954 C CA . TRP B 1 143 ? 6.844 17.781 -7.449 1 93.56 143 TRP B CA 1
ATOM 2955 C C . TRP B 1 143 ? 6.535 19.203 -7.918 1 93.56 143 TRP B C 1
ATOM 2957 O O . TRP B 1 143 ? 7.281 19.781 -8.711 1 93.56 143 TRP B O 1
ATOM 2967 N N . LEU B 1 144 ? 5.406 19.75 -7.414 1 92.56 144 LEU B N 1
ATOM 2968 C CA . LEU B 1 144 ? 4.91 21.031 -7.883 1 92.56 144 LEU B CA 1
ATOM 2969 C C . LEU B 1 144 ? 4.672 21.016 -9.391 1 92.56 144 LEU B C 1
ATOM 2971 O O . LEU B 1 144 ? 5.051 21.953 -10.094 1 92.56 144 LEU B O 1
ATOM 2975 N N . PHE B 1 145 ? 4.254 19.969 -9.922 1 93.12 145 PHE B N 1
ATOM 2976 C CA . PHE B 1 145 ? 3.885 19.734 -11.312 1 93.12 145 PHE B CA 1
ATOM 2977 C C . PHE B 1 145 ? 2.377 19.578 -11.453 1 93.12 145 PHE B C 1
ATOM 2979 O O . PHE B 1 145 ? 1.742 18.875 -10.664 1 93.12 145 PHE B O 1
ATOM 2986 N N . PRO B 1 146 ? 1.848 20.219 -12.445 1 94.94 146 PRO B N 1
ATOM 2987 C CA . PRO B 1 146 ? 0.394 20.141 -12.602 1 94.94 146 PRO B CA 1
ATOM 2988 C C . PRO B 1 146 ? -0.079 18.75 -13.023 1 94.94 146 PRO B C 1
ATOM 2990 O O . PRO B 1 146 ? 0.308 18.266 -14.086 1 94.94 146 PRO B O 1
ATOM 2993 N N . GLY B 1 147 ? -0.824 18.078 -12.258 1 95.38 147 GLY B N 1
ATOM 2994 C CA . GLY B 1 147 ? -1.598 16.891 -12.602 1 95.38 147 GLY B CA 1
ATOM 2995 C C . GLY B 1 147 ? -0.762 15.633 -12.664 1 95.38 147 GLY B C 1
ATOM 2996 O O . GLY B 1 147 ? -1.187 14.625 -13.234 1 95.38 147 GLY B O 1
ATOM 2997 N N . ILE B 1 148 ? 0.448 15.648 -12.156 1 94.94 148 ILE B N 1
ATOM 2998 C CA . ILE B 1 148 ? 1.32 14.484 -12.273 1 94.94 148 ILE B CA 1
ATOM 2999 C C . ILE B 1 148 ? 0.67 13.281 -11.586 1 94.94 148 ILE B C 1
ATOM 3001 O O . ILE B 1 148 ? 0.836 12.148 -12.031 1 94.94 148 ILE B O 1
ATOM 3005 N N . GLN B 1 149 ? -0.166 13.469 -10.531 1 93.44 149 GLN B N 1
ATOM 3006 C CA . GLN B 1 149 ? -0.759 12.398 -9.742 1 93.44 149 GLN B CA 1
ATOM 3007 C C . GLN B 1 149 ? -1.794 11.625 -10.555 1 93.44 149 GLN B C 1
ATOM 3009 O O . GLN B 1 149 ? -2.219 10.539 -10.156 1 93.44 149 GLN B O 1
ATOM 3014 N N . TRP B 1 150 ? -2.154 12.07 -11.719 1 92.94 150 TRP B N 1
ATOM 3015 C CA . TRP B 1 150 ? -3.176 11.406 -12.523 1 92.94 150 TRP B CA 1
ATOM 3016 C C . TRP B 1 150 ? -2.559 10.758 -13.758 1 92.94 150 TRP B C 1
ATOM 3018 O O . TRP B 1 150 ? -3.262 10.141 -14.555 1 92.94 150 TRP B O 1
ATOM 3028 N N . LEU B 1 151 ? -1.292 10.883 -13.953 1 94.44 151 LEU B N 1
ATOM 3029 C CA . LEU B 1 151 ? -0.616 10.336 -15.125 1 94.44 151 LEU B CA 1
ATOM 3030 C C . LEU B 1 151 ? -0.251 8.875 -14.914 1 94.44 151 LEU B C 1
ATOM 3032 O O . LEU B 1 151 ? -0.178 8.406 -13.773 1 94.44 151 LEU B O 1
ATOM 3036 N N . PRO B 1 152 ? -0.032 8.156 -16.047 1 93.62 152 PRO B N 1
ATOM 3037 C CA . PRO B 1 152 ? 0.439 6.773 -15.922 1 93.62 152 PRO B CA 1
ATOM 3038 C C . PRO B 1 152 ? 1.78 6.672 -15.195 1 93.62 152 PRO B C 1
ATOM 3040 O O . PRO B 1 152 ? 2.551 7.637 -15.18 1 93.62 152 PRO B O 1
ATOM 3043 N N . TYR B 1 153 ? 2.016 5.547 -14.672 1 95.19 153 TYR B N 1
ATOM 3044 C CA . TYR B 1 153 ? 3.17 5.305 -13.812 1 95.19 153 TYR B CA 1
ATOM 3045 C C . TYR B 1 153 ? 4.461 5.738 -14.5 1 95.19 153 TYR B C 1
ATOM 3047 O O . TYR B 1 153 ? 5.234 6.52 -13.938 1 95.19 153 TYR B O 1
ATOM 3055 N N . GLU B 1 154 ? 4.676 5.277 -15.703 1 95.12 154 GLU B N 1
ATOM 3056 C CA . GLU B 1 154 ? 5.934 5.566 -16.375 1 95.12 154 GLU B CA 1
ATOM 3057 C C . GLU B 1 154 ? 6.082 7.062 -16.656 1 95.12 154 GLU B C 1
ATOM 3059 O O . GLU B 1 154 ? 7.184 7.605 -16.578 1 95.12 154 GLU B O 1
ATOM 3064 N N . ALA B 1 155 ? 5.02 7.703 -16.984 1 96.5 155 ALA B N 1
ATOM 3065 C CA . ALA B 1 155 ? 5.066 9.148 -17.188 1 96.5 155 ALA B CA 1
ATOM 3066 C C . ALA B 1 155 ? 5.457 9.875 -15.906 1 96.5 155 ALA B C 1
ATOM 3068 O O . ALA B 1 155 ? 6.242 10.828 -15.93 1 96.5 155 ALA B O 1
ATOM 3069 N N . ARG B 1 156 ? 4.945 9.414 -14.805 1 97 156 ARG B N 1
ATOM 3070 C CA . ARG B 1 156 ? 5.297 10.016 -13.516 1 97 156 ARG B CA 1
ATOM 3071 C C . ARG B 1 156 ? 6.781 9.828 -13.219 1 97 156 ARG B C 1
ATOM 3073 O O . ARG B 1 156 ? 7.441 10.758 -12.75 1 97 156 ARG B O 1
ATOM 3080 N N . VAL B 1 157 ? 7.242 8.688 -13.508 1 96.62 157 VAL B N 1
ATOM 3081 C CA . VAL B 1 157 ? 8.648 8.383 -13.281 1 96.62 157 VAL B CA 1
ATOM 3082 C C . VAL B 1 157 ? 9.523 9.305 -14.133 1 96.62 157 VAL B C 1
ATOM 3084 O O . VAL B 1 157 ? 10.469 9.914 -13.633 1 96.62 157 VAL B O 1
ATOM 3087 N N . GLN B 1 158 ? 9.188 9.477 -15.398 1 96.38 158 GLN B N 1
ATOM 3088 C CA . GLN B 1 158 ? 9.961 10.305 -16.312 1 96.38 158 GLN B CA 1
ATOM 3089 C C . GLN B 1 158 ? 9.93 11.773 -15.891 1 96.38 158 GLN B C 1
ATOM 3091 O O . GLN B 1 158 ? 10.953 12.453 -15.922 1 96.38 158 GLN B O 1
ATOM 3096 N N . ILE B 1 159 ? 8.766 12.211 -15.492 1 96.12 159 ILE B N 1
ATOM 3097 C CA . ILE B 1 159 ? 8.641 13.594 -15.047 1 96.12 159 ILE B CA 1
ATOM 3098 C C . ILE B 1 159 ? 9.469 13.805 -13.781 1 96.12 159 ILE B C 1
ATOM 3100 O O . ILE B 1 159 ? 10.164 14.812 -13.648 1 96.12 159 ILE B O 1
ATOM 3104 N N . SER B 1 160 ? 9.375 12.836 -12.867 1 95 160 SER B N 1
ATOM 3105 C CA . SER B 1 160 ? 10.148 12.938 -11.633 1 95 160 SER B CA 1
ATOM 3106 C C . SER B 1 160 ? 11.641 13.062 -11.922 1 95 160 SER B C 1
ATOM 3108 O O . SER B 1 160 ? 12.344 13.836 -11.266 1 95 160 SER B O 1
ATOM 3110 N N . MET B 1 161 ? 12.125 12.422 -12.922 1 93.94 161 MET B N 1
ATOM 3111 C CA . MET B 1 161 ? 13.547 12.414 -13.258 1 93.94 161 MET B CA 1
ATOM 3112 C C . MET B 1 161 ? 13.945 13.719 -13.945 1 93.94 161 MET B C 1
ATOM 3114 O O . MET B 1 161 ? 15.086 14.164 -13.812 1 93.94 161 MET B O 1
ATOM 3118 N N . ARG B 1 162 ? 13.039 14.422 -14.57 1 93.56 162 ARG B N 1
ATOM 3119 C CA . ARG B 1 162 ? 13.398 15.531 -15.453 1 93.56 162 ARG B CA 1
ATOM 3120 C C . ARG B 1 162 ? 13 16.875 -14.844 1 93.56 162 ARG B C 1
ATOM 3122 O O . ARG B 1 162 ? 13.617 17.891 -15.141 1 93.56 162 ARG B O 1
ATOM 3129 N N . TRP B 1 163 ? 12 17.031 -14.172 1 86.38 163 TRP B N 1
ATOM 3130 C CA . TRP B 1 163 ? 11.406 18.266 -13.695 1 86.38 163 TRP B CA 1
ATOM 3131 C C . TRP B 1 163 ? 12.188 18.812 -12.5 1 86.38 163 TRP B C 1
ATOM 3133 O O . TRP B 1 163 ? 12.562 20 -12.484 1 86.38 163 TRP B O 1
ATOM 3143 N N . ASN B 1 164 ? 12.641 18.141 -11.523 1 81.75 164 ASN B N 1
ATOM 3144 C CA . ASN B 1 164 ? 13.414 18.422 -10.328 1 81.75 164 ASN B CA 1
ATOM 3145 C C . ASN B 1 164 ? 13.148 19.844 -9.82 1 81.75 164 ASN B C 1
ATOM 3147 O O . ASN B 1 164 ? 14.078 20.547 -9.414 1 81.75 164 ASN B O 1
ATOM 3151 N N . ARG B 1 165 ? 11.953 20.516 -9.82 1 80.88 165 ARG B N 1
ATOM 3152 C CA . ARG B 1 165 ? 11.586 21.844 -9.352 1 80.88 165 ARG B CA 1
ATOM 3153 C C . ARG B 1 165 ? 10.797 21.781 -8.055 1 80.88 165 ARG B C 1
ATOM 3155 O O . ARG B 1 165 ? 10.641 22.781 -7.359 1 80.88 165 ARG B O 1
ATOM 3162 N N . GLY B 1 166 ? 10.438 20.75 -7.629 1 80.94 166 GLY B N 1
ATOM 3163 C CA . GLY B 1 166 ? 9.711 20.578 -6.383 1 80.94 166 GLY B CA 1
ATOM 3164 C C . GLY B 1 166 ? 10.586 20.078 -5.242 1 80.94 166 GLY B C 1
ATOM 3165 O O . GLY B 1 166 ? 11.805 20.281 -5.254 1 80.94 166 GLY B O 1
ATOM 3166 N N . TYR B 1 167 ? 9.93 19.609 -4.234 1 83.06 167 TYR B N 1
ATOM 3167 C CA . TYR B 1 167 ? 10.633 19.141 -3.041 1 83.06 167 TYR B CA 1
ATOM 3168 C C . TYR B 1 167 ? 11.281 17.797 -3.287 1 83.06 167 TYR B C 1
ATOM 3170 O O . TYR B 1 167 ? 12.148 17.359 -2.521 1 83.06 167 TYR B O 1
ATOM 3178 N N . ILE B 1 168 ? 10.773 17.203 -4.328 1 83.62 168 ILE B N 1
ATOM 3179 C CA . ILE B 1 168 ? 11.336 15.906 -4.711 1 83.62 168 ILE B CA 1
ATOM 3180 C C . ILE B 1 168 ? 12.289 16.078 -5.887 1 83.62 168 ILE B C 1
ATOM 3182 O O . ILE B 1 168 ? 11.898 16.578 -6.949 1 83.62 168 ILE B O 1
ATOM 3186 N N . ARG B 1 169 ? 13.5 15.727 -5.656 1 87 169 ARG B N 1
ATOM 3187 C CA . ARG B 1 169 ? 14.523 15.75 -6.691 1 87 169 ARG B CA 1
ATOM 3188 C C . ARG B 1 169 ? 15.195 14.383 -6.82 1 87 169 ARG B C 1
ATOM 3190 O O . ARG B 1 169 ? 15.75 13.859 -5.852 1 87 169 ARG B O 1
ATOM 3197 N N . THR B 1 170 ? 14.992 13.844 -8.008 1 89.5 170 THR B N 1
ATOM 3198 C CA . THR B 1 170 ? 15.555 12.523 -8.281 1 89.5 170 THR B CA 1
ATOM 3199 C C . THR B 1 170 ? 16.469 12.57 -9.5 1 89.5 170 THR B C 1
ATOM 3201 O O . THR B 1 170 ? 16.266 13.383 -10.406 1 89.5 170 THR B O 1
ATOM 3204 N N . HIS B 1 171 ? 17.453 11.742 -9.445 1 89.69 171 HIS B N 1
ATOM 3205 C CA . HIS B 1 171 ? 18.453 11.789 -10.508 1 89.69 171 HIS B CA 1
ATOM 3206 C C . HIS B 1 171 ? 18.641 10.422 -11.156 1 89.69 171 HIS B C 1
ATOM 3208 O O . HIS B 1 171 ? 19.344 10.289 -12.164 1 89.69 171 HIS B O 1
ATOM 3214 N N . THR B 1 172 ? 18.125 9.461 -10.539 1 94 172 THR B N 1
ATOM 3215 C CA . THR B 1 172 ? 18.156 8.117 -11.117 1 94 172 THR B CA 1
ATOM 3216 C C . THR B 1 172 ? 16.734 7.559 -11.242 1 94 172 THR B C 1
ATOM 3218 O O . THR B 1 172 ? 15.82 8.008 -10.547 1 94 172 THR B O 1
ATOM 3221 N N . ARG B 1 173 ? 16.625 6.645 -12.133 1 95.12 173 ARG B N 1
ATOM 3222 C CA . ARG B 1 173 ? 15.328 5.992 -12.312 1 95.12 173 ARG B CA 1
ATOM 3223 C C . ARG B 1 173 ? 14.867 5.324 -11.023 1 95.12 173 ARG B C 1
ATOM 3225 O O . ARG B 1 173 ? 13.688 5.387 -10.672 1 95.12 173 ARG B O 1
ATOM 3232 N N . GLU B 1 174 ? 15.719 4.734 -10.336 1 93.69 174 GLU B N 1
ATOM 3233 C CA . GLU B 1 174 ? 15.391 4.051 -9.086 1 93.69 174 GLU B CA 1
ATOM 3234 C C . GLU B 1 174 ? 14.867 5.031 -8.039 1 93.69 174 GLU B C 1
ATOM 3236 O O . GLU B 1 174 ? 13.867 4.758 -7.371 1 93.69 174 GLU B O 1
ATOM 3241 N N . GLU B 1 175 ? 15.539 6.148 -7.961 1 94.38 175 GLU B N 1
ATOM 3242 C CA . GLU B 1 175 ? 15.078 7.176 -7.031 1 94.38 175 GLU B CA 1
ATOM 3243 C C . GLU B 1 175 ? 13.68 7.664 -7.391 1 94.38 175 GLU B C 1
ATOM 3245 O O . GLU B 1 175 ? 12.828 7.832 -6.512 1 94.38 175 GLU B O 1
ATOM 3250 N N . ALA B 1 176 ? 13.5 7.914 -8.648 1 95.94 176 ALA B N 1
ATOM 3251 C CA . ALA B 1 176 ? 12.211 8.391 -9.141 1 95.94 176 ALA B CA 1
ATOM 3252 C C . ALA B 1 176 ? 11.102 7.375 -8.844 1 95.94 176 ALA B C 1
ATOM 3254 O O . ALA B 1 176 ? 10.031 7.738 -8.359 1 95.94 176 ALA B O 1
ATOM 3255 N N . GLN B 1 177 ? 11.383 6.102 -9.102 1 95.56 177 GLN B N 1
ATOM 3256 C CA . GLN B 1 177 ? 10.414 5.043 -8.852 1 95.56 177 GLN B CA 1
ATOM 3257 C C . GLN B 1 177 ? 10.07 4.949 -7.371 1 95.56 177 GLN B C 1
ATOM 3259 O O . GLN B 1 177 ? 8.906 4.758 -7.008 1 95.56 177 GLN B O 1
ATOM 3264 N N . GLU B 1 178 ? 11.039 5.109 -6.551 1 93.88 178 GLU B N 1
ATOM 3265 C CA . GLU B 1 178 ? 10.805 5.051 -5.109 1 93.88 178 GLU B CA 1
ATOM 3266 C C . GLU B 1 178 ? 9.828 6.137 -4.664 1 93.88 178 GLU B C 1
ATOM 3268 O O . GLU B 1 178 ?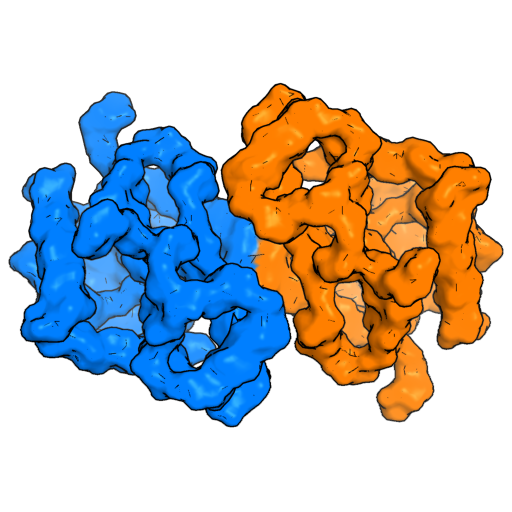 8.906 5.867 -3.893 1 93.88 178 GLU B O 1
ATOM 3273 N N . GLN B 1 179 ? 10.039 7.34 -5.148 1 94.56 179 GLN B N 1
ATOM 3274 C CA . GLN B 1 179 ? 9.172 8.453 -4.77 1 94.56 179 GLN B CA 1
ATOM 3275 C C . GLN B 1 179 ? 7.766 8.266 -5.324 1 94.56 179 GLN B C 1
ATOM 3277 O O . GLN B 1 179 ? 6.781 8.438 -4.605 1 94.56 179 GLN B O 1
ATOM 3282 N N . VAL B 1 180 ? 7.648 7.855 -6.582 1 95.75 180 VAL B N 1
ATOM 3283 C CA . VAL B 1 180 ? 6.359 7.688 -7.246 1 95.75 180 VAL B CA 1
ATOM 3284 C C . VAL B 1 180 ? 5.574 6.559 -6.578 1 95.75 180 VAL B C 1
ATOM 3286 O O . VAL B 1 180 ? 4.359 6.664 -6.402 1 95.75 180 VAL B O 1
ATOM 3289 N N . ASP B 1 181 ? 6.246 5.535 -6.168 1 94.31 181 ASP B N 1
ATOM 3290 C CA . ASP B 1 181 ? 5.602 4.391 -5.531 1 94.31 181 ASP B CA 1
ATOM 3291 C C . ASP B 1 181 ? 5.145 4.73 -4.113 1 94.31 181 ASP B C 1
ATOM 3293 O O . ASP B 1 181 ? 4.102 4.258 -3.658 1 94.31 181 ASP B O 1
ATOM 3297 N N . GLU B 1 182 ? 5.93 5.504 -3.496 1 92.56 182 GLU B N 1
ATOM 3298 C CA . GLU B 1 182 ? 5.684 5.793 -2.086 1 92.56 182 GLU B CA 1
ATOM 3299 C C . GLU B 1 182 ? 4.555 6.805 -1.919 1 92.56 182 GLU B C 1
ATOM 3301 O O . GLU B 1 182 ? 3.695 6.645 -1.051 1 92.56 182 GLU B O 1
ATOM 3306 N N . ILE B 1 183 ? 4.586 7.801 -2.711 1 95.12 183 ILE B N 1
ATOM 3307 C CA . ILE B 1 183 ? 3.652 8.906 -2.543 1 95.12 183 ILE B CA 1
ATOM 3308 C C . ILE B 1 183 ? 2.305 8.547 -3.162 1 95.12 183 ILE B C 1
ATOM 3310 O O . ILE B 1 183 ? 2.213 8.312 -4.371 1 95.12 183 ILE B O 1
ATOM 3314 N N . ASP B 1 184 ? 1.379 8.469 -2.383 1 94.81 184 ASP B N 1
ATOM 3315 C CA . ASP B 1 184 ? 0.016 8.148 -2.797 1 94.81 184 ASP B CA 1
ATOM 3316 C C . ASP B 1 184 ? -0.998 9.039 -2.084 1 94.81 184 ASP B C 1
ATOM 3318 O O . ASP B 1 184 ? -1.312 8.82 -0.913 1 94.81 184 ASP B O 1
ATOM 3322 N N . LEU B 1 185 ? -1.537 10.055 -2.809 1 97.06 185 LEU B N 1
ATOM 3323 C CA . LEU B 1 185 ? -2.488 11 -2.23 1 97.06 185 LEU B CA 1
ATOM 3324 C C . LEU B 1 185 ? -3.869 10.367 -2.1 1 97.06 185 LEU B C 1
ATOM 3326 O O . LEU B 1 185 ? -4.18 9.391 -2.789 1 97.06 185 LEU B O 1
ATOM 3330 N N . ILE B 1 186 ? -4.695 10.938 -1.234 1 97 186 ILE B N 1
ATOM 3331 C CA . ILE B 1 186 ? -6.027 10.375 -1.045 1 97 186 ILE B CA 1
ATOM 3332 C C . ILE B 1 186 ? -7.078 11.477 -1.178 1 97 186 ILE B C 1
ATOM 3334 O O . ILE B 1 186 ? -6.746 12.664 -1.142 1 97 186 ILE B O 1
ATOM 3338 N N . GLY B 1 187 ? -8.305 11.031 -1.394 1 96.75 187 GLY B N 1
ATOM 3339 C CA . GLY B 1 187 ? -9.438 11.945 -1.466 1 96.75 187 GLY B CA 1
ATOM 3340 C C . GLY B 1 187 ? -10.266 11.969 -0.195 1 96.75 187 GLY B C 1
ATOM 3341 O O . GLY B 1 187 ? -9.906 11.344 0.801 1 96.75 187 GLY B O 1
ATOM 3342 N N . ILE B 1 188 ? -11.328 12.703 -0.286 1 97.5 188 ILE B N 1
ATOM 3343 C CA . ILE B 1 188 ? -12.211 12.93 0.853 1 97.5 188 ILE B CA 1
ATOM 3344 C C . ILE B 1 188 ? -12.836 11.609 1.294 1 97.5 188 ILE B C 1
ATOM 3346 O O . ILE B 1 188 ? -12.883 11.305 2.488 1 97.5 188 ILE B O 1
ATOM 3350 N N . ALA B 1 189 ? -13.32 10.789 0.352 1 96.19 189 ALA B N 1
ATOM 3351 C CA . ALA B 1 189 ? -13.969 9.523 0.682 1 96.19 189 ALA B CA 1
ATOM 3352 C C . ALA B 1 189 ? -13.023 8.602 1.438 1 96.19 189 ALA B C 1
ATOM 3354 O O . ALA B 1 189 ? -13.422 7.949 2.404 1 96.19 189 ALA B O 1
ATOM 3355 N N . GLN B 1 190 ? -11.828 8.57 1.025 1 97 190 GLN B N 1
ATOM 3356 C CA . GLN B 1 190 ? -10.836 7.738 1.702 1 97 190 GLN B CA 1
ATOM 3357 C C . GLN B 1 190 ? -10.516 8.289 3.09 1 97 190 GLN B C 1
ATOM 3359 O O . GLN B 1 190 ? -10.383 7.523 4.047 1 97 190 GLN B O 1
ATOM 3364 N N . MET B 1 191 ? -10.352 9.602 3.182 1 98.06 191 MET B N 1
ATOM 3365 C CA . MET B 1 191 ? -10.117 10.211 4.488 1 98.06 191 MET B CA 1
ATOM 3366 C C . MET B 1 191 ? -11.219 9.844 5.473 1 98.06 191 MET B C 1
ATOM 3368 O O . MET B 1 191 ? -10.945 9.484 6.617 1 98.06 191 MET B O 1
ATOM 3372 N N . ARG B 1 192 ? -12.445 9.867 5.055 1 97 192 ARG B N 1
ATOM 3373 C CA . ARG B 1 192 ? -13.594 9.531 5.891 1 97 192 ARG B CA 1
ATOM 3374 C C . ARG B 1 192 ? -13.562 8.07 6.305 1 97 192 ARG B C 1
ATOM 3376 O O . ARG B 1 192 ? -13.992 7.715 7.406 1 97 192 ARG B O 1
ATOM 3383 N N . ARG B 1 193 ? -13.031 7.305 5.402 1 95.75 193 ARG B N 1
ATOM 3384 C CA . ARG B 1 193 ? -12.93 5.883 5.715 1 95.75 193 ARG B CA 1
ATOM 3385 C C . ARG B 1 193 ? -11.945 5.645 6.855 1 95.75 193 ARG B C 1
ATOM 3387 O O . ARG B 1 193 ? -12.234 4.883 7.781 1 95.75 193 ARG B O 1
ATOM 3394 N N . TYR B 1 194 ? -10.805 6.273 6.793 1 97.69 194 TYR B N 1
ATOM 3395 C CA . TYR B 1 194 ? -9.766 6.074 7.797 1 97.69 194 TYR B CA 1
ATOM 3396 C C . TYR B 1 194 ? -10.141 6.762 9.109 1 97.69 194 TYR B C 1
ATOM 3398 O O . TYR B 1 194 ? -9.727 6.32 10.188 1 97.69 194 TYR B O 1
ATOM 3406 N N . PHE B 1 195 ? -10.93 7.82 9.016 1 98.25 195 PHE B N 1
ATOM 3407 C CA . PHE B 1 195 ? -11.297 8.602 10.188 1 98.25 195 PHE B CA 1
ATOM 3408 C C . PHE B 1 195 ? -12.797 8.867 10.211 1 98.25 195 PHE B C 1
ATOM 3410 O O . PHE B 1 195 ? -13.234 10.023 10.141 1 98.25 195 PHE B O 1
ATOM 3417 N N . PRO B 1 196 ? -13.562 7.887 10.438 1 96.19 196 PRO B N 1
ATOM 3418 C CA . PRO B 1 196 ? -15.008 7.965 10.25 1 96.19 196 PRO B CA 1
ATOM 3419 C C . PRO B 1 196 ? -15.688 8.875 11.266 1 96.19 196 PRO B C 1
ATOM 3421 O O . PRO B 1 196 ? -16.75 9.43 10.992 1 96.19 196 PRO B O 1
ATOM 3424 N N . SER B 1 197 ? -15.141 9.078 12.414 1 95.56 197 SER B N 1
ATOM 3425 C CA . SER B 1 197 ? -15.797 9.875 13.445 1 95.56 197 SER B CA 1
ATOM 3426 C C . SER B 1 197 ? -15.18 11.266 13.555 1 95.56 197 SER B C 1
ATOM 3428 O O . SER B 1 197 ? -15.555 12.047 14.43 1 95.56 197 SER B O 1
ATOM 3430 N N . SER B 1 198 ? -14.273 11.562 12.711 1 97.94 198 SER B N 1
ATOM 3431 C CA . SER B 1 198 ? -13.586 12.844 12.773 1 97.94 198 SER B CA 1
ATOM 3432 C C . SER B 1 198 ? -14.312 13.898 11.938 1 97.94 198 SER B C 1
ATOM 3434 O O . SER B 1 198 ? -15.031 13.562 10.992 1 97.94 198 SER B O 1
ATOM 3436 N N . LEU B 1 199 ? -14.172 15.125 12.344 1 97.38 199 LEU B N 1
ATOM 3437 C CA . LEU B 1 199 ? -14.477 16.234 11.453 1 97.38 199 LEU B CA 1
ATOM 3438 C C . LEU B 1 199 ? -13.391 16.375 10.383 1 97.38 199 LEU B C 1
ATOM 3440 O O . LEU B 1 199 ? -12.203 16.359 10.695 1 97.38 199 LEU B O 1
ATOM 3444 N N . ILE B 1 200 ? -13.828 16.484 9.172 1 98.19 200 ILE B N 1
ATOM 3445 C CA . ILE B 1 200 ? -12.867 16.703 8.102 1 98.19 200 ILE B CA 1
ATOM 3446 C C . ILE B 1 200 ? -12.852 18.172 7.711 1 98.19 200 ILE B C 1
ATOM 3448 O O . ILE B 1 200 ? -13.82 18.688 7.164 1 98.19 200 ILE B O 1
ATOM 3452 N N . LEU B 1 201 ? -11.758 18.812 8.016 1 97.12 201 LEU B N 1
ATOM 3453 C CA . LEU B 1 201 ? -11.531 20.203 7.641 1 97.12 201 LEU B CA 1
ATOM 3454 C C . LEU B 1 201 ? -10.875 20.297 6.27 1 97.12 201 LEU B C 1
ATOM 3456 O O . LEU B 1 201 ? -9.945 19.547 5.961 1 97.12 201 LEU B O 1
ATOM 3460 N N . TYR B 1 202 ? -11.367 21.188 5.449 1 97 202 TYR B N 1
ATOM 3461 C CA . TYR B 1 202 ? -10.805 21.469 4.133 1 97 202 TYR B CA 1
ATOM 3462 C C . TYR B 1 202 ? -9.953 22.734 4.152 1 97 202 TYR B C 1
ATOM 3464 O O . TYR B 1 202 ? -10.461 23.828 4.371 1 97 202 TYR B O 1
ATOM 3472 N N . GLU B 1 203 ? -8.664 22.516 4.027 1 95.31 203 GLU B N 1
ATOM 3473 C CA . GLU B 1 203 ? -7.801 23.672 3.822 1 95.31 203 GLU B CA 1
ATOM 3474 C C . GLU B 1 203 ? -7.809 24.109 2.361 1 95.31 203 GLU B C 1
ATOM 3476 O O . GLU B 1 203 ? -7.527 23.312 1.465 1 95.31 203 GLU B O 1
ATOM 3481 N N . ARG B 1 204 ? -8.047 25.391 2.158 1 93.69 204 ARG B N 1
ATOM 3482 C CA . ARG B 1 204 ? -8.273 25.844 0.792 1 93.69 204 ARG B CA 1
ATOM 3483 C C . ARG B 1 204 ? -7.188 26.828 0.36 1 93.69 204 ARG B C 1
ATOM 3485 O O . ARG B 1 204 ? -6.605 27.531 1.194 1 93.69 204 ARG B O 1
ATOM 3492 N N . PHE B 1 205 ? -6.859 26.797 -0.904 1 91.19 205 PHE B N 1
ATOM 3493 C CA . PHE B 1 205 ? -6.023 27.75 -1.627 1 91.19 205 PHE B CA 1
ATOM 3494 C C . PHE B 1 205 ? -6.684 28.172 -2.936 1 91.19 205 PHE B C 1
ATOM 3496 O O . PHE B 1 205 ? -7.004 27.328 -3.773 1 91.19 205 PHE B O 1
ATOM 3503 N N . ALA B 1 206 ? -6.91 29.516 -3.129 1 92.56 206 ALA B N 1
ATOM 3504 C CA . ALA B 1 206 ? -7.559 30.078 -4.309 1 92.56 206 ALA B CA 1
ATOM 3505 C C . ALA B 1 206 ? -8.891 29.391 -4.586 1 92.56 206 ALA B C 1
ATOM 3507 O O . ALA B 1 206 ? -9.188 29.031 -5.727 1 92.56 206 ALA B O 1
ATOM 3508 N N . GLY B 1 207 ? -9.664 29.062 -3.551 1 93.75 207 GLY B N 1
ATOM 3509 C CA . GLY B 1 207 ? -11.008 28.516 -3.65 1 93.75 207 GLY B CA 1
ATOM 3510 C C . GLY B 1 207 ? -11.031 27.016 -3.809 1 93.75 207 GLY B C 1
ATOM 3511 O O . GLY B 1 207 ? -12.094 26.391 -3.732 1 93.75 207 GLY B O 1
ATOM 3512 N N . LEU B 1 208 ? -9.891 26.422 -3.957 1 96.38 208 LEU B N 1
ATOM 3513 C CA . LEU B 1 208 ? -9.828 24.984 -4.156 1 96.38 208 LEU B CA 1
ATOM 3514 C C . LEU B 1 208 ? -9.297 24.281 -2.904 1 96.38 208 LEU B C 1
ATOM 3516 O O . LEU B 1 208 ? -8.438 24.828 -2.203 1 96.38 208 LEU B O 1
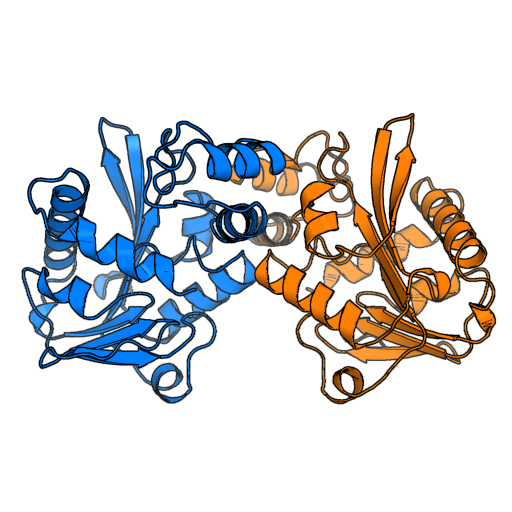ATOM 3520 N N . ILE B 1 209 ? -9.797 23.109 -2.613 1 96.62 209 ILE B N 1
ATOM 3521 C CA . ILE B 1 209 ? -9.297 22.328 -1.488 1 96.62 209 ILE B CA 1
ATOM 3522 C C . ILE B 1 209 ? -7.859 21.875 -1.768 1 96.62 209 ILE B C 1
ATOM 3524 O O . ILE B 1 209 ? -7.602 21.188 -2.754 1 96.62 209 ILE B O 1
ATOM 3528 N N . LYS B 1 210 ? -6.965 22.297 -0.93 1 96 210 LYS B N 1
ATOM 3529 C CA . LYS B 1 210 ? -5.547 21.969 -1.087 1 96 210 LYS B CA 1
ATOM 3530 C C . LYS B 1 210 ? -5.156 20.781 -0.226 1 96 210 LYS B C 1
ATOM 3532 O O . LYS B 1 210 ? -4.324 19.953 -0.632 1 96 210 LYS B O 1
ATOM 3537 N N . SER B 1 211 ? -5.707 20.688 0.984 1 97.12 211 SER B N 1
ATOM 3538 C CA . SER B 1 211 ? -5.395 19.609 1.904 1 97.12 211 SER B CA 1
ATOM 3539 C C . SER B 1 211 ? -6.586 19.281 2.803 1 97.12 211 SER B C 1
ATOM 3541 O O . SER B 1 211 ? -7.555 20.047 2.855 1 97.12 211 SER B O 1
ATOM 3543 N N . LEU B 1 212 ? -6.582 18.125 3.326 1 98.12 212 LEU B N 1
ATOM 3544 C CA . LEU B 1 212 ? -7.59 17.625 4.25 1 98.12 212 LEU B CA 1
ATOM 3545 C C . LEU B 1 212 ? -7.004 17.453 5.652 1 98.12 212 LEU B C 1
ATOM 3547 O O . LEU B 1 212 ? -5.852 17.047 5.805 1 98.12 212 LEU B O 1
ATOM 3551 N N . VAL B 1 213 ? -7.816 17.719 6.668 1 98.5 213 VAL B N 1
ATOM 3552 C CA . VAL B 1 213 ? -7.418 17.469 8.047 1 98.5 213 VAL B CA 1
ATOM 3553 C C . VAL B 1 213 ? -8.516 16.703 8.781 1 98.5 213 VAL B C 1
ATOM 3555 O O . VAL B 1 213 ? -9.664 17.156 8.828 1 98.5 213 VAL B O 1
ATOM 3558 N N . ALA B 1 214 ? -8.227 15.531 9.289 1 98.75 214 ALA B N 1
ATOM 3559 C CA . ALA B 1 214 ? -9.117 14.828 10.211 1 98.75 214 ALA B CA 1
ATOM 3560 C C . ALA B 1 214 ? -8.898 15.297 11.648 1 98.75 214 ALA B C 1
ATOM 3562 O O . ALA B 1 214 ? -7.793 15.18 12.18 1 98.75 214 ALA B O 1
ATOM 3563 N N . ILE B 1 215 ? -9.977 15.789 12.25 1 98.62 215 ILE B N 1
ATOM 3564 C CA . ILE B 1 215 ? -9.891 16.359 13.586 1 98.62 215 ILE B CA 1
ATOM 3565 C C . ILE B 1 215 ? -10.867 15.633 14.516 1 98.62 215 ILE B C 1
ATOM 3567 O O . ILE B 1 215 ? -12.031 15.445 14.172 1 98.62 215 ILE B O 1
ATOM 3571 N N . LYS B 1 216 ? -10.414 15.195 15.586 1 98.12 216 LYS B N 1
ATOM 3572 C CA . LYS B 1 216 ? -11.258 14.711 16.672 1 98.12 216 LYS B CA 1
ATOM 3573 C C . LYS B 1 216 ? -10.93 15.43 17.984 1 98.12 216 LYS B C 1
ATOM 3575 O O . LYS B 1 216 ? -9.781 15.445 18.422 1 98.12 216 LYS B O 1
ATOM 3580 N N . THR B 1 217 ? -11.977 16.047 18.547 1 95.94 217 THR B N 1
ATOM 3581 C CA . THR B 1 217 ? -11.844 16.734 19.828 1 95.94 217 THR B CA 1
ATOM 3582 C C . THR B 1 217 ? -12.602 15.984 20.922 1 95.94 217 THR B C 1
ATOM 3584 O O . THR B 1 217 ? -13.234 14.961 20.672 1 95.94 217 THR B O 1
ATOM 3587 N N . ASP B 1 218 ? -12.422 16.344 22.328 1 79.38 218 ASP B N 1
ATOM 3588 C CA . ASP B 1 218 ? -13.148 15.75 23.438 1 79.38 218 ASP B CA 1
ATOM 3589 C C . ASP B 1 218 ? -14.656 15.852 23.219 1 79.38 218 ASP B C 1
ATOM 3591 O O . ASP B 1 218 ? -15.414 15 23.703 1 79.38 218 ASP B O 1
ATOM 3595 N N . HIS B 1 219 ? -15.164 16.859 22.609 1 59.97 219 HIS B N 1
ATOM 3596 C CA . HIS B 1 219 ? -16.594 17.125 22.562 1 59.97 219 HIS B CA 1
ATOM 3597 C C . HIS B 1 219 ? -17.281 16.172 21.578 1 59.97 219 HIS B C 1
ATOM 3599 O O . HIS B 1 219 ? -18.516 16.062 21.578 1 59.97 219 HIS B O 1
ATOM 3605 N N . ASP B 1 220 ? -16.594 15.555 20.781 1 51.28 220 ASP B N 1
ATOM 3606 C CA . ASP B 1 220 ? -17.266 14.75 19.766 1 51.28 220 ASP B CA 1
ATOM 3607 C C . ASP B 1 220 ? -17.547 13.344 20.266 1 51.28 220 ASP B C 1
ATOM 3609 O O . ASP B 1 220 ? -18.047 12.5 19.531 1 51.28 220 ASP B O 1
ATOM 3613 N N . GLY B 1 221 ? -17.141 12.945 21.469 1 39.78 221 GLY B N 1
ATOM 3614 C CA . GLY B 1 221 ? -17.672 11.734 22.078 1 39.78 221 GLY B CA 1
ATOM 3615 C C . GLY B 1 221 ? -19.031 11.93 22.719 1 39.78 221 GLY B C 1
ATOM 3616 O O . GLY B 1 221 ? -19.422 13.055 23.016 1 39.78 221 GLY B O 1
#